Protein 3NPI (pdb70)

Solvent-accessible surface area: 17924 Å² total

Radius of gyration: 22.28 Å; Cα contacts (8 Å, |Δi|>4): 546; chains: 2; bounding box: 64×73×45 Å

CATH classification: 1.10.357.10

InterPro domains:
  IPR001647 DNA-binding HTH domain, TetR-type [PF00440] (23-65)
  IPR001647 DNA-binding HTH domain, TetR-type [PR00455] (22-35)
  IPR001647 DNA-binding HTH domain, TetR-type [PR00455] (43-66)
  IPR001647 DNA-binding HTH domain, TetR-type [PS50977] (16-76)
  IPR009057 Homedomain-like superfamily [SSF46689] (16-84)
  IPR036271 Tetracyclin repressor-like, C-terminal domain superfamily [SSF48498] (91-212)
  IPR041474 HTH-type transcriptional repressor NicS, C-terminal [PF17938] (90-207)
  IPR050109 HTH-type, TetR-like transcriptional regulator [PTHR30328] (8-213)

Foldseek 3Di:
DDFDPVLLLVLQLQQCLPVNLVPRDLVVSCVVRPDSVNCVVQVDSVSSVLSSLLVLVVLLQFDPVLPQPDLDLLSRVLSLLLRNLVSLVVCVSSLSVVVVVVVSPVPVPHDDSDDCVVVQVVQQVSLVCCVVVQFPFAEGSVNLVCLSCVVSSCLRVVQPVCCVPPVDHDDVVSVCSCSSVVSSCNGRPPDDDDPHRYPDDDD/DDPVLLLVLQLQQCLPVNLPPRDLVVSCVVSPDSVNCVVQNDSVSSVLSNLLVLVVLLQFDPVLDDPPLPLLVVVLSLLLRNLVSLVVCVSSLSVVVVVVVSPVPVPDDDSDDNCHSQVSNQVSLVCCVVVQFPFAEGSVNLVCLSCVVSSCLSVVQVVCCVPPVDHDDVVSVCSCSSVVSSCNGRPPDDDDPHRYPDDD

Sequence (403 aa):
TEVSTDTVLDIALSLFSELGFSDAKLEAIAKKSGSKRIHYHFGDKRGLYICCLEEAVRRLRPTAEEYLASAVPVEGVRTIVEAVFHRYVQHPEAVRLQENLHHYGKVAEASPLSDQSAITLQLDRLLLGQDAGAFRPGISAQDVFTLIASIAVFRINSRSTTLNLYGIDNGDNTDGRRAVDTVLAFLTSNLKSADEDSYLSRPVSTDTVLDIALSLFSELGFSDAKLEAIAKKSGSKRIHYHFGDKRGLYICCLEEAVRRLRPTAEEYLASAVPVEGVRTIVEAVFHRYVQHPEAVRLQQENLHHYGKVAEASPLSDQSAITLQLDRLLLGQDAGAFRPGISAQDVFTLIASIAVFRINSRSTTLNLYGIDNGDNTDGRRAVDTVLAFLTSNLKSADEDSYLSR

B-factor: mean 97.89, std 23.98, range [45.22, 204.84]

Nearest PDB structures (foldseek):
  3npi-assembly1_B  TM=9.959E-01  e=7.903E-26  Corynebacterium diphtheriae
  4xk4-assembly2_D  TM=6.803E-01  e=1.965E-05  Escherichia coli K-12
  2jk3-assembly1_A  TM=6.882E-01  e=2.017E-04  Bacillus cereus
  2fx0-assembly1_A-2  TM=6.475E-01  e=7.845E-04  Bacillus cereus
  3ppb-assembly1_B  TM=5.786E-01  e=4.286E-03  Shewanella loihica PV-4

Structure (mmCIF, N/CA/C/O backbone):
data_3NPI
#
_entry.id   3NPI
#
_cell.length_a   137.238
_cell.length_b   137.238
_cell.length_c   54.725
_cell.angle_alpha   90.000
_cell.angle_beta   90.000
_cell.angle_gamma   120.000
#
_symmetry.space_group_name_H-M   'P 32 2 1'
#
loop_
_entity.id
_entity.type
_entity.pdbx_description
1 polymer 'TetR family regulatory protein'
2 non-polymer 'SULFATE ION'
#
loop_
_atom_site.group_PDB
_atom_site.id
_atom_site.type_symbol
_atom_site.label_atom_id
_atom_site.label_alt_id
_atom_site.label_comp_id
_atom_site.label_asym_id
_atom_site.label_entity_id
_atom_site.label_seq_id
_atom_site.pdbx_PDB_ins_code
_atom_site.Cartn_x
_atom_site.Cartn_y
_atom_site.Cartn_z
_atom_site.occupancy
_atom_site.B_iso_or_equiv
_atom_site.auth_seq_id
_atom_site.auth_comp_id
_atom_site.auth_asym_id
_atom_site.auth_atom_id
_atom_site.pdbx_PDB_model_num
ATOM 1 N N . THR A 1 16 ? -6.821 10.079 11.107 1.00 168.76 15 THR A N 1
ATOM 2 C CA . THR A 1 16 ? -6.140 11.244 11.662 1.00 167.41 15 THR A CA 1
ATOM 3 C C . THR A 1 16 ? -4.922 11.633 10.808 1.00 168.15 15 THR A C 1
ATOM 4 O O . THR A 1 16 ? -3.922 10.906 10.789 1.00 169.01 15 THR A O 1
ATOM 6 N N . GLU A 1 17 ? -5.019 12.772 10.077 1.00 159.55 16 GLU A N 1
ATOM 7 C CA . GLU A 1 17 ? -3.926 13.257 9.217 1.00 155.51 16 GLU A CA 1
ATOM 8 C C . GLU A 1 17 ? -4.049 14.769 8.960 1.00 153.36 16 GLU A C 1
ATOM 9 O O . GLU A 1 17 ? -5.146 15.261 8.674 1.00 152.55 16 GLU A O 1
ATOM 11 N N . VAL A 1 18 ? -2.915 15.506 9.053 1.00 146.02 17 VAL A N 1
ATOM 12 C CA . VAL A 1 18 ? -2.895 16.952 8.803 1.00 141.48 17 VAL A CA 1
ATOM 13 C C . VAL A 1 18 ? -3.044 17.245 7.305 1.00 144.54 17 VAL A C 1
ATOM 14 O O . VAL A 1 18 ? -2.573 16.464 6.476 1.00 145.65 17 VAL A O 1
ATOM 16 N N . SER A 1 19 ? -3.719 18.358 6.958 1.00 138.90 18 SER A N 1
ATOM 17 C CA . SER A 1 19 ? -3.959 18.716 5.556 1.00 137.50 18 SER A CA 1
ATOM 18 C C . SER A 1 19 ? -3.022 19.837 5.083 1.00 136.72 18 SER A C 1
ATOM 19 O O . SER A 1 19 ? -2.342 20.465 5.900 1.00 134.11 18 SER A O 1
ATOM 22 N N . THR A 1 20 ? -2.995 20.093 3.750 1.00 131.99 19 THR A N 1
ATOM 23 C CA . THR A 1 20 ? -2.184 21.162 3.160 1.00 127.82 19 THR A CA 1
ATOM 24 C C . THR A 1 20 ? -2.656 22.544 3.663 1.00 128.22 19 THR A C 1
ATOM 25 O O . THR A 1 20 ? -1.830 23.406 3.958 1.00 124.87 19 THR A O 1
ATOM 29 N N . ASP A 1 21 ? -3.986 22.722 3.820 1.00 125.57 20 ASP A N 1
ATOM 30 C CA . ASP A 1 21 ? -4.555 23.978 4.326 1.00 122.79 20 ASP A CA 1
ATOM 31 C C . ASP A 1 21 ? -4.195 24.212 5.808 1.00 125.19 20 ASP A C 1
ATOM 32 O O . ASP A 1 21 ? -4.013 25.363 6.226 1.00 122.18 20 ASP A O 1
ATOM 37 N N . THR A 1 22 ? -4.096 23.122 6.602 1.00 123.45 21 THR A N 1
ATOM 38 C CA . THR A 1 22 ? -3.757 23.222 8.028 1.00 122.66 21 THR A CA 1
ATOM 39 C C . THR A 1 22 ? -2.320 23.732 8.217 1.00 122.72 21 THR A C 1
ATOM 40 O O . THR A 1 22 ? -2.098 24.676 8.974 1.00 120.37 21 THR A O 1
ATOM 44 N N . VAL A 1 23 ? -1.352 23.135 7.486 1.00 118.54 22 VAL A N 1
ATOM 45 C CA . VAL A 1 23 ? 0.059 23.550 7.552 1.00 116.08 22 VAL A CA 1
ATOM 46 C C . VAL A 1 23 ? 0.212 24.995 7.034 1.00 115.36 22 VAL A C 1
ATOM 47 O O . VAL A 1 23 ? 0.943 25.789 7.628 1.00 112.72 22 VAL A O 1
ATOM 51 N N . LEU A 1 24 ? -0.552 25.351 5.976 1.00 110.66 23 LEU A N 1
ATOM 52 C CA . LEU A 1 24 ? -0.535 26.698 5.398 1.00 106.77 23 LEU A CA 1
ATOM 53 C C . LEU A 1 24 ? -1.009 27.750 6.420 1.00 109.17 23 LEU A C 1
ATOM 54 O O . LEU A 1 24 ? -0.490 28.865 6.436 1.00 106.00 23 LEU A O 1
ATOM 59 N N . ASP A 1 25 ? -1.965 27.376 7.297 1.00 108.03 24 ASP A N 1
ATOM 60 C CA . ASP A 1 25 ? -2.490 28.291 8.315 1.00 106.96 24 ASP A CA 1
ATOM 61 C C . ASP A 1 25 ? -1.459 28.536 9.441 1.00 110.12 24 ASP A C 1
ATOM 62 O O . ASP A 1 25 ? -1.213 29.692 9.814 1.00 107.26 24 ASP A O 1
ATOM 67 N N . ILE A 1 26 ? -0.854 27.444 9.976 1.00 108.85 25 ILE A N 1
ATOM 68 C CA . ILE A 1 26 ? 0.165 27.551 11.034 1.00 108.63 25 ILE A CA 1
ATOM 69 C C . ILE A 1 26 ? 1.391 28.342 10.541 1.00 108.98 25 ILE A C 1
ATOM 70 O O . ILE A 1 26 ? 1.878 29.233 11.246 1.00 107.11 25 ILE A O 1
ATOM 75 N N . ALA A 1 27 ? 1.845 28.057 9.302 1.00 104.64 26 ALA A N 1
ATOM 76 C CA . ALA A 1 27 ? 3.000 28.735 8.711 1.00 102.24 26 ALA A CA 1
ATOM 77 C C . ALA A 1 27 ? 2.735 30.235 8.505 1.00 103.20 26 ALA A C 1
ATOM 78 O O . ALA A 1 27 ? 3.610 31.056 8.788 1.00 101.56 26 ALA A O 1
ATOM 80 N N . LEU A 1 28 ? 1.506 30.597 8.049 1.00 98.87 27 LEU A N 1
ATOM 81 C CA . LEU A 1 28 ? 1.134 32.006 7.818 1.00 95.85 27 LEU A CA 1
ATOM 82 C C . LEU A 1 28 ? 1.231 32.821 9.120 1.00 100.09 27 LEU A C 1
ATOM 83 O O . LEU A 1 28 ? 1.748 33.940 9.109 1.00 97.50 27 LEU A O 1
ATOM 88 N N . SER A 1 29 ? 0.785 32.232 10.247 1.00 99.87 28 SER A N 1
ATOM 89 C CA . SER A 1 29 ? 0.814 32.899 11.552 1.00 100.16 28 SER A CA 1
ATOM 90 C C . SER A 1 29 ? 2.263 33.161 12.036 1.00 104.94 28 SER A C 1
ATOM 91 O O . SER A 1 29 ? 2.568 34.268 12.496 1.00 103.30 28 SER A O 1
ATOM 94 N N . LEU A 1 30 ? 3.160 32.149 11.906 1.00 103.53 29 LEU A N 1
ATOM 95 C CA . LEU A 1 30 ? 4.568 32.294 12.323 1.00 103.70 29 LEU A CA 1
ATOM 96 C C . LEU A 1 30 ? 5.310 33.330 11.481 1.00 104.90 29 LEU A C 1
ATOM 97 O O . LEU A 1 30 ? 6.031 34.165 12.033 1.00 104.03 29 LEU A O 1
ATOM 102 N N . PHE A 1 31 ? 5.132 33.288 10.139 1.00 99.98 30 PHE A N 1
ATOM 103 C CA . PHE A 1 31 ? 5.793 34.241 9.242 1.00 97.64 30 PHE A CA 1
ATOM 104 C C . PHE A 1 31 ? 5.349 35.688 9.519 1.00 101.04 30 PHE A C 1
ATOM 105 O O . PHE A 1 31 ? 6.157 36.615 9.399 1.00 99.41 30 PHE A O 1
ATOM 113 N N . SER A 1 32 ? 4.071 35.878 9.906 1.00 98.35 31 SER A N 1
ATOM 114 C CA . SER A 1 32 ? 3.533 37.213 10.183 1.00 96.69 31 SER A CA 1
ATOM 115 C C . SER A 1 32 ? 4.020 37.760 11.540 1.00 103.01 31 SER A C 1
ATOM 116 O O . SER A 1 32 ? 3.961 38.973 11.773 1.00 101.12 31 SER A O 1
ATOM 119 N N . GLU A 1 33 ? 4.485 36.870 12.437 1.00 102.93 32 GLU A N 1
ATOM 120 C CA . GLU A 1 33 ? 4.922 37.276 13.776 1.00 104.18 32 GLU A CA 1
ATOM 121 C C . GLU A 1 33 ? 6.449 37.345 13.889 1.00 109.07 32 GLU A C 1
ATOM 122 O O . GLU A 1 33 ? 6.989 38.349 14.364 1.00 108.27 32 GLU A O 1
ATOM 128 N N . LEU A 1 34 ? 7.143 36.270 13.482 1.00 107.06 33 LEU A N 1
ATOM 129 C CA . LEU A 1 34 ? 8.588 36.150 13.680 1.00 108.22 33 LEU A CA 1
ATOM 130 C C . LEU A 1 34 ? 9.396 36.549 12.431 1.00 110.38 33 LEU A C 1
ATOM 131 O O . LEU A 1 34 ? 10.589 36.844 12.538 1.00 110.99 33 LEU A O 1
ATOM 136 N N . GLY A 1 35 ? 8.757 36.506 11.266 1.00 104.52 34 GLY A N 1
ATOM 137 C CA . GLY A 1 35 ? 9.434 36.741 9.995 1.00 102.81 34 GLY A CA 1
ATOM 138 C C . GLY A 1 35 ? 9.957 35.454 9.386 1.00 108.66 34 GLY A C 1
ATOM 139 O O . GLY A 1 35 ? 9.869 34.394 10.008 1.00 110.78 34 GLY A O 1
ATOM 140 N N . PHE A 1 36 ? 10.517 35.532 8.166 1.00 104.34 35 PHE A N 1
ATOM 141 C CA . PHE A 1 36 ? 11.019 34.338 7.458 1.00 105.82 35 PHE A CA 1
ATOM 142 C C . PHE A 1 36 ? 12.239 33.721 8.158 1.00 113.30 35 PHE A C 1
ATOM 143 O O . PHE A 1 36 ? 12.398 32.505 8.150 1.00 114.98 35 PHE A O 1
ATOM 151 N N . SER A 1 37 ? 13.104 34.564 8.744 1.00 110.96 36 SER A N 1
ATOM 152 C CA . SER A 1 37 ? 14.349 34.103 9.372 1.00 114.01 36 SER A CA 1
ATOM 153 C C . SER A 1 37 ? 14.089 33.284 10.655 1.00 120.04 36 SER A C 1
ATOM 154 O O . SER A 1 37 ? 14.619 32.181 10.795 1.00 122.37 36 SER A O 1
ATOM 157 N N . ASP A 1 38 ? 13.274 33.831 11.588 1.00 115.48 37 ASP A N 1
ATOM 158 C CA . ASP A 1 38 ? 13.046 33.207 12.900 1.00 117.58 37 ASP A CA 1
ATOM 159 C C . ASP A 1 38 ? 12.044 32.049 12.853 1.00 120.66 37 ASP A C 1
ATOM 160 O O . ASP A 1 38 ? 12.170 31.106 13.633 1.00 123.48 37 ASP A O 1
ATOM 165 N N . ALA A 1 39 ? 11.015 32.138 11.974 1.00 113.66 38 ALA A N 1
ATOM 166 C CA . ALA A 1 39 ? 10.007 31.069 11.851 1.00 113.94 38 ALA A CA 1
ATOM 167 C C . ALA A 1 39 ? 10.641 29.802 11.277 1.00 118.67 38 ALA A C 1
ATOM 168 O O . ALA A 1 39 ? 11.066 29.795 10.121 1.00 117.39 38 ALA A O 1
ATOM 170 N N . LYS A 1 40 ? 10.782 28.755 12.112 1.00 117.18 39 LYS A N 1
ATOM 171 C CA . LYS A 1 40 ? 11.463 27.519 11.706 1.00 118.84 39 LYS A CA 1
ATOM 172 C C . LYS A 1 40 ? 10.471 26.448 11.241 1.00 121.89 39 LYS A C 1
ATOM 173 O O . LYS A 1 40 ? 9.360 26.364 11.769 1.00 121.45 39 LYS A O 1
ATOM 177 N N . LEU A 1 41 ? 10.893 25.599 10.270 1.00 118.36 40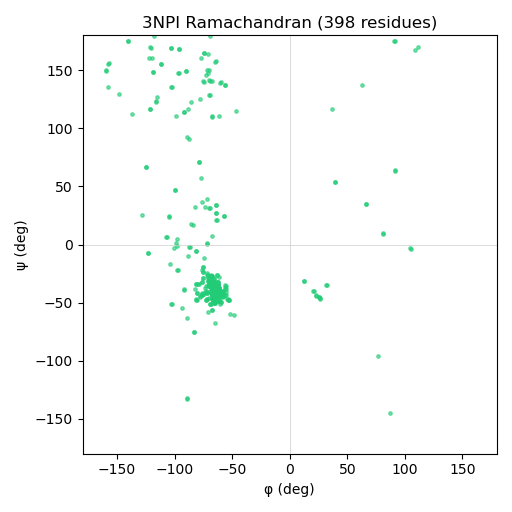 LEU A N 1
ATOM 178 C CA . LEU A 1 41 ? 10.053 24.510 9.752 1.00 119.06 40 LEU A CA 1
ATOM 179 C C . LEU A 1 41 ? 9.751 23.477 10.835 1.00 125.91 40 LEU A C 1
ATOM 180 O O . LEU A 1 41 ? 8.665 22.906 10.845 1.00 126.26 40 LEU A O 1
ATOM 185 N N . GLU A 1 42 ? 10.718 23.238 11.762 1.00 124.43 41 GLU A N 1
ATOM 186 C CA . GLU A 1 42 ? 10.527 22.297 12.879 1.00 127.71 41 GLU A CA 1
ATOM 187 C C . GLU A 1 42 ? 9.405 22.779 13.818 1.00 130.34 41 GLU A C 1
ATOM 188 O O . GLU A 1 42 ? 8.613 21.963 14.305 1.00 132.07 41 GLU A O 1
ATOM 190 N N . ALA A 1 43 ? 9.313 24.113 14.037 1.00 123.39 42 ALA A N 1
ATOM 191 C CA . ALA A 1 43 ? 8.251 24.705 14.857 1.00 122.11 42 ALA A CA 1
ATOM 192 C C . ALA A 1 43 ? 6.889 24.550 14.169 1.00 123.53 42 ALA A C 1
ATOM 193 O O . ALA A 1 43 ? 5.892 24.236 14.830 1.00 124.46 42 ALA A O 1
ATOM 195 N N . ILE A 1 44 ? 6.855 24.732 12.825 1.00 117.04 43 ILE A N 1
ATOM 196 C CA . ILE A 1 44 ? 5.630 24.554 12.034 1.00 115.67 43 ILE A CA 1
ATOM 197 C C . ILE A 1 44 ? 5.215 23.073 12.023 1.00 123.30 43 ILE A C 1
ATOM 198 O O . ILE A 1 44 ? 4.042 22.762 12.216 1.00 123.89 43 ILE A O 1
ATOM 203 N N . ALA A 1 45 ? 6.203 22.159 11.884 1.00 122.26 44 ALA A N 1
ATOM 204 C CA . ALA A 1 45 ? 5.954 20.713 11.891 1.00 125.60 44 ALA A CA 1
ATOM 205 C C . ALA A 1 45 ? 5.412 20.244 13.240 1.00 132.70 44 ALA A C 1
ATOM 206 O O . ALA A 1 45 ? 4.554 19.358 13.285 1.00 134.75 44 ALA A O 1
ATOM 208 N N . LYS A 1 46 ? 5.908 20.843 14.347 1.00 129.55 45 LYS A N 1
ATOM 209 C CA . LYS A 1 46 ? 5.469 20.488 15.700 1.00 132.52 45 LYS A CA 1
ATOM 210 C C . LYS A 1 46 ? 4.001 20.894 15.929 1.00 135.08 45 LYS A C 1
ATOM 211 O O . LYS A 1 46 ? 3.222 20.108 16.474 1.00 137.79 45 LYS A O 1
ATOM 215 N N . LYS A 1 47 ? 3.620 22.108 15.481 1.00 127.28 46 LYS A N 1
ATOM 216 C CA . LYS A 1 47 ? 2.253 22.609 15.651 1.00 125.97 46 LYS A CA 1
ATOM 217 C C . LYS A 1 47 ? 1.279 21.960 14.652 1.00 129.38 46 LYS A C 1
ATOM 218 O O . LYS A 1 47 ? 0.166 21.590 15.032 1.00 131.01 46 LYS A O 1
ATOM 220 N N . SER A 1 48 ? 1.697 21.829 13.371 1.00 123.38 47 SER A N 1
ATOM 221 C CA . SER A 1 48 ? 0.835 21.280 12.313 1.00 122.89 47 SER A CA 1
ATOM 222 C C . SER A 1 48 ? 0.597 19.782 12.482 1.00 129.50 47 SER A C 1
ATOM 223 O O . SER A 1 48 ? -0.481 19.283 12.145 1.00 130.44 47 SER A O 1
ATOM 225 N N . GLY A 1 49 ? 1.614 19.071 12.955 1.00 126.97 48 GLY A N 1
ATOM 226 C CA . GLY A 1 49 ? 1.559 17.623 13.079 1.00 130.35 48 GLY A CA 1
ATOM 227 C C . GLY A 1 49 ? 2.083 16.916 11.846 1.00 133.17 48 GLY A C 1
ATOM 228 O O . GLY A 1 49 ? 2.276 15.697 11.858 1.00 136.65 48 GLY A O 1
ATOM 237 N N . SER A 1 51 ? 5.053 16.027 9.293 1.00 126.53 50 SER A N 1
ATOM 238 C CA . SER A 1 51 ? 6.514 15.914 9.369 1.00 126.70 50 SER A CA 1
ATOM 239 C C . SER A 1 51 ? 7.206 16.909 8.429 1.00 126.78 50 SER A C 1
ATOM 240 O O . SER A 1 51 ? 6.659 17.246 7.376 1.00 124.45 50 SER A O 1
ATOM 243 N N . LYS A 1 52 ? 8.414 17.385 8.816 1.00 122.61 51 LYS A N 1
ATOM 244 C CA . LYS A 1 52 ? 9.197 18.336 8.007 1.00 119.15 51 LYS A CA 1
ATOM 245 C C . LYS A 1 52 ? 9.452 17.775 6.599 1.00 123.72 51 LYS A C 1
ATOM 246 O O . LYS A 1 52 ? 9.412 18.524 5.620 1.00 120.31 51 LYS A O 1
ATOM 250 N N . ARG A 1 53 ? 9.666 16.441 6.500 1.00 124.10 52 ARG A N 1
ATOM 251 C CA . ARG A 1 53 ? 9.877 15.755 5.218 1.00 125.19 52 ARG A CA 1
ATOM 252 C C . ARG A 1 53 ? 8.641 15.867 4.305 1.00 128.55 52 ARG A C 1
ATOM 253 O O . ARG A 1 53 ? 8.782 16.107 3.103 1.00 127.33 52 ARG A O 1
ATOM 269 N N . ILE A 1 55 ? 6.230 18.200 4.585 1.00 119.94 54 ILE A N 1
ATOM 270 C CA . ILE A 1 55 ? 5.999 19.622 4.291 1.00 115.92 54 ILE A CA 1
ATOM 271 C C . ILE A 1 55 ? 6.805 20.041 3.040 1.00 119.55 54 ILE A C 1
ATOM 272 O O . ILE A 1 55 ? 6.308 20.811 2.215 1.00 117.35 54 ILE A O 1
ATOM 277 N N . HIS A 1 56 ? 8.018 19.460 2.863 1.00 118.18 55 HIS A N 1
ATOM 278 C CA . HIS A 1 56 ? 8.839 19.705 1.673 1.00 117.55 55 HIS A CA 1
ATOM 279 C C . HIS A 1 56 ? 8.230 19.038 0.424 1.00 122.59 55 HIS A C 1
ATOM 280 O O . HIS A 1 56 ? 8.478 19.486 -0.693 1.00 121.23 55 HIS A O 1
ATOM 287 N N . TYR A 1 57 ? 7.453 17.952 0.618 1.00 121.62 56 TYR A N 1
ATOM 288 C CA . TYR A 1 57 ? 6.833 17.225 -0.497 1.00 123.42 56 TYR A CA 1
ATOM 289 C C . TYR A 1 57 ? 5.756 18.068 -1.202 1.00 125.22 56 TYR A C 1
ATOM 290 O O . TYR A 1 57 ? 5.658 18.034 -2.430 1.00 125.63 56 TYR A O 1
ATOM 299 N N . HIS A 1 58 ? 4.931 18.796 -0.424 1.00 119.31 57 HIS A N 1
ATOM 300 C CA . HIS A 1 58 ? 3.831 19.581 -0.987 1.00 117.53 57 HIS A CA 1
ATOM 301 C C . HIS A 1 58 ? 4.237 21.021 -1.306 1.00 117.85 57 HIS A C 1
ATOM 302 O O . HIS A 1 58 ? 3.777 21.577 -2.302 1.00 116.86 57 HIS A O 1
ATOM 309 N N . PHE A 1 59 ? 5.059 21.642 -0.440 1.00 112.39 58 PHE A N 1
ATOM 310 C CA . PHE A 1 59 ? 5.406 23.060 -0.585 1.00 108.78 58 PHE A CA 1
ATOM 311 C C . PHE A 1 59 ? 6.791 23.280 -1.228 1.00 113.10 58 PHE A C 1
ATOM 312 O O . PHE A 1 59 ? 7.181 24.427 -1.480 1.00 110.46 58 PHE A O 1
ATOM 320 N N . GLY A 1 60 ? 7.502 22.191 -1.507 1.00 112.58 59 GLY A N 1
ATOM 321 C CA . GLY A 1 60 ? 8.835 22.265 -2.097 1.00 113.04 59 GLY A CA 1
ATOM 322 C C . GLY A 1 60 ? 9.895 22.657 -1.090 1.00 116.00 59 GLY A C 1
ATOM 323 O O . GLY A 1 60 ? 10.401 21.808 -0.354 1.00 117.70 59 GLY A O 1
ATOM 324 N N . ASP A 1 61 ? 10.230 23.952 -1.034 1.00 109.63 60 ASP A N 1
ATOM 325 C CA . ASP A 1 61 ? 11.192 24.461 -0.054 1.00 108.62 60 ASP A CA 1
ATOM 326 C C . ASP A 1 61 ? 10.525 25.476 0.894 1.00 109.30 60 ASP A C 1
ATOM 327 O O . ASP A 1 61 ? 9.324 25.740 0.765 1.00 107.63 60 ASP A O 1
ATOM 332 N N . LYS A 1 62 ? 11.292 26.017 1.867 1.00 104.68 61 LYS A N 1
ATOM 333 C CA . LYS A 1 62 ? 10.754 26.977 2.837 1.00 101.91 61 LYS A CA 1
ATOM 334 C C . LYS A 1 62 ? 10.229 28.248 2.139 1.00 102.96 61 LYS A C 1
ATOM 335 O O . LYS A 1 62 ? 9.196 28.787 2.544 1.00 100.70 61 LYS A O 1
ATOM 341 N N . ARG A 1 63 ? 10.921 28.705 1.064 1.00 99.33 62 ARG A N 1
ATOM 342 C CA . ARG A 1 63 ? 10.469 29.871 0.297 1.00 96.81 62 ARG A CA 1
ATOM 343 C C . ARG A 1 63 ? 9.202 29.571 -0.494 1.00 100.79 62 ARG A C 1
ATOM 344 O O . ARG A 1 63 ? 8.351 30.449 -0.655 1.00 98.50 62 ARG A O 1
ATOM 352 N N . GLY A 1 64 ? 9.047 28.313 -0.912 1.00 99.76 63 GLY A N 1
ATOM 353 C CA . GLY A 1 64 ? 7.828 27.852 -1.561 1.00 100.47 63 GLY A CA 1
ATOM 354 C C . GLY A 1 64 ? 6.632 27.937 -0.636 1.00 103.29 63 GLY A C 1
ATOM 355 O O . GLY A 1 64 ? 5.579 28.458 -1.018 1.00 101.95 63 GLY A O 1
ATOM 356 N N . LEU A 1 65 ? 6.821 27.506 0.635 1.00 99.72 64 LEU A N 1
ATOM 357 C CA . LEU A 1 65 ? 5.798 27.612 1.680 1.00 98.51 64 LEU A CA 1
ATOM 358 C C . LEU A 1 65 ? 5.507 29.090 2.000 1.00 99.95 64 LEU A C 1
ATOM 359 O O . LEU A 1 65 ? 4.348 29.468 2.161 1.00 98.82 64 LEU A O 1
ATOM 364 N N . TYR A 1 66 ? 6.568 29.931 2.043 1.00 95.36 65 TYR A N 1
ATOM 365 C CA . TYR A 1 66 ? 6.439 31.365 2.323 1.00 92.48 65 TYR A CA 1
ATOM 366 C C . TYR A 1 66 ? 5.571 32.076 1.262 1.00 95.69 65 TYR A C 1
ATOM 367 O O . TYR A 1 66 ? 4.696 32.871 1.617 1.00 93.78 65 TYR A O 1
ATOM 376 N N . ILE A 1 67 ? 5.814 31.786 -0.039 1.00 93.62 66 ILE A N 1
ATOM 377 C CA . ILE A 1 67 ? 5.039 32.395 -1.136 1.00 92.81 66 ILE A CA 1
ATOM 378 C C . ILE A 1 67 ? 3.573 31.923 -1.113 1.00 98.42 66 ILE A C 1
ATOM 379 O O . ILE A 1 67 ? 2.664 32.725 -1.354 1.00 97.17 66 ILE A O 1
ATOM 384 N N . CYS A 1 68 ? 3.341 30.652 -0.712 1.00 97.59 67 CYS A N 1
ATOM 385 C CA . CYS A 1 68 ? 1.985 30.114 -0.563 1.00 99.08 67 CYS A CA 1
ATOM 386 C C . CYS A 1 68 ? 1.228 30.823 0.566 1.00 101.69 67 CYS A C 1
ATOM 387 O O . CYS A 1 68 ? -0.001 30.927 0.513 1.00 101.82 67 CYS A O 1
ATOM 390 N N . CYS A 1 69 ? 1.965 31.316 1.596 1.00 96.79 68 CYS A N 1
ATOM 391 C CA . CYS A 1 69 ? 1.365 32.083 2.690 1.00 95.21 68 CYS A CA 1
ATOM 392 C C . CYS A 1 69 ? 0.978 33.486 2.217 1.00 96.38 68 CYS A C 1
ATOM 393 O O . CYS A 1 69 ? -0.060 34.006 2.627 1.00 95.29 68 CYS A O 1
ATOM 396 N N 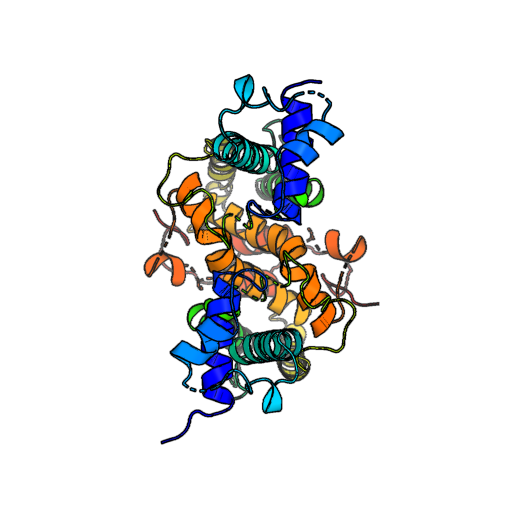. LEU A 1 70 ? 1.811 34.100 1.333 1.00 91.92 69 LEU A N 1
ATOM 397 C CA . LEU A 1 70 ? 1.509 35.425 0.763 1.00 89.77 69 LEU A CA 1
ATOM 398 C C . LEU A 1 70 ? 0.286 35.358 -0.137 1.00 94.44 69 LEU A C 1
ATOM 399 O O . LEU A 1 70 ? -0.572 36.242 -0.079 1.00 93.25 69 LEU A O 1
ATOM 404 N N . GLU A 1 71 ? 0.185 34.290 -0.960 1.00 92.75 70 GLU A N 1
ATOM 405 C CA . GLU A 1 71 ? -0.969 34.079 -1.836 1.00 93.93 70 GLU A CA 1
ATOM 406 C C . GLU A 1 71 ? -2.237 33.879 -1.014 1.00 98.00 70 GLU A C 1
ATOM 407 O O . GLU A 1 71 ? -3.297 34.414 -1.368 1.00 98.07 70 GLU A O 1
ATOM 413 N N . GLU A 1 72 ? -2.120 33.161 0.127 1.00 94.35 71 GLU A N 1
ATOM 414 C CA . GLU A 1 72 ? -3.241 32.953 1.041 1.00 94.73 71 GLU A CA 1
ATOM 415 C C . GLU A 1 72 ? -3.625 34.267 1.737 1.00 96.85 71 GLU A C 1
ATOM 416 O O . GLU A 1 72 ? -4.810 34.573 1.859 1.00 97.19 71 GLU A O 1
ATOM 422 N N . ALA A 1 73 ? -2.615 35.075 2.136 1.00 91.14 72 ALA A N 1
ATOM 423 C CA . ALA A 1 73 ? -2.854 36.370 2.782 1.00 88.61 72 ALA A CA 1
ATOM 424 C C . ALA A 1 73 ? -3.679 37.298 1.879 1.00 91.40 72 ALA A C 1
ATOM 425 O O . ALA A 1 73 ? -4.590 37.974 2.362 1.00 90.59 72 ALA A O 1
ATOM 427 N N . VAL A 1 74 ? -3.388 37.292 0.553 1.00 87.81 73 VAL A N 1
ATOM 428 C CA . VAL A 1 74 ? -4.115 38.124 -0.417 1.00 87.32 73 VAL A CA 1
ATOM 429 C C . VAL A 1 74 ? -5.587 37.684 -0.555 1.00 93.89 73 VAL A C 1
ATOM 430 O O . VAL A 1 74 ? -6.477 38.535 -0.559 1.00 93.60 73 VAL A O 1
ATOM 434 N N . ARG A 1 75 ? -5.847 36.355 -0.642 1.00 92.59 74 ARG A N 1
ATOM 435 C CA . ARG A 1 75 ? -7.226 35.870 -0.801 1.00 95.02 74 ARG A CA 1
ATOM 436 C C . ARG A 1 75 ? -8.061 36.040 0.490 1.00 98.84 74 ARG A C 1
ATOM 437 O O . ARG A 1 75 ? -9.285 36.171 0.414 1.00 100.20 74 ARG A O 1
ATOM 445 N N . ARG A 1 76 ? -7.390 36.093 1.667 1.00 93.64 75 ARG A N 1
ATOM 446 C CA . ARG A 1 76 ? -8.075 36.334 2.946 1.00 93.59 75 ARG A CA 1
ATOM 447 C C . ARG A 1 76 ? -8.572 37.787 3.037 1.00 97.62 75 ARG A C 1
ATOM 448 O O . ARG A 1 76 ? -9.551 38.061 3.734 1.00 98.31 75 ARG A O 1
ATOM 456 N N . LEU A 1 77 ? -7.866 38.725 2.360 1.00 92.89 76 LEU A N 1
ATOM 457 C CA . LEU A 1 77 ? -8.216 40.153 2.388 1.00 91.04 76 LEU A CA 1
ATOM 458 C C . LEU A 1 77 ? -9.030 40.563 1.145 1.00 98.02 76 LEU A C 1
ATOM 459 O O . LEU A 1 77 ? -9.345 41.746 0.973 1.00 97.31 76 LEU A O 1
ATOM 464 N N . ARG A 1 78 ? -9.381 39.586 0.292 1.00 97.52 77 ARG A N 1
ATOM 465 C CA . ARG A 1 78 ? -10.175 39.839 -0.908 1.00 99.52 77 ARG A CA 1
ATOM 466 C C . ARG A 1 78 ? -11.658 39.496 -0.640 1.00 108.15 77 ARG A C 1
ATOM 467 O O . ARG A 1 78 ? -11.994 38.323 -0.435 1.00 110.64 77 ARG A O 1
ATOM 471 N N . PRO A 1 79 ? -12.565 40.517 -0.579 1.00 105.42 78 PRO A N 1
ATOM 472 C CA . PRO A 1 79 ? -13.983 40.211 -0.299 1.00 108.38 78 PRO A CA 1
ATOM 473 C C . PRO A 1 79 ? -14.653 39.433 -1.428 1.00 116.11 78 PRO A C 1
ATOM 474 O O . PRO A 1 79 ? -14.352 39.658 -2.601 1.00 116.01 78 PRO A O 1
ATOM 478 N N . THR A 1 80 ? -15.520 38.459 -1.063 1.00 115.89 79 THR A N 1
ATOM 479 C CA . THR A 1 80 ? -16.199 37.591 -2.029 1.00 119.68 79 THR A CA 1
ATOM 480 C C . THR A 1 80 ? -17.258 38.352 -2.825 1.00 126.07 79 THR A C 1
ATOM 481 O O . THR A 1 80 ? -17.690 39.427 -2.408 1.00 124.14 79 THR A O 1
ATOM 483 N N . ALA A 1 81 ? -17.715 37.765 -3.957 1.00 126.94 80 ALA A N 1
ATOM 484 C CA . ALA A 1 81 ? -18.732 38.382 -4.823 1.00 129.70 80 ALA A CA 1
ATOM 485 C C . ALA A 1 81 ? -20.054 38.591 -4.076 1.00 135.75 80 ALA A C 1
ATOM 486 O O . ALA A 1 81 ? -20.800 39.524 -4.392 1.00 136.05 80 ALA A O 1
ATOM 488 N N . GLU A 1 82 ? -20.331 37.737 -3.060 1.00 133.55 81 GLU A N 1
ATOM 489 C CA . GLU A 1 82 ? -21.528 37.865 -2.225 1.00 135.65 81 GLU A CA 1
ATOM 490 C C . GLU A 1 82 ? -21.455 39.135 -1.367 1.00 136.86 81 GLU A C 1
ATOM 491 O O . GLU A 1 82 ? -22.461 39.830 -1.208 1.00 138.13 81 GLU A O 1
ATOM 493 N N . GLU A 1 83 ? -20.250 39.464 -0.859 1.00 129.48 82 GLU A N 1
ATOM 494 C CA . GLU A 1 83 ? -20.035 40.689 -0.078 1.00 126.20 82 GLU A CA 1
ATOM 495 C C . GLU A 1 83 ? -19.981 41.924 -1.004 1.00 129.23 82 GLU A C 1
ATOM 496 O O . GLU A 1 83 ? -20.212 43.048 -0.552 1.00 126.97 82 GLU A O 1
ATOM 510 N N . TYR A 1 85 ? -21.947 42.263 -3.831 1.00 137.40 84 TYR A N 1
ATOM 511 C CA . TYR A 1 85 ? -23.283 42.528 -4.381 1.00 142.19 84 TYR A CA 1
ATOM 512 C C . TYR A 1 85 ? -24.032 43.581 -3.547 1.00 147.10 84 TYR A C 1
ATOM 513 O O . TYR A 1 85 ? -24.280 43.366 -2.357 1.00 146.24 84 TYR A O 1
ATOM 515 N N . LEU A 1 86 ? -24.350 44.741 -4.164 1.00 144.76 85 LEU A N 1
ATOM 516 C CA . LEU A 1 86 ? -25.089 45.810 -3.486 1.00 144.69 85 LEU A CA 1
ATOM 517 C C . LEU A 1 86 ? -26.596 45.568 -3.599 1.00 155.11 85 LEU A C 1
ATOM 518 O O . LEU A 1 86 ? -27.112 45.406 -4.712 1.00 158.32 85 LEU A O 1
ATOM 520 N N . ALA A 1 87 ? -27.304 45.487 -2.442 1.00 153.52 86 ALA A N 1
ATOM 521 C CA . ALA A 1 87 ? -28.748 45.218 -2.437 1.00 159.20 86 ALA A CA 1
ATOM 522 C C . ALA A 1 87 ? -29.545 46.438 -2.953 1.00 165.34 86 ALA A C 1
ATOM 523 O O . ALA A 1 87 ? -30.230 46.334 -3.968 1.00 169.11 86 ALA A O 1
ATOM 525 N N . SER A 1 88 ? -29.385 47.609 -2.301 1.00 159.43 87 SER A N 1
ATOM 526 C CA . SER A 1 88 ? -30.031 48.844 -2.764 1.00 160.81 87 SER A CA 1
ATOM 527 C C . SER A 1 88 ? -29.269 49.426 -3.959 1.00 163.13 87 SER A C 1
ATOM 528 O O . SER A 1 88 ? -28.062 49.649 -3.868 1.00 157.69 87 SER A O 1
ATOM 530 N N . ALA A 1 89 ? -29.965 49.660 -5.081 1.00 163.80 88 ALA A N 1
ATOM 531 C CA . ALA A 1 89 ? -29.323 50.177 -6.296 1.00 162.76 88 ALA A CA 1
ATOM 532 C C . ALA A 1 89 ? -29.028 51.700 -6.194 1.00 163.93 88 ALA A C 1
ATOM 533 O O . ALA A 1 89 ? -29.465 52.478 -7.048 1.00 166.41 88 ALA A O 1
ATOM 535 N N . VAL A 1 90 ? -28.266 52.109 -5.159 1.00 154.52 89 VAL A N 1
ATOM 536 C CA . VAL A 1 90 ? -27.877 53.514 -4.971 1.00 150.94 89 VAL A CA 1
ATOM 537 C C . VAL A 1 90 ? -26.339 53.649 -5.096 1.00 149.38 89 VAL A C 1
ATOM 538 O O . VAL A 1 90 ? -25.601 52.914 -4.437 1.00 145.93 89 VAL A O 1
ATOM 542 N N . PRO A 1 91 ? -25.833 54.564 -5.975 1.00 144.34 90 PRO A N 1
ATOM 543 C CA . PRO A 1 91 ? -24.365 54.672 -6.155 1.00 139.21 90 PRO A CA 1
ATOM 544 C C . PRO A 1 91 ? -23.614 54.927 -4.843 1.00 136.44 90 PRO A C 1
ATOM 545 O O . PRO A 1 91 ? -22.566 54.328 -4.607 1.00 133.35 90 PRO A O 1
ATOM 549 N N . VAL A 1 92 ? -24.165 55.797 -3.982 1.00 130.93 91 VAL A N 1
ATOM 550 C CA . VAL A 1 92 ? -23.552 56.147 -2.696 1.00 126.00 91 VAL A CA 1
ATOM 551 C C . VAL A 1 92 ? -23.591 54.957 -1.714 1.00 127.72 91 VAL A C 1
ATOM 552 O O . VAL A 1 92 ? -22.553 54.577 -1.164 1.00 123.68 91 VAL A O 1
ATOM 556 N N . GLU A 1 93 ? -24.784 54.345 -1.532 1.00 127.13 92 GLU A N 1
ATOM 557 C CA . GLU A 1 93 ? -24.945 53.199 -0.622 1.00 126.56 92 GLU A CA 1
ATOM 558 C C . GLU A 1 93 ? -24.233 51.949 -1.151 1.00 128.26 92 GLU A C 1
ATOM 559 O O . GLU A 1 93 ? -23.813 51.096 -0.364 1.00 126.16 92 GLU A O 1
ATOM 565 N N . GLY A 1 94 ? -24.078 51.869 -2.478 1.00 124.93 93 GLY A N 1
ATOM 566 C CA . GLY A 1 94 ? -23.338 50.791 -3.121 1.00 123.90 93 GLY A CA 1
ATOM 567 C C . GLY A 1 94 ? -21.865 50.840 -2.789 1.00 121.48 93 GLY A C 1
ATOM 568 O O . GLY A 1 94 ? -21.273 49.821 -2.425 1.00 119.63 93 GLY A O 1
ATOM 569 N N . VAL A 1 95 ? -21.264 52.053 -2.866 1.00 114.53 94 VAL A N 1
ATOM 570 C CA . VAL A 1 95 ? -19.858 52.262 -2.501 1.00 109.44 94 VAL A CA 1
ATOM 571 C C . VAL A 1 95 ? -19.655 52.013 -0.998 1.00 110.22 94 VAL A C 1
ATOM 572 O O . VAL A 1 95 ? -18.689 51.355 -0.611 1.00 107.58 94 VAL A O 1
ATOM 576 N N . ARG A 1 96 ? -20.632 52.454 -0.159 1.00 107.36 95 ARG A N 1
ATOM 577 C CA . ARG A 1 96 ? -20.601 52.213 1.294 1.00 105.73 95 ARG A CA 1
ATOM 578 C C . ARG A 1 96 ? -20.481 50.706 1.595 1.00 109.68 95 ARG A C 1
ATOM 579 O O . ARG A 1 96 ? -19.691 50.309 2.458 1.00 107.06 95 ARG A O 1
ATOM 587 N N . THR A 1 97 ? -21.250 49.867 0.859 1.00 108.95 96 THR A N 1
ATOM 588 C CA . THR A 1 97 ? -21.208 48.412 1.024 1.00 109.72 96 THR A CA 1
ATOM 589 C C . THR A 1 97 ? -19.824 47.862 0.658 1.00 110.03 96 THR A C 1
ATOM 590 O O . THR A 1 97 ? -19.273 47.045 1.399 1.00 108.86 96 THR A O 1
ATOM 594 N N . ILE A 1 98 ? -19.234 48.355 -0.464 1.00 104.43 97 ILE A N 1
ATOM 595 C CA . ILE A 1 98 ? -17.891 47.934 -0.892 1.00 101.33 97 ILE A CA 1
ATOM 596 C C . ILE A 1 98 ? -16.844 48.295 0.177 1.00 100.91 97 ILE A C 1
ATOM 597 O O . ILE A 1 98 ? -16.053 47.441 0.571 1.00 99.70 97 ILE A O 1
ATOM 602 N N . VAL A 1 99 ? -16.869 49.561 0.671 1.00 94.74 98 VAL A N 1
ATOM 603 C CA . VAL A 1 99 ? -15.904 50.034 1.678 1.00 90.59 98 VAL A CA 1
ATOM 604 C C . VAL A 1 99 ? -15.986 49.202 2.967 1.00 93.83 98 VAL A C 1
ATOM 605 O O . VAL A 1 99 ? -14.962 48.715 3.449 1.00 91.46 98 VAL A O 1
ATOM 609 N N . GLU A 1 100 ? -17.211 49.011 3.506 1.00 92.61 99 GLU A N 1
ATOM 610 C CA . GLU A 1 100 ? -17.408 48.249 4.747 1.00 93.11 99 GLU A CA 1
ATOM 611 C C . GLU A 1 100 ? -17.055 46.766 4.575 1.00 97.60 99 GLU A C 1
ATOM 612 O O . GLU A 1 100 ? -16.489 46.160 5.490 1.00 96.18 99 GLU A O 1
ATOM 618 N N . ALA A 1 101 ? -17.343 46.191 3.380 1.00 95.75 100 ALA A N 1
ATOM 619 C CA . ALA A 1 101 ? -17.007 44.791 3.079 1.00 96.58 100 ALA A CA 1
ATOM 620 C C . ALA A 1 101 ? -15.486 44.587 3.061 1.00 97.48 100 ALA A C 1
ATOM 621 O O . ALA A 1 101 ? -14.984 43.636 3.664 1.00 97.63 100 ALA A O 1
ATOM 622 N N . VAL A 1 102 ? -14.749 45.508 2.396 1.00 90.54 101 VAL A N 1
ATOM 623 C CA . VAL A 1 102 ? -13.286 45.448 2.329 1.00 87.10 101 VAL A CA 1
ATOM 624 C C . VAL A 1 102 ? -12.675 45.653 3.719 1.00 88.96 101 VAL A C 1
ATOM 625 O O . VAL A 1 102 ? -11.868 44.835 4.164 1.00 88.45 101 VAL A O 1
ATOM 629 N N . PHE A 1 103 ? -13.107 46.720 4.429 1.00 84.05 102 PHE A N 1
ATOM 630 C CA . PHE A 1 103 ? -12.582 47.052 5.755 1.00 81.92 102 PHE A CA 1
ATOM 631 C C . PHE A 1 103 ? -12.779 45.899 6.748 1.00 88.54 102 PHE A C 1
ATOM 632 O O . PHE A 1 103 ? -11.878 45.610 7.538 1.00 86.99 102 PHE A O 1
ATOM 640 N N . HIS A 1 104 ? -13.958 45.226 6.695 1.00 88.55 103 HIS A N 1
ATOM 641 C CA . HIS A 1 104 ? -14.273 44.123 7.610 1.00 90.87 103 HIS A CA 1
ATOM 642 C C . HIS A 1 104 ? -13.264 42.967 7.498 1.00 94.68 103 HIS A C 1
ATOM 643 O O . HIS A 1 104 ? -12.877 42.390 8.518 1.00 94.73 103 HIS A O 1
ATOM 650 N N . ARG A 1 105 ? -12.847 42.620 6.257 1.00 90.72 104 ARG A N 1
ATOM 651 C CA . ARG A 1 105 ? -11.880 41.538 6.043 1.00 90.33 104 ARG A CA 1
ATOM 652 C C . ARG A 1 105 ? -10.518 41.874 6.616 1.00 92.51 104 ARG A C 1
ATOM 653 O O . ARG A 1 105 ? -9.830 40.985 7.121 1.00 93.20 104 ARG A O 1
ATOM 661 N N . TYR A 1 106 ? -10.138 43.169 6.590 1.00 86.25 105 TYR A N 1
ATOM 662 C CA . TYR A 1 106 ? -8.895 43.620 7.205 1.00 83.79 105 TYR A CA 1
ATOM 663 C C . TYR A 1 106 ? -8.965 43.488 8.728 1.00 88.58 105 TYR A C 1
ATOM 664 O O . TYR A 1 106 ? -8.001 43.046 9.352 1.00 88.23 105 TYR A O 1
ATOM 673 N N . VAL A 1 107 ? -10.143 43.778 9.314 1.00 86.38 106 VAL A N 1
ATOM 674 C CA . VAL A 1 107 ? -10.355 43.637 10.756 1.00 87.58 106 VAL A CA 1
ATOM 675 C C . VAL A 1 107 ? -10.307 42.151 11.169 1.00 94.89 106 VAL A C 1
ATOM 676 O O . VAL A 1 107 ? -9.662 41.808 12.164 1.00 95.54 106 VAL A O 1
ATOM 680 N N . GLN A 1 108 ? -10.938 41.267 10.362 1.00 93.11 107 GLN A N 1
ATOM 681 C CA . GLN A 1 108 ? -11.009 39.832 10.663 1.00 95.56 107 GLN A CA 1
ATOM 682 C C . GLN A 1 108 ? -9.695 39.102 10.391 1.00 98.47 107 GLN A C 1
ATOM 683 O O . GLN A 1 108 ? -9.457 38.037 10.967 1.00 100.19 107 GLN A O 1
ATOM 689 N N . HIS A 1 109 ? -8.841 39.658 9.511 1.00 91.84 108 HIS A N 1
ATOM 690 C CA . HIS A 1 109 ? -7.581 39.003 9.159 1.00 90.77 108 HIS A CA 1
ATOM 691 C C . HIS A 1 109 ? -6.361 39.914 9.387 1.00 91.19 108 HIS A C 1
ATOM 692 O O . HIS A 1 109 ? -5.633 40.222 8.438 1.00 89.13 108 HIS A O 1
ATOM 699 N N . PRO A 1 110 ? -6.044 40.267 10.664 1.00 87.31 109 PRO A N 1
ATOM 700 C CA . PRO A 1 110 ? -4.845 41.086 10.909 1.00 84.97 109 PRO A CA 1
ATOM 701 C C . PRO A 1 110 ? -3.559 40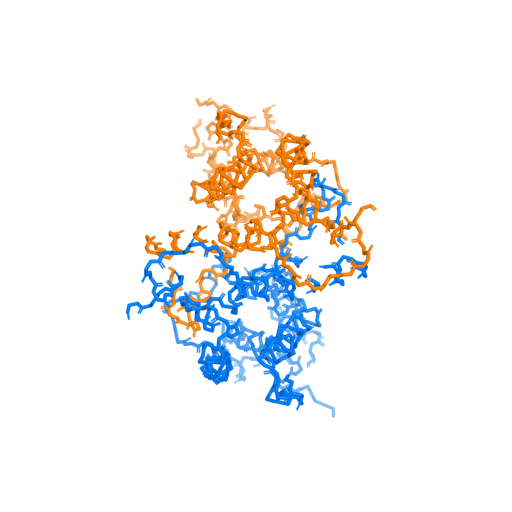.318 10.618 1.00 88.45 109 PRO A C 1
ATOM 702 O O . PRO A 1 110 ? -2.559 40.920 10.235 1.00 86.53 109 PRO A O 1
ATOM 706 N N . GLU A 1 111 ? -3.602 38.968 10.746 1.00 86.62 110 GLU A N 1
ATOM 707 C CA . GLU A 1 111 ? -2.444 38.115 10.455 1.00 86.48 110 GLU A CA 1
ATOM 708 C C . GLU A 1 111 ? -2.081 38.166 8.960 1.00 88.63 110 GLU A C 1
ATOM 709 O O . GLU A 1 111 ? -0.899 38.135 8.615 1.00 87.79 110 GLU A O 1
ATOM 715 N N . ALA A 1 112 ? -3.106 38.316 8.076 1.00 84.28 111 ALA A N 1
ATOM 716 C CA . ALA A 1 112 ? -2.890 38.441 6.635 1.00 82.89 111 ALA A CA 1
ATOM 717 C C . ALA A 1 112 ? -2.262 39.802 6.303 1.00 84.54 111 ALA A C 1
ATOM 718 O O . ALA A 1 112 ? -1.422 39.894 5.401 1.00 83.37 111 ALA A O 1
ATOM 720 N N . VAL A 1 113 ? -2.640 40.856 7.069 1.00 79.66 112 VAL A N 1
ATOM 721 C CA . VAL A 1 113 ? -2.088 42.204 6.897 1.00 76.87 112 VAL A CA 1
ATOM 722 C C . VAL A 1 113 ? -0.609 42.225 7.279 1.00 79.85 112 VAL A C 1
ATOM 723 O O . VAL A 1 113 ? 0.221 42.685 6.491 1.00 78.36 112 VAL A O 1
ATOM 727 N N . ARG A 1 114 ? -0.264 41.655 8.467 1.00 77.02 113 ARG A N 1
ATOM 728 C CA . ARG A 1 114 ? 1.131 41.577 8.922 1.00 76.49 113 ARG A CA 1
ATOM 729 C C . ARG A 1 114 ? 1.957 40.696 7.978 1.00 79.63 113 ARG A C 1
ATOM 730 O O . ARG A 1 114 ? 3.121 40.997 7.716 1.00 78.17 113 ARG A O 1
ATOM 746 N N . LEU A 1 116 ? 1.623 40.342 4.630 1.00 78.57 115 LEU A N 1
ATOM 747 C CA . LEU A 1 116 ? 1.992 41.134 3.455 1.00 77.48 115 LEU A CA 1
ATOM 748 C C . LEU A 1 116 ? 2.955 42.266 3.815 1.00 81.84 115 LEU A C 1
ATOM 749 O O . LEU A 1 116 ? 3.814 42.619 3.005 1.00 82.07 115 LEU A O 1
ATOM 754 N N . GLN A 1 117 ? 2.845 42.812 5.052 1.00 78.30 116 GLN A N 1
ATOM 755 C CA . GLN A 1 117 ? 3.750 43.882 5.506 1.00 77.17 116 GLN A CA 1
ATOM 756 C C . GLN A 1 117 ? 5.153 43.351 5.775 1.00 81.09 116 GLN A C 1
ATOM 757 O O . GLN A 1 117 ? 6.131 44.083 5.603 1.00 80.76 116 GLN A O 1
ATOM 771 N N . GLU A 1 119 ? 6.624 41.092 3.880 1.00 78.25 118 GLU A N 1
ATOM 772 C CA . GLU A 1 119 ? 7.221 41.085 2.547 1.00 78.30 118 GLU A CA 1
ATOM 773 C C . GLU A 1 119 ? 7.589 42.506 2.100 1.00 81.56 118 GLU A C 1
ATOM 774 O O . GLU A 1 119 ? 8.657 42.714 1.513 1.00 81.37 118 GLU A O 1
ATOM 780 N N . ASN A 1 120 ? 6.723 43.485 2.407 1.00 77.22 119 ASN A N 1
ATOM 781 C CA . ASN A 1 120 ? 6.941 44.877 2.014 1.00 75.90 119 ASN A CA 1
ATOM 782 C C . ASN A 1 120 ? 8.139 45.524 2.748 1.00 80.86 119 ASN A C 1
ATOM 783 O O . ASN A 1 120 ? 8.771 46.426 2.200 1.00 80.07 119 ASN A O 1
ATOM 788 N N . LEU A 1 121 ? 8.466 45.041 3.978 1.00 79.53 120 LEU A N 1
ATOM 789 C CA . LEU A 1 121 ? 9.656 45.511 4.707 1.00 80.73 120 LEU A CA 1
ATOM 790 C C . LEU A 1 121 ? 10.896 44.765 4.239 1.00 86.03 120 LEU A C 1
ATOM 791 O O . LEU A 1 121 ? 11.704 45.321 3.494 1.00 85.78 120 LEU A O 1
ATOM 796 N N . HIS A 1 122 ? 11.046 43.494 4.664 1.00 83.91 121 HIS A N 1
ATOM 797 C CA . HIS A 1 122 ? 12.122 42.636 4.184 1.00 85.38 121 HIS A CA 1
ATOM 798 C C . HIS A 1 122 ? 11.618 41.873 2.990 1.00 91.13 121 HIS A C 1
ATOM 799 O O . HIS A 1 122 ? 10.656 41.112 3.112 1.00 92.25 121 HIS A O 1
ATOM 806 N N . HIS A 1 123 ? 12.176 42.131 1.823 1.00 87.75 122 HIS A N 1
ATOM 807 C CA . HIS A 1 123 ? 11.674 41.526 0.595 1.00 88.45 122 HIS A CA 1
ATOM 808 C C . HIS A 1 123 ? 12.154 40.080 0.449 1.00 95.51 122 HIS A C 1
ATOM 809 O O . HIS A 1 123 ? 13.003 39.785 -0.399 1.00 97.00 122 HIS A O 1
ATOM 816 N N . TYR A 1 124 ? 11.607 39.171 1.295 1.00 92.95 123 TYR A N 1
ATOM 817 C CA . TYR A 1 124 ? 12.018 37.767 1.331 1.00 95.49 123 TYR A CA 1
ATOM 818 C C . TYR A 1 124 ? 11.760 37.059 0.004 1.00 102.30 123 TYR A C 1
ATOM 819 O O . TYR A 1 124 ? 12.544 36.196 -0.398 1.00 104.46 123 TYR A O 1
ATOM 828 N N . GLY A 1 125 ? 10.644 37.393 -0.640 1.00 98.57 124 GLY A N 1
ATOM 829 C CA . GLY A 1 125 ? 10.245 36.753 -1.886 1.00 100.13 124 GLY A CA 1
ATOM 830 C C . GLY A 1 125 ? 10.407 37.626 -3.117 1.00 105.05 124 GLY A C 1
ATOM 831 O O . GLY A 1 125 ? 9.997 37.228 -4.212 1.00 106.24 124 GLY A O 1
ATOM 832 N N . LYS A 1 126 ? 11.031 38.839 -2.956 1.00 100.67 125 LYS A N 1
ATOM 833 C CA . LYS A 1 126 ? 11.210 39.795 -4.080 1.00 100.53 125 LYS A CA 1
ATOM 834 C C . LYS A 1 126 ? 9.952 39.806 -4.973 1.00 104.65 125 LYS A C 1
ATOM 835 O O . LYS A 1 126 ? 10.032 39.541 -6.178 1.00 106.12 125 LYS A O 1
ATOM 838 N N . VAL A 1 127 ? 8.786 40.030 -4.351 1.00 99.54 126 VAL A N 1
ATOM 839 C CA . VAL A 1 127 ? 7.482 39.867 -4.987 1.00 99.38 126 VAL A CA 1
ATOM 840 C C . VAL A 1 127 ? 7.176 40.961 -6.041 1.00 102.02 126 VAL A C 1
ATOM 841 O O . VAL A 1 127 ? 6.517 40.674 -7.043 1.00 102.69 126 VAL A O 1
ATOM 845 N N . ALA A 1 128 ? 7.695 42.193 -5.836 1.00 97.02 127 ALA A N 1
ATOM 846 C CA . ALA A 1 128 ? 7.448 43.316 -6.765 1.00 96.84 127 ALA A CA 1
ATOM 847 C C . ALA A 1 128 ? 7.808 42.954 -8.223 1.00 103.44 127 ALA A C 1
ATOM 848 O O . ALA A 1 128 ? 7.006 43.186 -9.130 1.00 103.79 127 ALA A O 1
ATOM 850 N N . GLU A 1 129 ? 9.000 42.356 -8.437 1.00 101.65 128 GLU A N 1
ATOM 851 C CA . GLU A 1 129 ? 9.434 41.937 -9.774 1.00 104.25 128 GLU A CA 1
ATOM 852 C C . GLU A 1 129 ? 9.204 40.422 -9.977 1.00 110.04 128 GLU A C 1
ATOM 853 O O . GLU A 1 129 ? 10.098 39.713 -10.450 1.00 111.99 128 GLU A O 1
ATOM 855 N N . ALA A 1 130 ? 8.003 39.932 -9.613 1.00 105.77 129 ALA A N 1
ATOM 856 C CA . ALA A 1 130 ? 7.668 38.512 -9.731 1.00 107.37 129 ALA A CA 1
ATOM 857 C C . ALA A 1 130 ? 6.222 38.320 -10.216 1.00 112.56 129 ALA A C 1
ATOM 858 O O . ALA A 1 130 ? 5.491 39.301 -10.386 1.00 110.83 129 ALA A O 1
ATOM 860 N N . SER A 1 131 ? 5.814 37.045 -10.459 1.00 112.04 130 SER A N 1
ATOM 861 C CA . SER A 1 131 ? 4.455 36.719 -10.918 1.00 113.38 130 SER A CA 1
ATOM 862 C C . SER A 1 131 ? 3.404 37.171 -9.891 1.00 115.06 130 SER A C 1
ATOM 863 O O . SER A 1 131 ? 3.627 37.047 -8.681 1.00 113.20 130 SER A O 1
ATOM 865 N N . PRO A 1 132 ? 2.253 37.741 -10.351 1.00 111.37 131 PRO A N 1
ATOM 866 C CA . PRO A 1 132 ? 1.243 38.227 -9.388 1.00 109.04 131 PRO A CA 1
ATOM 867 C C . PRO A 1 132 ? 0.779 37.140 -8.414 1.00 113.61 131 PRO A C 1
ATOM 868 O O . PRO A 1 132 ? 0.580 35.989 -8.816 1.00 115.82 131 PRO A O 1
ATOM 872 N N . LEU A 1 133 ? 0.641 37.498 -7.117 1.00 107.77 132 LEU A N 1
ATOM 873 C CA . LEU A 1 133 ? 0.215 36.551 -6.073 1.00 107.85 132 LEU A CA 1
ATOM 874 C C . LEU A 1 133 ? -1.236 36.113 -6.279 1.00 114.46 132 LEU A C 1
ATOM 875 O O . LEU A 1 133 ? -1.603 34.996 -5.903 1.00 116.06 132 LEU A O 1
ATOM 880 N N . SER A 1 134 ? -2.073 37.009 -6.848 1.00 111.24 133 SER A N 1
ATOM 881 C CA . SER A 1 134 ? -3.492 36.731 -7.095 1.00 113.26 133 SER A CA 1
ATOM 882 C C . SER A 1 134 ? -4.027 37.636 -8.196 1.00 118.85 133 SER A C 1
ATOM 883 O O . SER A 1 134 ? -3.486 38.724 -8.416 1.00 116.85 133 SER A O 1
ATOM 886 N N . ASP A 1 135 ? -5.099 37.201 -8.886 1.00 119.13 134 ASP A N 1
ATOM 887 C CA . ASP A 1 135 ? -5.726 38.011 -9.928 1.00 120.73 134 ASP A CA 1
ATOM 888 C C . ASP A 1 135 ? -6.789 38.946 -9.309 1.00 123.43 134 ASP A C 1
ATOM 889 O O . ASP A 1 135 ? -7.948 38.557 -9.161 1.00 125.01 134 ASP A O 1
ATOM 894 N N . GLN A 1 136 ? -6.379 40.169 -8.925 1.00 116.70 135 GLN A N 1
ATOM 895 C CA . GLN A 1 136 ? -7.276 41.126 -8.258 1.00 115.01 135 GLN A CA 1
ATOM 896 C C . GLN A 1 136 ? -8.081 41.964 -9.279 1.00 120.73 135 GLN A C 1
ATOM 897 O O . GLN A 1 136 ? -8.640 43.000 -8.916 1.00 119.21 135 GLN A O 1
ATOM 903 N N . SER A 1 137 ? -8.160 41.497 -10.546 1.00 120.18 136 SER A N 1
ATOM 904 C CA . SER A 1 137 ? -8.838 42.240 -11.620 1.00 122.26 136 SER A CA 1
ATOM 905 C C . SER A 1 137 ? -10.364 42.157 -11.519 1.00 127.99 136 SER A C 1
ATOM 906 O O . SER A 1 137 ? -11.064 42.967 -12.145 1.00 128.81 136 SER A O 1
ATOM 909 N N . ALA A 1 138 ? -10.889 41.126 -10.822 1.00 125.03 137 ALA A N 1
ATOM 910 C CA . ALA A 1 138 ? -12.339 40.937 -10.683 1.00 127.18 137 ALA A CA 1
ATOM 911 C C . ALA A 1 138 ? -12.942 41.962 -9.714 1.00 127.41 137 ALA A C 1
ATOM 912 O O . ALA A 1 138 ? -14.020 42.500 -9.979 1.00 128.81 137 ALA A O 1
ATOM 914 N N . ILE A 1 139 ? -12.233 42.247 -8.592 1.00 118.98 138 ILE A N 1
ATOM 915 C CA . ILE A 1 139 ? -12.685 43.231 -7.606 1.00 115.97 138 ILE A CA 1
ATOM 916 C C . ILE A 1 139 ? -12.588 44.653 -8.171 1.00 118.20 138 ILE A C 1
ATOM 917 O O . ILE A 1 139 ? -13.425 45.502 -7.854 1.00 117.47 138 ILE A O 1
ATOM 919 N N . THR A 1 140 ? -11.580 44.902 -9.038 1.00 114.07 139 THR A N 1
ATOM 920 C CA . THR A 1 140 ? -11.375 46.216 -9.658 1.00 113.11 139 THR A CA 1
ATOM 921 C C . THR A 1 140 ? -12.443 46.492 -10.735 1.00 120.72 139 THR A C 1
ATOM 922 O O . THR A 1 140 ? -12.934 47.616 -10.840 1.00 120.17 139 THR A O 1
ATOM 926 N N . LEU A 1 141 ? -12.806 45.454 -11.530 1.00 121.00 140 LEU A N 1
ATOM 927 C CA . LEU A 1 141 ? -13.795 45.590 -12.611 1.00 125.20 140 LEU A CA 1
ATOM 928 C C . LEU A 1 141 ? -15.190 45.940 -12.073 1.00 130.06 140 LEU A C 1
ATOM 929 O O . LEU A 1 141 ? -15.932 46.681 -12.724 1.00 132.00 140 LEU A O 1
ATOM 931 N N . GLN A 1 142 ? -15.547 45.410 -10.881 1.00 125.03 141 GLN A N 1
ATOM 932 C CA . GLN A 1 142 ? -16.859 45.664 -10.279 1.00 126.15 141 GLN A CA 1
ATOM 933 C C . GLN A 1 142 ? -16.951 47.090 -9.701 1.00 127.06 141 GLN A C 1
ATOM 934 O O . GLN A 1 142 ? -17.970 47.762 -9.888 1.00 128.80 141 GLN A O 1
ATOM 940 N N . LEU A 1 143 ? -15.879 47.557 -9.009 1.00 118.75 142 LEU A N 1
ATOM 941 C CA . LEU A 1 143 ? -15.864 48.906 -8.430 1.00 115.71 142 LEU A CA 1
ATOM 942 C C . LEU A 1 143 ? -15.788 49.983 -9.523 1.00 120.44 142 LEU A C 1
ATOM 943 O O . LEU A 1 143 ? -16.402 51.040 -9.383 1.00 120.18 142 LEU A O 1
ATOM 948 N N . ASP A 1 144 ? -15.080 49.688 -10.644 1.00 118.16 143 ASP A N 1
ATOM 949 C CA . ASP A 1 144 ? -15.010 50.607 -11.792 1.00 119.93 143 ASP A CA 1
ATOM 950 C C . ASP A 1 144 ? -16.391 50.823 -12.407 1.00 127.45 143 ASP A C 1
ATOM 951 O O . ASP A 1 144 ? -16.681 51.913 -12.899 1.00 127.71 143 ASP A O 1
ATOM 956 N N . ARG A 1 145 ? -17.253 49.774 -12.376 1.00 126.71 144 ARG A N 1
ATOM 957 C CA . ARG A 1 145 ? -18.613 49.852 -12.917 1.00 131.09 144 ARG A CA 1
ATOM 958 C C . ARG A 1 145 ? -19.506 50.708 -12.022 1.00 133.10 144 ARG A C 1
ATOM 959 O O . ARG A 1 145 ? -20.274 51.528 -12.523 1.00 135.29 144 ARG A O 1
ATOM 961 N N . LEU A 1 146 ? -19.378 50.542 -10.692 1.00 125.44 145 LEU A N 1
ATOM 962 C CA . LEU A 1 146 ? -20.172 51.289 -9.721 1.00 124.15 145 LEU A CA 1
ATOM 963 C C . LEU A 1 146 ? -19.826 52.793 -9.757 1.00 126.01 145 LEU A C 1
ATOM 964 O O . LEU A 1 146 ? -20.727 53.634 -9.693 1.00 126.89 145 LEU A O 1
ATOM 969 N N . LEU A 1 147 ? -18.518 53.125 -9.901 1.00 119.77 146 LEU A N 1
ATOM 970 C CA . LEU A 1 147 ? -18.068 54.522 -10.009 1.00 117.90 146 LEU A CA 1
ATOM 971 C C . LEU A 1 147 ? -18.503 55.121 -11.336 1.00 127.28 146 LEU A C 1
ATOM 972 O O . LEU A 1 147 ? -18.754 56.325 -11.421 1.00 126.55 146 LEU A O 1
ATOM 985 N N . LEU A 1 149 ? -21.321 54.302 -13.056 1.00 137.31 148 LEU A N 1
ATOM 986 C CA . LEU A 1 149 ? -22.760 54.571 -12.986 1.00 140.44 148 LEU A CA 1
ATOM 987 C C . LEU A 1 149 ? -23.048 55.866 -12.209 1.00 140.84 148 LEU A C 1
ATOM 988 O O . LEU A 1 149 ? -23.862 56.680 -12.647 1.00 143.85 148 LEU A O 1
ATOM 990 N N . GLY A 1 150 ? -22.349 56.053 -11.084 1.00 130.87 149 GLY A N 1
ATOM 991 C CA . GLY A 1 150 ? -22.504 57.240 -10.245 1.00 127.63 149 GLY A CA 1
ATOM 992 C C . GLY A 1 150 ? -22.017 58.514 -10.909 1.00 129.38 149 GLY A C 1
ATOM 993 O O . GLY A 1 150 ? -22.592 59.586 -10.700 1.00 129.70 149 GLY A O 1
ATOM 994 N N . GLN A 1 151 ? -20.952 58.405 -11.728 1.00 123.64 150 GLN A N 1
ATOM 995 C CA . GLN A 1 151 ? -20.405 59.548 -12.462 1.00 122.88 150 GLN A CA 1
ATOM 996 C C . GLN A 1 151 ? -21.412 60.054 -13.509 1.00 131.52 150 GLN A C 1
ATOM 997 O O . GLN A 1 151 ? -21.652 61.258 -13.599 1.00 131.53 150 GLN A O 1
ATOM 1003 N N . ASP A 1 152 ? -22.044 59.119 -14.261 1.00 132.00 151 ASP A N 1
ATOM 1004 C CA . ASP A 1 152 ? -23.045 59.468 -15.280 1.00 137.61 151 ASP A CA 1
ATOM 1005 C C . ASP A 1 152 ? -24.341 59.973 -14.638 1.00 142.79 151 ASP A C 1
ATOM 1006 O O . ASP A 1 152 ? -25.064 60.765 -15.248 1.00 146.56 151 ASP A O 1
ATOM 1011 N N . ALA A 1 153 ? -24.630 59.524 -13.397 1.00 135.92 152 ALA A N 1
ATOM 1012 C CA . ALA A 1 153 ? -25.832 59.941 -12.669 1.00 136.95 152 ALA A CA 1
ATOM 1013 C C . ALA A 1 153 ? -25.631 61.311 -11.992 1.00 136.72 152 ALA A C 1
ATOM 1014 O O . ALA A 1 153 ? -26.574 61.866 -11.423 1.00 137.61 152 ALA A O 1
ATOM 1016 N N . GLY A 1 154 ? -24.406 61.833 -12.062 1.00 128.84 153 GLY A N 1
ATOM 1017 C CA . GLY A 1 154 ? -24.061 63.119 -11.464 1.00 125.33 153 GLY A CA 1
ATOM 1018 C C . GLY A 1 154 ? -23.793 63.034 -9.975 1.00 123.45 153 GLY A C 1
ATOM 1019 O O . GLY A 1 154 ? -23.661 64.062 -9.305 1.00 120.81 153 GLY A O 1
ATOM 1020 N N . ALA A 1 155 ? -23.709 61.800 -9.440 1.00 117.84 154 ALA A N 1
ATOM 1021 C CA . ALA A 1 155 ? -23.469 61.581 -8.019 1.00 113.19 154 ALA A CA 1
ATOM 1022 C C . ALA A 1 155 ? -21.990 61.723 -7.680 1.00 111.49 154 ALA A C 1
ATOM 1023 O O . ALA A 1 155 ? -21.648 62.309 -6.651 1.00 107.88 154 ALA A O 1
ATOM 1025 N N . PHE A 1 156 ? -21.103 61.184 -8.543 1.00 106.88 155 PHE A N 1
ATOM 1026 C CA . PHE A 1 156 ? -19.662 61.229 -8.291 1.00 101.71 155 PHE A CA 1
ATOM 1027 C C . PHE A 1 156 ? -18.938 62.138 -9.278 1.00 106.99 155 PHE A C 1
ATOM 1028 O O . PHE A 1 156 ? -19.405 62.335 -10.402 1.00 110.75 155 PHE A O 1
ATOM 1036 N N . ARG A 1 157 ? -17.772 62.658 -8.875 1.00 100.42 156 ARG A N 1
ATOM 1037 C CA . ARG A 1 157 ? -16.942 63.492 -9.743 1.00 100.49 156 ARG A CA 1
ATOM 1038 C C . ARG A 1 157 ? -15.933 62.629 -10.536 1.00 104.55 156 ARG A C 1
ATOM 1039 O O . ARG A 1 157 ? -15.469 61.595 -10.037 1.00 102.49 156 ARG A O 1
ATOM 1047 N N . PRO A 1 158 ? -15.553 63.049 -11.767 1.00 102.60 157 PRO A N 1
ATOM 1048 C CA . PRO A 1 158 ? -14.551 62.274 -12.517 1.00 102.12 157 PRO A CA 1
ATOM 1049 C C . PRO A 1 158 ? -13.139 62.476 -11.959 1.00 100.77 157 PRO A C 1
ATOM 1050 O O . PRO A 1 158 ? -12.905 63.404 -11.181 1.00 97.81 157 PRO A O 1
ATOM 1054 N N . GLY A 1 159 ? -12.217 61.601 -12.352 1.00 96.23 158 GLY A N 1
ATOM 1055 C CA . GLY A 1 159 ? -10.821 61.700 -11.945 1.00 92.44 158 GLY A CA 1
ATOM 1056 C C . GLY A 1 159 ? -10.413 60.696 -10.887 1.00 92.79 158 GLY A C 1
ATOM 1057 O O . GLY A 1 159 ? -9.248 60.661 -10.481 1.00 90.58 158 GLY A O 1
ATOM 1058 N N . ILE A 1 160 ? -11.374 59.884 -10.405 1.00 88.43 159 ILE A N 1
ATOM 1059 C CA . ILE A 1 160 ? -11.088 58.870 -9.385 1.00 85.17 159 ILE A CA 1
ATOM 1060 C C . ILE A 1 160 ? -11.340 57.471 -9.938 1.00 91.19 159 ILE A C 1
ATOM 1061 O O . ILE A 1 160 ? -12.443 57.183 -10.404 1.00 94.47 159 ILE A O 1
ATOM 1066 N N . SER A 1 161 ? -10.316 56.605 -9.904 1.00 86.14 160 SER A N 1
ATOM 1067 C CA . SER A 1 161 ? -10.444 55.235 -10.398 1.00 88.05 160 SER A CA 1
ATOM 1068 C C . SER A 1 161 ? -10.746 54.272 -9.255 1.00 91.72 160 SER A C 1
ATOM 1069 O O . SER A 1 161 ? -10.628 54.648 -8.084 1.00 88.76 160 SER A O 1
ATOM 1072 N N . ALA A 1 162 ? -11.125 53.015 -9.587 1.00 91.07 161 ALA A N 1
ATOM 1073 C CA . ALA A 1 162 ? -11.374 51.986 -8.573 1.00 90.17 161 ALA A CA 1
ATOM 1074 C C . ALA A 1 162 ? -10.108 51.705 -7.785 1.00 90.88 161 ALA A C 1
ATOM 1075 O O . ALA A 1 162 ? -10.173 51.450 -6.582 1.00 88.72 161 ALA A O 1
ATOM 1077 N N . GLN A 1 163 ? -8.937 51.820 -8.448 1.00 86.92 162 GLN A N 1
ATOM 1078 C CA . GLN A 1 163 ? -7.649 51.621 -7.797 1.00 83.66 162 GLN A CA 1
ATOM 1079 C C . GLN A 1 163 ? -7.370 52.739 -6.793 1.00 83.31 162 GLN A C 1
ATOM 1080 O O . GLN A 1 163 ? -6.818 52.479 -5.726 1.00 80.90 162 GLN A O 1
ATOM 1086 N N . ASP A 1 164 ? -7.792 53.987 -7.121 1.00 78.98 163 ASP A N 1
ATOM 1087 C CA . ASP A 1 164 ? -7.659 55.127 -6.207 1.00 75.48 163 ASP A CA 1
ATOM 1088 C C . ASP A 1 164 ? -8.522 54.909 -4.959 1.00 79.20 163 ASP A C 1
ATOM 1089 O O . ASP A 1 164 ? -8.047 55.108 -3.839 1.00 76.71 163 ASP A O 1
ATOM 1094 N N . VAL A 1 165 ? -9.781 54.444 -5.153 1.00 78.05 164 VAL A N 1
ATOM 1095 C CA . VAL A 1 165 ? -10.696 54.166 -4.043 1.00 77.98 164 VAL A CA 1
ATOM 1096 C C . VAL A 1 165 ? -10.165 53.019 -3.163 1.00 82.41 164 VAL A C 1
ATOM 1097 O O . VAL A 1 165 ? -10.131 53.155 -1.940 1.00 79.95 164 VAL A O 1
ATOM 1101 N N . PHE A 1 166 ? -9.693 51.905 -3.799 1.00 81.86 165 PHE A N 1
ATOM 1102 C CA . PHE A 1 166 ? -9.146 50.750 -3.062 1.00 81.71 165 PHE A CA 1
ATOM 1103 C C . PHE A 1 166 ? -7.906 51.126 -2.247 1.00 82.37 165 PHE A C 1
ATOM 1104 O O . PHE A 1 166 ? -7.760 50.675 -1.109 1.00 81.31 165 PHE A O 1
ATOM 1112 N N . THR A 1 167 ? -7.004 51.951 -2.832 1.00 76.91 166 THR A N 1
ATOM 1113 C CA . THR A 1 167 ? -5.792 52.411 -2.140 1.00 73.75 166 THR A CA 1
ATOM 1114 C C . THR A 1 167 ? -6.162 53.235 -0.895 1.00 75.11 166 THR A C 1
ATOM 1115 O O . THR A 1 167 ? -5.601 53.014 0.178 1.00 73.41 166 THR A O 1
ATOM 1119 N N . LEU A 1 168 ? -7.173 54.122 -1.025 1.00 70.75 167 LEU A N 1
ATOM 1120 C CA . LEU A 1 168 ? -7.658 54.937 0.088 1.00 68.55 167 LEU A CA 1
ATOM 1121 C C . LEU A 1 168 ? -8.238 54.055 1.220 1.00 72.32 167 LEU A C 1
ATOM 1122 O O . LEU A 1 168 ? -7.933 54.286 2.393 1.00 71.25 167 LEU A O 1
ATOM 1127 N N . ILE A 1 169 ? -9.030 53.010 0.857 1.00 69.85 168 ILE A N 1
ATOM 1128 C CA . ILE A 1 169 ? -9.593 52.076 1.850 1.00 70.35 168 ILE A CA 1
ATOM 1129 C C . ILE A 1 169 ? -8.473 51.295 2.538 1.00 74.63 168 ILE A C 1
ATOM 1130 O O . ILE A 1 169 ? -8.426 51.236 3.771 1.00 74.25 168 ILE A O 1
ATOM 1135 N N . ALA A 1 170 ? -7.557 50.703 1.737 1.00 71.30 169 ALA A N 1
ATOM 1136 C CA . ALA A 1 170 ? -6.457 49.900 2.260 1.00 70.62 169 ALA A CA 1
ATOM 1137 C C . ALA A 1 170 ? -5.540 50.717 3.171 1.00 73.62 169 ALA A C 1
ATOM 1138 O O . ALA A 1 170 ? -5.175 50.249 4.243 1.00 72.84 169 ALA A O 1
ATOM 1140 N N . SER A 1 171 ? -5.218 51.975 2.771 1.00 69.83 170 SER A N 1
ATOM 1141 C CA . SER A 1 171 ? -4.352 52.859 3.573 1.00 68.19 170 SER A CA 1
ATOM 1142 C C . SER A 1 171 ? -4.857 52.975 5.005 1.00 71.83 170 SER A C 1
ATOM 1143 O O . SER A 1 171 ? -4.084 52.804 5.947 1.00 71.57 170 SER A O 1
ATOM 1146 N N . ILE A 1 172 ? -6.163 53.225 5.169 1.00 68.37 171 ILE A N 1
ATOM 1147 C CA . ILE A 1 172 ? -6.781 53.383 6.484 1.00 68.08 171 ILE A CA 1
ATOM 1148 C C . ILE A 1 172 ? -6.867 52.034 7.217 1.00 74.10 171 ILE A C 1
ATOM 1149 O O . ILE A 1 172 ? -6.474 51.940 8.386 1.00 73.83 171 ILE A O 1
ATOM 1154 N N . ALA A 1 173 ? -7.339 50.979 6.512 1.00 72.28 172 ALA A N 1
ATOM 1155 C CA . ALA A 1 173 ? -7.507 49.642 7.095 1.00 73.48 172 ALA A CA 1
ATOM 1156 C C . ALA A 1 173 ? -6.176 49.053 7.574 1.00 76.63 172 ALA A C 1
ATOM 1157 O O . ALA A 1 173 ? -6.126 48.437 8.637 1.00 77.55 172 ALA A O 1
ATOM 1159 N N . VAL A 1 174 ? -5.094 49.262 6.798 1.00 71.70 173 VAL A N 1
ATOM 1160 C CA . VAL A 1 174 ? -3.766 48.733 7.141 1.00 71.05 173 VAL A CA 1
ATOM 1161 C C . VAL A 1 174 ? -3.108 49.552 8.268 1.00 73.68 173 VAL A C 1
ATOM 1162 O O . VAL A 1 174 ? -2.536 48.970 9.194 1.00 74.14 173 VAL A O 1
ATOM 1166 N N . PHE A 1 175 ? -3.217 50.909 8.204 1.00 68.40 174 PHE A N 1
ATOM 1167 C CA . PHE A 1 175 ? -2.610 51.796 9.217 1.00 67.15 174 PHE A CA 1
ATOM 1168 C C . PHE A 1 175 ? -3.081 51.442 10.632 1.00 72.91 174 PHE A C 1
ATOM 1169 O O . PHE A 1 175 ? -2.283 51.472 11.570 1.00 73.11 174 PHE A O 1
ATOM 1177 N N . ARG A 1 176 ? -4.374 51.074 10.777 1.00 70.93 175 ARG A N 1
ATOM 1178 C CA . ARG A 1 176 ? -4.951 50.652 12.059 1.00 72.87 175 ARG A CA 1
ATOM 1179 C C . ARG A 1 176 ? -4.153 49.477 12.668 1.00 79.09 175 ARG A C 1
ATOM 1180 O O . ARG A 1 176 ? -3.977 49.414 13.889 1.00 79.90 175 ARG A O 1
ATOM 1188 N N . ILE A 1 177 ? -3.652 48.570 11.813 1.00 75.98 176 ILE A N 1
ATOM 1189 C CA . ILE A 1 177 ? -2.938 47.381 12.265 1.00 77.26 176 ILE A CA 1
ATOM 1190 C C . ILE A 1 177 ? -1.418 47.604 12.303 1.00 81.54 176 ILE A C 1
ATOM 1191 O O . ILE A 1 177 ? -0.788 47.368 13.338 1.00 82.68 176 ILE A O 1
ATOM 1196 N N . ASN A 1 178 ? -0.826 48.039 11.166 1.00 77.01 177 ASN A N 1
ATOM 1197 C CA . ASN A 1 178 ? 0.632 48.126 11.023 1.00 76.64 177 ASN A CA 1
ATOM 1198 C C . ASN A 1 178 ? 1.272 49.312 11.794 1.00 79.47 177 ASN A C 1
ATOM 1199 O O . ASN A 1 178 ? 2.486 49.387 11.874 1.00 79.65 177 ASN A O 1
ATOM 1204 N N . SER A 1 179 ? 0.455 50.253 12.305 1.00 75.00 178 SER A N 1
ATOM 1205 C CA . SER A 1 179 ? 0.991 51.413 13.046 1.00 74.58 178 SER A CA 1
ATOM 1206 C C . SER A 1 179 ? 0.308 51.582 14.413 1.00 80.41 178 SER A C 1
ATOM 1207 O O . SER A 1 179 ? 0.341 52.672 14.993 1.00 80.26 178 SER A O 1
ATOM 1210 N N . ARG A 1 180 ? -0.218 50.478 14.966 1.00 78.24 179 ARG A N 1
ATOM 1211 C CA . ARG A 1 180 ? -0.949 50.477 16.236 1.00 79.44 179 ARG A CA 1
ATOM 1212 C C . ARG A 1 180 ? -0.040 50.821 17.438 1.00 83.59 179 ARG A C 1
ATOM 1213 O O . ARG A 1 180 ? -0.430 51.617 18.293 1.00 84.32 179 ARG A O 1
ATOM 1221 N N . SER A 1 181 ? 1.155 50.201 17.507 1.00 79.79 180 SER A N 1
ATOM 1222 C CA . SER A 1 181 ? 2.057 50.344 18.661 1.00 81.23 180 SER A CA 1
ATOM 1223 C C . SER A 1 181 ? 2.635 51.763 18.805 1.00 82.88 180 SER A C 1
ATOM 1224 O O . SER A 1 181 ? 2.662 52.302 19.916 1.00 84.10 180 SER A O 1
ATOM 1227 N N . THR A 1 182 ? 3.118 52.359 17.689 1.00 76.05 181 THR A N 1
ATOM 1228 C CA . THR A 1 182 ? 3.693 53.718 17.719 1.00 74.59 181 THR A CA 1
ATOM 1229 C C . THR A 1 182 ? 2.618 54.776 18.013 1.00 77.13 181 THR A C 1
ATOM 1230 O O . THR A 1 182 ? 2.879 55.728 18.752 1.00 77.01 181 THR A O 1
ATOM 1234 N N . THR A 1 183 ? 1.394 54.590 17.454 1.00 72.52 182 THR A N 1
ATOM 1235 C CA . THR A 1 183 ? 0.265 55.504 17.699 1.00 72.07 182 THR A CA 1
ATOM 1236 C C . THR A 1 183 ? -0.137 55.477 19.177 1.00 79.28 182 THR A C 1
ATOM 1237 O O . THR A 1 183 ? -0.373 56.532 19.776 1.00 80.12 182 THR A O 1
ATOM 1241 N N . LEU A 1 184 ? -0.169 54.270 19.778 1.00 76.87 183 LEU A N 1
ATOM 1242 C CA . LEU A 1 184 ? -0.509 54.097 21.185 1.00 79.23 183 LEU A CA 1
ATOM 1243 C C . LEU A 1 184 ? 0.555 54.743 22.089 1.00 84.79 183 LEU A C 1
ATOM 1244 O O . LEU A 1 184 ? 0.226 55.266 23.151 1.00 87.09 183 LEU A O 1
ATOM 1249 N N . ASN A 1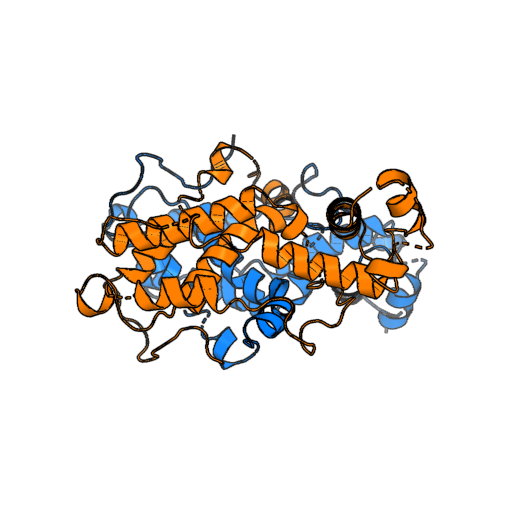 185 ? 1.819 54.743 21.641 1.00 80.00 184 ASN A N 1
ATOM 1250 C CA . ASN A 1 185 ? 2.920 55.330 22.407 1.00 81.29 184 ASN A CA 1
ATOM 1251 C C . ASN A 1 185 ? 2.941 56.860 22.293 1.00 84.07 184 ASN A C 1
ATOM 1252 O O . ASN A 1 185 ? 3.168 57.549 23.290 1.00 85.40 184 ASN A O 1
ATOM 1257 N N . LEU A 1 186 ? 2.763 57.386 21.067 1.00 77.78 185 LEU A N 1
ATOM 1258 C CA . LEU A 1 186 ? 2.878 58.821 20.808 1.00 76.42 185 LEU A CA 1
ATOM 1259 C C . LEU A 1 186 ? 1.613 59.591 21.163 1.00 81.15 185 LEU A C 1
ATOM 1260 O O . LEU A 1 186 ? 1.699 60.754 21.558 1.00 81.34 185 LEU A O 1
ATOM 1265 N N . TYR A 1 187 ? 0.432 58.974 20.972 1.00 78.23 186 TYR A N 1
ATOM 1266 C CA . TYR A 1 187 ? -0.836 59.696 21.125 1.00 78.43 186 TYR A CA 1
ATOM 1267 C C . TYR A 1 187 ? -1.787 59.061 22.158 1.00 84.23 186 TYR A C 1
ATOM 1268 O O . TYR A 1 187 ? -2.821 59.651 22.485 1.00 84.32 186 TYR A O 1
ATOM 1277 N N . GLY A 1 188 ? -1.427 57.883 22.664 1.00 82.29 187 GLY A N 1
ATOM 1278 C CA . GLY A 1 188 ? -2.247 57.169 23.643 1.00 84.58 187 GLY A CA 1
ATOM 1279 C C . GLY A 1 188 ? -3.570 56.693 23.077 1.00 86.49 187 GLY A C 1
ATOM 1280 O O . GLY A 1 188 ? -4.588 56.701 23.775 1.00 87.87 187 GLY A O 1
ATOM 1281 N N . ILE A 1 189 ? -3.573 56.304 21.783 1.00 79.70 188 ILE A N 1
ATOM 1282 C CA . ILE A 1 189 ? -4.782 55.843 21.097 1.00 78.04 188 ILE A CA 1
ATOM 1283 C C . ILE A 1 189 ? -4.590 54.423 20.567 1.00 80.85 188 ILE A C 1
ATOM 1284 O O . ILE A 1 189 ? -3.732 54.193 19.701 1.00 78.93 188 ILE A O 1
ATOM 1289 N N . ASP A 1 190 ? -5.384 53.468 21.074 1.00 78.03 189 ASP A N 1
ATOM 1290 C CA . ASP A 1 190 ? -5.342 52.097 20.577 1.00 77.22 189 ASP A CA 1
ATOM 1291 C C . ASP A 1 190 ? -6.329 51.941 19.415 1.00 77.82 189 ASP A C 1
ATOM 1292 O O . ASP A 1 190 ? -7.525 51.760 19.640 1.00 78.95 189 ASP A O 1
ATOM 1313 N N . ASN A 1 193 ? -8.792 48.822 19.364 1.00 81.50 192 ASN A N 1
ATOM 1314 C CA . ASN A 1 193 ? -9.866 48.579 20.337 1.00 84.65 192 ASN A CA 1
ATOM 1315 C C . ASN A 1 193 ? -11.242 48.796 19.688 1.00 89.66 192 ASN A C 1
ATOM 1316 O O . ASN A 1 193 ? -11.324 49.327 18.578 1.00 86.70 192 ASN A O 1
ATOM 1321 N N . GLY A 1 194 ? -12.300 48.364 20.379 1.00 90.33 193 GLY A N 1
ATOM 1322 C CA . GLY A 1 194 ? -13.670 48.424 19.866 1.00 91.36 193 GLY A CA 1
ATOM 1323 C C . GLY A 1 194 ? -14.068 49.769 19.285 1.00 93.80 193 GLY A C 1
ATOM 1324 O O . GLY A 1 194 ? -14.422 49.858 18.105 1.00 92.10 193 GLY A O 1
ATOM 1325 N N . ASP A 1 195 ? -14.030 50.835 20.120 1.00 90.69 194 ASP A N 1
ATOM 1326 C CA . ASP A 1 195 ? -14.451 52.182 19.705 1.00 89.08 194 ASP A CA 1
ATOM 1327 C C . ASP A 1 195 ? -13.661 52.692 18.499 1.00 89.35 194 ASP A C 1
ATOM 1328 O O . ASP A 1 195 ? -14.251 53.242 17.563 1.00 87.91 194 ASP A O 1
ATOM 1333 N N . ASN A 1 196 ? -12.328 52.513 18.515 1.00 84.36 195 ASN A N 1
ATOM 1334 C CA . ASN A 1 196 ? -11.466 53.017 17.445 1.00 80.66 195 ASN A CA 1
ATOM 1335 C C . ASN A 1 196 ? -11.550 52.181 16.166 1.00 83.64 195 ASN A C 1
ATOM 1336 O O . ASN A 1 196 ? -11.419 52.730 15.083 1.00 80.89 195 ASN A O 1
ATOM 1341 N N . THR A 1 197 ? -11.845 50.864 16.286 1.00 82.73 196 THR A N 1
ATOM 1342 C CA . THR A 1 197 ? -12.061 50.013 15.100 1.00 82.47 196 THR A CA 1
ATOM 1343 C C . THR A 1 197 ? -13.336 50.467 14.350 1.00 87.93 196 THR A C 1
ATOM 1344 O O . THR A 1 197 ? -13.361 50.472 13.113 1.00 85.96 196 THR A O 1
ATOM 1348 N N . ASP A 1 198 ? -14.361 50.920 15.107 1.00 87.50 197 ASP A N 1
ATOM 1349 C CA . ASP A 1 198 ? -15.587 51.460 14.525 1.00 88.63 197 ASP A CA 1
ATOM 1350 C C . ASP A 1 198 ? -15.319 52.844 13.905 1.00 89.56 197 ASP A C 1
ATOM 1351 O O . ASP A 1 198 ? -15.793 53.133 12.804 1.00 88.54 197 ASP A O 1
ATOM 1356 N N . GLY A 1 199 ? -14.528 53.665 14.608 1.00 84.49 198 GLY A N 1
ATOM 1357 C CA . GLY A 1 199 ? -14.151 54.996 14.139 1.00 81.98 198 GLY A CA 1
ATOM 1358 C C . GLY A 1 199 ? -13.320 54.966 12.872 1.00 83.29 198 GLY A C 1
ATOM 1359 O O . GLY A 1 199 ? -13.516 55.794 11.978 1.00 82.26 198 GLY A O 1
ATOM 1368 N N . ARG A 1 201 ? -13.475 52.548 10.660 1.00 78.90 200 ARG A N 1
ATOM 1369 C CA . ARG A 1 201 ? -14.419 52.125 9.628 1.00 79.55 200 ARG A CA 1
ATOM 1370 C C . ARG A 1 201 ? -15.228 53.325 9.156 1.00 83.15 200 ARG A C 1
ATOM 1371 O O . ARG A 1 201 ? -15.364 53.544 7.949 1.00 82.51 200 ARG A O 1
ATOM 1379 N N . ARG A 1 202 ? -15.741 54.141 10.122 1.00 79.75 201 ARG A N 1
ATOM 1380 C CA . ARG A 1 202 ? -16.467 55.379 9.812 1.00 79.40 201 ARG A CA 1
ATOM 1381 C C . ARG A 1 202 ? -15.599 56.310 8.980 1.00 80.83 201 ARG A C 1
ATOM 1382 O O . ARG A 1 202 ? -16.071 56.875 7.992 1.00 81.24 201 ARG A O 1
ATOM 1398 N N . ALA A 1 204 ? -13.063 55.460 7.024 1.00 75.44 203 ALA A N 1
ATOM 1399 C CA . ALA A 1 204 ? -12.912 54.862 5.692 1.00 75.61 203 ALA A CA 1
ATOM 1400 C C . ALA A 1 204 ? -14.152 55.133 4.818 1.00 81.23 203 ALA A C 1
ATOM 1401 O O . ALA A 1 204 ? -14.015 55.559 3.672 1.00 80.10 203 ALA A O 1
ATOM 1403 N N . VAL A 1 205 ? -15.359 54.952 5.391 1.00 80.25 204 VAL A N 1
ATOM 1404 C CA . VAL A 1 205 ? -16.615 55.186 4.670 1.00 82.80 204 VAL A CA 1
ATOM 1405 C C . VAL A 1 205 ? -16.807 56.681 4.353 1.00 86.28 204 VAL A C 1
ATOM 1406 O O . VAL A 1 205 ? -16.970 57.047 3.185 1.00 86.94 204 VAL A O 1
ATOM 1410 N N . ASP A 1 206 ? -16.778 57.543 5.397 1.00 80.94 205 ASP A N 1
ATOM 1411 C CA . ASP A 1 206 ? -17.007 58.985 5.235 1.00 79.82 205 ASP A CA 1
ATOM 1412 C C . ASP A 1 206 ? -15.940 59.649 4.352 1.00 80.19 205 ASP A C 1
ATOM 1413 O O . ASP A 1 206 ? -16.268 60.522 3.553 1.00 80.08 205 ASP A O 1
ATOM 1418 N N . THR A 1 207 ? -14.673 59.203 4.468 1.00 74.04 206 THR A N 1
ATOM 1419 C CA . THR A 1 207 ? -13.571 59.739 3.652 1.00 71.76 206 THR A CA 1
ATOM 1420 C C . THR A 1 207 ? -13.774 59.427 2.155 1.00 76.55 206 THR A C 1
ATOM 1421 O O . THR A 1 207 ? -13.659 60.326 1.319 1.00 75.92 206 THR A O 1
ATOM 1425 N N . VAL A 1 208 ? -14.088 58.150 1.825 1.00 74.22 207 VAL A N 1
ATOM 1426 C CA . VAL A 1 208 ? -14.307 57.726 0.434 1.00 75.20 207 VAL A CA 1
ATOM 1427 C C . VAL A 1 208 ? -15.516 58.450 -0.188 1.00 81.57 207 VAL A C 1
ATOM 1428 O O . VAL A 1 208 ? -15.400 59.008 -1.281 1.00 82.37 207 VAL A O 1
ATOM 1432 N N . LEU A 1 209 ? -16.664 58.472 0.528 1.00 79.26 208 LEU A N 1
ATOM 1433 C CA . LEU A 1 209 ? -17.888 59.101 0.015 1.00 81.79 208 LEU A CA 1
ATOM 1434 C C . LEU A 1 209 ? -17.723 60.612 -0.179 1.00 85.41 208 LEU A C 1
ATOM 1435 O O . LEU A 1 209 ? -18.193 61.152 -1.178 1.00 87.54 208 LEU A O 1
ATOM 1440 N N . ALA A 1 210 ? -17.021 61.289 0.759 1.00 78.98 209 ALA A N 1
ATOM 1441 C CA . ALA A 1 210 ? -16.763 62.731 0.644 1.00 77.98 209 ALA A CA 1
ATOM 1442 C C . ALA A 1 210 ? -15.830 63.014 -0.525 1.00 81.44 209 ALA A C 1
ATOM 1443 O O . ALA A 1 210 ? -16.039 63.974 -1.269 1.00 81.92 209 ALA A O 1
ATOM 1445 N N . PHE A 1 211 ? -14.819 62.149 -0.712 1.00 76.67 210 PHE A N 1
ATOM 1446 C CA . PHE A 1 211 ? -13.847 62.264 -1.796 1.00 75.82 210 PHE A CA 1
ATOM 1447 C C . PHE A 1 211 ? -14.536 62.141 -3.176 1.00 84.28 210 PHE A C 1
ATOM 1448 O O . PHE A 1 211 ? -14.245 62.928 -4.084 1.00 84.78 210 PHE A O 1
ATOM 1456 N N . LEU A 1 212 ? -15.506 61.206 -3.297 1.00 83.51 211 LEU A N 1
ATOM 1457 C CA . LEU A 1 212 ? -16.226 60.971 -4.555 1.00 86.98 211 LEU A CA 1
ATOM 1458 C C . LEU A 1 212 ? -17.276 62.051 -4.831 1.00 95.64 211 LEU A C 1
ATOM 1459 O O . LEU A 1 212 ? -17.571 62.332 -5.989 1.00 97.77 211 LEU A O 1
ATOM 1464 N N . THR A 1 213 ? -17.887 62.607 -3.770 1.00 93.57 212 THR A N 1
ATOM 1465 C CA . THR A 1 213 ? -18.974 63.587 -3.924 1.00 96.64 212 THR A CA 1
ATOM 1466 C C . THR A 1 213 ? -18.499 65.029 -3.630 1.00 101.58 212 THR A C 1
ATOM 1467 O O . THR A 1 213 ? -19.319 65.896 -3.312 1.00 102.32 212 THR A O 1
ATOM 1471 N N . SER A 1 214 ? -17.186 65.288 -3.779 1.00 98.09 213 SER A N 1
ATOM 1472 C CA . SER A 1 214 ? -16.613 66.610 -3.498 1.00 97.34 213 SER A CA 1
ATOM 1473 C C . SER A 1 214 ? -16.949 67.625 -4.598 1.00 106.42 213 SER A C 1
ATOM 1474 O O . SER A 1 214 ? -16.899 67.294 -5.787 1.00 107.78 213 SER A O 1
ATOM 1477 N N . ASN A 1 215 ? -17.255 68.875 -4.200 1.00 105.40 214 ASN A N 1
ATOM 1478 C CA . ASN A 1 215 ? -17.538 69.952 -5.145 1.00 108.65 214 ASN A CA 1
ATOM 1479 C C . ASN A 1 215 ? -16.287 70.833 -5.340 1.00 112.69 214 ASN A C 1
ATOM 1480 O O . ASN A 1 215 ? -16.329 71.806 -6.098 1.00 114.12 214 ASN A O 1
ATOM 1485 N N . LEU A 1 216 ? -15.165 70.474 -4.662 1.00 107.45 215 LEU A N 1
ATOM 1486 C CA . LEU A 1 216 ? -13.916 71.234 -4.756 1.00 106.24 215 LEU A CA 1
ATOM 1487 C C . LEU A 1 216 ? -13.250 71.049 -6.126 1.00 112.80 215 LEU A C 1
ATOM 1488 O O . LEU A 1 216 ? -13.406 69.996 -6.755 1.00 113.31 215 LEU A O 1
ATOM 1490 N N . LYS A 1 217 ? -12.513 72.082 -6.595 1.00 110.83 216 LYS A N 1
ATOM 1491 C CA . LYS A 1 217 ? -11.821 72.031 -7.885 1.00 112.87 216 LYS A CA 1
ATOM 1492 C C . LYS A 1 217 ? -10.640 71.067 -7.829 1.00 116.38 216 LYS A C 1
ATOM 1493 O O . LYS A 1 217 ? -9.818 71.146 -6.910 1.00 113.10 216 LYS A O 1
ATOM 1495 N N . SER A 1 218 ? -10.571 70.129 -8.791 1.00 115.74 217 SER A N 1
ATOM 1496 C CA . SER A 1 218 ? -9.495 69.138 -8.838 1.00 114.24 217 SER A CA 1
ATOM 1497 C C . SER A 1 218 ? -8.707 69.236 -10.151 1.00 119.56 217 SER A C 1
ATOM 1498 O O . SER A 1 218 ? -9.139 69.925 -11.083 1.00 122.14 217 SER A O 1
ATOM 1501 N N . ALA A 1 219 ? -7.546 68.539 -10.227 1.00 114.03 218 ALA A N 1
ATOM 1502 C CA . ALA A 1 219 ? -6.680 68.564 -11.411 1.00 115.22 218 ALA A CA 1
ATOM 1503 C C . ALA A 1 219 ? -7.371 67.950 -12.644 1.00 121.40 218 ALA A C 1
ATOM 1504 O O . ALA A 1 219 ? -8.296 67.142 -12.501 1.00 121.48 218 ALA A O 1
ATOM 1506 N N . ASP A 1 220 ? -6.897 68.321 -13.862 1.00 119.52 219 ASP A N 1
ATOM 1507 C CA . ASP A 1 220 ? -7.458 67.812 -15.121 1.00 122.66 219 ASP A CA 1
ATOM 1508 C C . ASP A 1 220 ? -7.079 66.329 -15.361 1.00 124.31 219 ASP A C 1
ATOM 1509 O O . ASP A 1 220 ? -7.479 65.747 -16.374 1.00 127.33 219 ASP A O 1
ATOM 1511 N N . GLU A 1 221 ? -6.334 65.715 -14.409 1.00 115.53 220 GLU A N 1
ATOM 1512 C CA . GLU A 1 221 ? -5.946 64.301 -14.500 1.00 114.15 220 GLU A CA 1
ATOM 1513 C C . GLU A 1 221 ? -7.161 63.390 -14.322 1.00 116.63 220 GLU A C 1
ATOM 1514 O O . GLU A 1 221 ? -8.033 63.676 -13.497 1.00 115.17 220 GLU A O 1
ATOM 1520 N N . ASP A 1 222 ? -7.226 62.298 -15.101 1.00 113.64 221 ASP A N 1
ATOM 1521 C CA . ASP A 1 222 ? -8.361 61.368 -15.051 1.00 114.13 221 ASP A CA 1
ATOM 1522 C C . ASP A 1 222 ? -8.177 60.276 -13.977 1.00 112.03 221 ASP A C 1
ATOM 1523 O O . ASP A 1 222 ? -9.084 59.467 -13.758 1.00 112.18 221 ASP A O 1
ATOM 1528 N N . SER A 1 223 ? -7.023 60.288 -13.274 1.00 103.37 222 SER A N 1
ATOM 1529 C CA . SER A 1 223 ? -6.737 59.316 -12.212 1.00 99.27 222 SER A CA 1
ATOM 1530 C C . SER A 1 223 ? -5.653 59.842 -11.274 1.00 98.20 222 SER A C 1
ATOM 1531 O O . SER A 1 223 ? -4.776 60.593 -11.707 1.00 98.41 222 SER A O 1
ATOM 1534 N N . TYR A 1 224 ? -5.698 59.440 -9.990 1.00 90.19 223 TYR A N 1
ATOM 1535 C CA . TYR A 1 224 ? -4.658 59.813 -9.026 1.00 86.27 223 TYR A CA 1
ATOM 1536 C C . TYR A 1 224 ? -3.447 58.901 -9.168 1.00 89.22 223 TYR A C 1
ATOM 1537 O O . TYR A 1 224 ? -2.321 59.387 -9.292 1.00 88.58 223 TYR A O 1
ATOM 1546 N N . LEU A 1 225 ? -3.683 57.574 -9.233 1.00 85.63 224 LEU A N 1
ATOM 1547 C CA . LEU A 1 225 ? -2.615 56.597 -9.449 1.00 85.04 224 LEU A CA 1
ATOM 1548 C C . LEU A 1 225 ? -2.616 56.113 -10.893 1.00 93.42 224 LEU A C 1
ATOM 1549 O O . LEU A 1 225 ? -3.679 55.829 -11.448 1.00 94.80 224 LEU A O 1
ATOM 1554 N N . SER A 1 226 ? -1.427 56.028 -11.510 1.00 92.60 225 SER A N 1
ATOM 1555 C CA . SER A 1 226 ? -1.310 55.625 -12.914 1.00 96.69 225 SER A CA 1
ATOM 1556 C C . SER A 1 226 ? -0.460 54.358 -13.082 1.00 103.57 225 SER A C 1
ATOM 1557 O O . SER A 1 226 ? 0.322 54.014 -12.194 1.00 100.36 225 SER A O 1
ATOM 1560 N N . ARG A 1 227 ? -0.602 53.677 -14.234 1.00 106.30 226 ARG A N 1
ATOM 1561 C CA . ARG A 1 227 ? 0.169 52.467 -14.532 1.00 108.39 226 ARG A CA 1
ATOM 1562 C C . ARG A 1 227 ? 0.685 52.477 -15.995 1.00 119.61 226 ARG A C 1
ATOM 1563 O O . ARG A 1 227 ? -0.114 52.467 -16.940 1.00 123.29 226 ARG A O 1
ATOM 1571 N N . PRO A 1 228 ? 2.023 52.587 -16.201 1.00 117.71 227 PRO A N 1
ATOM 1572 C CA . PRO A 1 228 ? 2.541 52.625 -17.581 1.00 126.02 227 PRO A CA 1
ATOM 1573 C C . PRO A 1 228 ? 2.611 51.234 -18.214 1.00 153.26 227 PRO A C 1
ATOM 1574 O O . PRO A 1 228 ? 1.584 50.676 -18.599 1.00 113.72 227 PRO A O 1
ATOM 1578 N N . VAL B 1 18 ? 33.692 61.892 14.059 1.00 117.15 17 VAL B N 1
ATOM 1579 C CA . VAL B 1 18 ? 32.285 61.552 13.850 1.00 112.88 17 VAL B CA 1
ATOM 1580 C C . VAL B 1 18 ? 31.402 62.170 14.935 1.00 116.45 17 VAL B C 1
ATOM 1581 O O . VAL B 1 18 ? 31.818 62.254 16.094 1.00 119.06 17 VAL B O 1
ATOM 1583 N N . SER B 1 19 ? 30.174 62.603 14.564 1.00 109.20 18 SER B N 1
ATOM 1584 C CA . SER B 1 19 ? 29.254 63.234 15.521 1.00 108.27 18 SER B CA 1
ATOM 1585 C C . SER B 1 19 ? 28.144 62.267 15.972 1.00 108.97 18 SER B C 1
ATOM 1586 O O . SER B 1 19 ? 27.986 61.187 15.393 1.00 106.53 18 SER B O 1
ATOM 1589 N N . THR B 1 20 ? 27.372 62.665 17.012 1.00 105.34 19 THR B N 1
ATOM 1590 C CA . THR B 1 20 ? 26.247 61.874 17.522 1.00 102.87 19 THR B CA 1
ATOM 1591 C C . THR B 1 20 ? 25.165 61.713 16.442 1.00 102.76 19 THR B C 1
ATOM 1592 O O . THR B 1 20 ? 24.601 60.627 16.293 1.00 100.35 19 THR B O 1
ATOM 1596 N N . ASP B 1 21 ? 24.910 62.791 15.656 1.00 98.40 20 ASP B N 1
ATOM 1597 C CA . ASP B 1 21 ? 23.919 62.761 14.572 1.00 94.89 20 ASP B CA 1
ATOM 1598 C C . ASP B 1 21 ? 24.353 61.830 13.439 1.00 96.99 20 ASP B C 1
ATOM 1599 O O . ASP B 1 21 ? 23.504 61.194 12.811 1.00 94.41 20 ASP B O 1
ATOM 1604 N N . THR B 1 22 ? 25.679 61.756 13.167 1.00 94.48 21 THR B N 1
ATOM 1605 C CA . THR B 1 22 ? 26.211 60.905 12.097 1.00 93.37 21 THR B CA 1
ATOM 1606 C C . THR B 1 22 ? 25.990 59.421 12.412 1.00 95.50 21 THR B C 1
ATOM 1607 O O . THR B 1 22 ? 25.471 58.691 11.574 1.00 92.82 21 THR B O 1
ATOM 1611 N N . VAL B 1 23 ? 26.339 58.988 13.647 1.00 93.42 22 VAL B N 1
ATOM 1612 C CA . VAL B 1 23 ? 26.145 57.589 14.073 1.00 92.65 22 VAL B CA 1
ATOM 1613 C C . VAL B 1 23 ? 24.647 57.242 14.108 1.00 93.10 22 VAL B C 1
ATOM 1614 O O . VAL B 1 23 ? 24.252 56.154 13.676 1.00 91.78 22 VAL B O 1
ATOM 1618 N N . LEU B 1 24 ? 23.812 58.199 14.556 1.00 87.92 23 LEU B N 1
ATOM 1619 C CA . LEU B 1 24 ? 22.363 58.019 14.625 1.00 84.99 23 LEU B CA 1
ATOM 1620 C C . LEU B 1 24 ? 21.763 57.795 13.223 1.00 86.44 23 LEU B C 1
ATOM 1621 O O . LEU B 1 24 ? 20.818 57.023 13.078 1.00 84.48 23 LEU B O 1
ATOM 1626 N N . ASP B 1 25 ? 22.347 58.445 12.187 1.00 83.24 24 ASP B N 1
ATOM 1627 C CA . ASP B 1 25 ? 21.879 58.303 10.805 1.00 81.19 24 ASP B CA 1
ATOM 1628 C C . ASP B 1 25 ? 22.241 56.927 10.230 1.00 84.89 24 ASP B C 1
ATOM 1629 O O . ASP B 1 25 ? 21.385 56.269 9.646 1.00 83.25 24 ASP B O 1
ATOM 1634 N N . ILE B 1 26 ? 23.518 56.492 10.392 1.00 83.38 25 ILE B N 1
ATOM 1635 C CA . ILE B 1 26 ? 23.968 55.176 9.903 1.00 83.87 25 ILE B CA 1
ATOM 1636 C C . ILE B 1 26 ? 23.188 54.038 10.584 1.00 87.60 25 ILE B C 1
ATOM 1637 O O . ILE B 1 26 ? 22.717 53.122 9.904 1.00 86.77 25 ILE B O 1
ATOM 1642 N N . ALA B 1 27 ? 22.993 54.136 11.919 1.00 84.24 26 ALA B N 1
ATOM 1643 C CA . ALA B 1 27 ? 22.263 53.122 12.683 1.00 83.56 26 ALA B CA 1
ATOM 1644 C C . ALA B 1 27 ? 20.785 53.039 12.253 1.00 85.06 26 ALA B C 1
ATOM 1645 O O . ALA B 1 27 ? 20.254 51.940 12.104 1.00 84.43 26 ALA B O 1
ATOM 1647 N N . LEU B 1 28 ? 20.135 54.207 12.018 1.00 79.86 27 LEU B N 1
ATOM 1648 C CA . LEU B 1 28 ? 18.728 54.248 11.590 1.00 77.55 27 LEU B CA 1
ATOM 1649 C C . LEU B 1 28 ? 18.542 53.509 10.248 1.00 82.80 27 LEU B C 1
ATOM 1650 O O . LEU B 1 28 ? 17.591 52.740 10.098 1.00 81.66 27 LEU B O 1
ATOM 1655 N N . SER B 1 29 ? 19.485 53.708 9.292 1.00 81.46 28 SER B N 1
ATOM 1656 C CA . SER B 1 29 ? 19.417 53.068 7.974 1.00 81.40 28 SER B CA 1
ATOM 1657 C C . SER B 1 29 ? 19.512 51.541 8.077 1.00 87.71 28 SER B C 1
ATOM 1658 O O . SER B 1 29 ? 18.713 50.839 7.455 1.00 87.40 28 SER B O 1
ATOM 1660 N N . LEU B 1 30 ? 20.470 51.023 8.892 1.00 85.83 29 LEU B N 1
ATOM 1661 C CA . LEU B 1 30 ? 20.640 49.574 9.068 1.00 86.91 29 LEU B CA 1
ATOM 1662 C C . LEU B 1 30 ? 19.429 48.933 9.742 1.00 89.80 29 LEU B C 1
ATOM 1663 O O . LEU B 1 30 ? 18.952 47.897 9.280 1.00 90.74 29 LEU B O 1
ATOM 1668 N N . PHE B 1 31 ? 18.918 49.553 10.831 1.00 84.26 30 PHE B N 1
ATOM 1669 C CA . PHE B 1 31 ? 17.755 49.021 11.548 1.00 83.14 30 PHE B CA 1
ATOM 1670 C C . PHE B 1 31 ? 16.506 48.987 10.660 1.00 86.41 30 PHE B C 1
ATOM 1671 O O . PHE B 1 31 ? 15.696 48.068 10.778 1.00 86.83 30 PHE B O 1
ATOM 1679 N N . SER B 1 32 ? 16.358 49.983 9.756 1.00 81.78 31 SER B N 1
ATOM 1680 C CA . SER B 1 32 ? 15.191 50.070 8.866 1.00 80.24 31 SER B CA 1
ATOM 1681 C C . SER B 1 32 ? 15.268 49.048 7.714 1.00 86.26 31 SER B C 1
ATOM 1682 O O . SER B 1 32 ? 14.245 48.748 7.088 1.00 85.59 31 SER B O 1
ATOM 1685 N N . GLU B 1 33 ? 16.486 48.521 7.428 1.00 84.91 32 GLU B N 1
ATOM 1686 C CA . GLU B 1 33 ? 16.688 47.577 6.323 1.00 86.32 32 GLU B CA 1
ATOM 1687 C C . GLU B 1 33 ? 16.826 46.131 6.814 1.00 93.66 32 GLU B C 1
ATOM 1688 O O . GLU B 1 33 ? 16.151 45.236 6.295 1.00 94.13 32 GLU B O 1
ATOM 1691 N N . LEU B 1 34 ? 17.719 45.896 7.789 1.00 92.02 33 LEU B N 1
ATOM 1692 C CA . LEU B 1 34 ? 18.056 44.542 8.239 1.00 94.56 33 LEU B CA 1
ATOM 1693 C C . LEU B 1 34 ? 17.282 44.122 9.494 1.00 99.35 33 LEU B C 1
ATOM 1694 O O . LEU B 1 34 ? 17.179 42.926 9.785 1.00 100.47 33 LEU B O 1
ATOM 1699 N N . GLY B 1 35 ? 16.789 45.101 10.245 1.00 95.26 34 GLY B N 1
ATOM 1700 C CA . GLY B 1 35 ? 16.135 44.849 11.524 1.00 95.92 34 GLY B CA 1
ATOM 1701 C C . GLY B 1 35 ? 17.115 44.879 12.680 1.00 102.02 34 GLY B C 1
ATOM 1702 O O . GLY B 1 35 ? 18.325 45.015 12.467 1.00 102.93 34 GLY B O 1
ATOM 1703 N N . PHE B 1 36 ? 16.607 44.754 13.918 1.00 98.90 35 PHE B N 1
ATOM 1704 C CA . PHE B 1 36 ? 17.456 44.820 15.118 1.00 100.31 35 PHE B CA 1
ATOM 1705 C C . PHE B 1 36 ? 18.419 43.629 15.210 1.00 107.34 35 PHE B C 1
ATOM 1706 O O . PHE B 1 36 ? 19.544 43.786 15.686 1.00 108.34 35 PHE B O 1
ATOM 1714 N N . SER B 1 37 ? 17.974 42.442 14.773 1.00 105.37 36 SER B N 1
ATOM 1715 C CA . SER B 1 37 ? 18.771 41.213 14.886 1.00 108.02 36 SER B CA 1
ATOM 1716 C C . SER B 1 37 ? 20.020 41.233 13.962 1.00 111.00 36 SER B C 1
ATOM 1717 O O . SER B 1 37 ? 21.133 40.981 14.426 1.00 112.06 36 SER B O 1
ATOM 1720 N N . ASP B 1 38 ? 19.823 41.535 12.660 1.00 105.77 37 ASP B N 1
ATOM 1721 C CA . ASP B 1 38 ? 20.900 41.467 11.659 1.00 106.19 37 ASP B CA 1
ATOM 1722 C C . ASP B 1 38 ? 21.834 42.689 11.687 1.00 108.06 37 ASP B C 1
ATOM 1723 O O . ASP B 1 38 ? 23.020 42.554 11.385 1.00 109.40 37 ASP B O 1
ATOM 1728 N N . ALA B 1 39 ? 21.293 43.889 11.996 1.00 101.19 38 ALA B N 1
ATOM 1729 C CA . ALA B 1 39 ? 22.112 45.109 12.057 1.00 99.84 38 ALA B CA 1
ATOM 1730 C C . ALA B 1 39 ? 23.100 45.038 13.227 1.00 105.11 38 ALA B C 1
ATOM 1731 O O . ALA B 1 39 ? 22.683 45.027 14.383 1.00 105.16 38 ALA B O 1
ATOM 1733 N N . LYS B 1 40 ? 24.410 44.918 12.920 1.00 102.86 39 LYS B N 1
ATOM 1734 C CA . LYS B 1 40 ? 25.445 44.747 13.954 1.00 104.96 39 LYS B CA 1
ATOM 1735 C C . LYS B 1 40 ? 26.124 46.075 14.318 1.00 109.25 39 LYS B C 1
ATOM 1736 O O . LYS B 1 40 ? 26.302 46.936 13.454 1.00 107.35 39 LYS B O 1
ATOM 1740 N N . LEU B 1 41 ? 26.543 46.221 15.602 1.00 108.00 40 LEU B N 1
ATOM 1741 C CA . LEU B 1 41 ? 27.229 47.434 16.085 1.00 108.38 40 LEU B CA 1
ATOM 1742 C C . LEU B 1 41 ? 28.579 47.630 15.393 1.00 114.31 40 LEU B C 1
ATOM 1743 O O . LEU B 1 41 ? 28.988 48.771 15.152 1.00 113.69 40 LEU B O 1
ATOM 1748 N N . GLU B 1 42 ? 29.283 46.511 15.080 1.00 112.85 41 GLU B N 1
ATOM 1749 C CA . GLU B 1 42 ? 30.573 46.562 14.384 1.00 114.47 41 GLU B CA 1
ATOM 1750 C C . GLU B 1 42 ? 30.407 47.150 12.978 1.00 115.92 41 GLU B C 1
ATOM 1751 O O . GLU B 1 42 ? 31.258 47.924 12.530 1.00 116.60 41 GLU B O 1
ATOM 1757 N N . ALA B 1 43 ? 29.284 46.810 12.294 1.00 109.07 42 ALA B N 1
ATOM 1758 C CA . ALA B 1 43 ? 28.979 47.348 10.966 1.00 106.53 42 ALA B CA 1
ATOM 1759 C C . ALA B 1 43 ? 28.692 48.845 11.047 1.00 106.99 42 ALA B C 1
ATOM 1760 O O . ALA B 1 43 ? 29.146 49.605 10.188 1.00 106.39 42 ALA B O 1
ATOM 1762 N N . ILE B 1 44 ? 27.968 49.280 12.112 1.00 101.38 43 ILE B N 1
ATOM 1763 C CA . ILE B 1 44 ? 27.670 50.702 12.339 1.00 99.26 43 ILE B CA 1
ATOM 1764 C C . ILE B 1 44 ? 28.959 51.467 12.674 1.00 105.76 43 ILE B C 1
ATOM 1765 O O . ILE B 1 44 ? 29.196 52.543 12.124 1.00 104.69 43 ILE B O 1
ATOM 1770 N N . ALA B 1 45 ? 29.829 50.866 13.521 1.00 105.55 44 ALA B N 1
ATOM 1771 C CA . ALA B 1 45 ? 31.106 51.475 13.907 1.00 108.48 44 ALA B CA 1
ATOM 1772 C C . ALA B 1 45 ? 32.041 51.626 12.701 1.00 113.50 44 ALA B C 1
ATOM 1773 O O . ALA B 1 45 ? 32.758 52.625 12.598 1.00 114.68 44 ALA B O 1
ATOM 1775 N N . LYS B 1 46 ? 32.016 50.639 11.772 1.00 109.46 45 LYS B N 1
ATOM 1776 C CA . LYS B 1 46 ? 32.855 50.666 10.569 1.00 110.54 45 LYS B CA 1
ATOM 1777 C C . LYS B 1 46 ? 32.425 51.798 9.616 1.00 112.54 45 LYS B C 1
ATOM 1778 O O . LYS B 1 46 ? 33.277 52.517 9.091 1.00 114.21 45 LYS B O 1
ATOM 1784 N N . LYS B 1 47 ? 31.102 51.970 9.418 1.00 105.24 46 LYS B N 1
ATOM 1785 C CA . LYS B 1 47 ? 30.576 53.009 8.526 1.00 103.11 46 LYS B CA 1
ATOM 1786 C C . LYS B 1 47 ? 30.640 54.397 9.170 1.00 105.88 46 LYS B C 1
ATOM 1787 O O . LYS B 1 47 ? 31.007 55.365 8.502 1.00 106.00 46 LYS B O 1
ATOM 1791 N N . SER B 1 48 ? 30.269 54.500 10.468 1.00 100.98 47 SER B N 1
ATOM 1792 C CA . SER B 1 48 ? 30.231 55.788 11.174 1.00 100.22 47 SER B CA 1
ATOM 1793 C C . SER B 1 48 ? 31.624 56.342 11.432 1.00 106.13 47 SER B C 1
ATOM 1794 O O . SER B 1 48 ? 31.820 57.559 11.409 1.00 106.44 47 SER B O 1
ATOM 1796 N N . GLY B 1 49 ? 32.573 55.453 11.711 1.00 103.73 48 GLY B N 1
ATOM 1797 C CA . GLY B 1 49 ? 33.931 55.847 12.069 1.00 106.35 48 GLY B CA 1
ATOM 1798 C C . GLY B 1 49 ? 34.111 55.997 13.565 1.00 109.34 48 GLY B C 1
ATOM 1799 O O . GLY B 1 49 ? 35.236 56.146 14.048 1.00 112.94 48 GLY B O 1
ATOM 1808 N N . SER B 1 51 ? 34.143 54.488 17.294 1.00 108.02 50 SER B N 1
ATOM 1809 C CA . SER B 1 51 ? 34.419 53.187 17.917 1.00 109.75 50 SER B CA 1
ATOM 1810 C C . SER B 1 51 ? 33.188 52.644 18.653 1.00 111.85 50 SER B C 1
ATOM 1811 O O . SER B 1 51 ? 32.387 53.425 19.172 1.00 110.63 50 SER B O 1
ATOM 1814 N N . LYS B 1 52 ? 33.039 51.294 18.700 1.00 107.66 51 LYS B N 1
ATOM 1815 C CA . LYS B 1 52 ? 31.910 50.645 19.387 1.00 105.58 51 LYS B CA 1
ATOM 1816 C C . LYS B 1 52 ? 31.840 51.074 20.860 1.00 111.31 51 LYS B C 1
ATOM 1817 O O . LYS B 1 52 ? 30.746 51.260 21.397 1.00 108.86 51 LYS B O 1
ATOM 1819 N N . ARG B 1 53 ? 33.019 51.289 21.497 1.00 112.30 52 ARG B N 1
ATOM 1820 C CA . ARG B 1 53 ? 33.098 51.737 22.892 1.00 115.02 52 ARG B CA 1
ATOM 1821 C C . ARG B 1 53 ? 32.496 53.143 23.068 1.00 117.69 52 ARG B C 1
ATOM 1822 O O . ARG B 1 53 ? 31.782 53.389 24.044 1.00 117.59 52 ARG B O 1
ATOM 1832 N N . ILE B 1 55 ? 30.296 54.580 20.963 1.00 104.65 54 ILE B N 1
ATOM 1833 C CA . ILE B 1 55 ? 28.870 54.507 20.604 1.00 100.51 54 ILE B CA 1
ATOM 1834 C C . ILE B 1 55 ? 28.043 54.129 21.839 1.00 105.95 54 ILE B C 1
ATOM 1835 O O . ILE B 1 55 ? 26.945 54.657 22.038 1.00 103.84 54 ILE B O 1
ATOM 1840 N N . HIS B 1 56 ? 28.617 53.285 22.715 1.00 106.42 55 HIS B N 1
ATOM 1841 C CA . HIS B 1 56 ? 27.972 52.874 23.954 1.00 108.14 55 HIS B CA 1
ATOM 1842 C C . HIS B 1 56 ? 27.954 54.033 24.971 1.00 114.58 55 HIS B C 1
ATOM 1843 O O . HIS B 1 56 ? 27.075 54.083 25.830 1.00 114.71 55 HIS B O 1
ATOM 1850 N N . TYR B 1 57 ? 28.920 54.971 24.857 1.00 112.73 56 TYR B N 1
ATOM 1851 C CA . TYR B 1 57 ? 29.022 56.115 25.768 1.00 115.08 56 TYR B CA 1
ATOM 1852 C C . TYR B 1 57 ? 27.856 57.104 25.582 1.00 116.37 56 TYR B C 1
ATOM 1853 O O . TYR B 1 57 ? 27.341 57.636 26.568 1.00 117.99 56 TYR B O 1
ATOM 1862 N N . HIS B 1 58 ? 27.467 57.375 24.320 1.00 108.52 57 HIS B N 1
ATOM 1863 C CA . HIS B 1 58 ? 26.421 58.355 24.028 1.00 105.53 57 HIS B CA 1
ATOM 1864 C C . HIS B 1 58 ? 25.030 57.730 23.951 1.00 106.29 57 HIS B C 1
ATOM 1865 O O . HIS B 1 58 ? 24.054 58.360 24.362 1.00 105.70 57 HIS B O 1
ATOM 1872 N N . PHE B 1 59 ? 24.923 56.518 23.381 1.00 100.40 58 PHE B N 1
ATOM 1873 C CA . PHE B 1 59 ? 23.618 55.900 23.135 1.00 97.09 58 PHE B CA 1
ATOM 1874 C C . PHE B 1 59 ? 23.277 54.786 24.139 1.00 103.01 58 PHE B C 1
ATOM 1875 O O . PHE B 1 59 ? 22.113 54.394 24.252 1.00 100.73 58 PHE B O 1
ATOM 1883 N N . GLY B 1 60 ? 24.289 54.288 24.847 1.00 103.66 59 GLY B N 1
ATOM 1884 C CA . GLY B 1 60 ? 24.117 53.177 25.779 1.00 105.95 59 GLY B CA 1
ATOM 1885 C C . GLY B 1 60 ? 24.257 51.833 25.095 1.00 109.22 59 GLY B C 1
ATOM 1886 O O . GLY B 1 60 ? 25.023 51.702 24.137 1.00 107.93 59 GLY B O 1
ATOM 1887 N N . ASP B 1 61 ? 23.473 50.828 25.540 1.00 106.16 60 ASP B N 1
ATOM 1888 C CA . ASP B 1 61 ? 23.494 49.503 24.908 1.00 105.25 60 ASP B CA 1
ATOM 1889 C C . ASP B 1 61 ? 22.880 49.558 23.490 1.00 104.54 60 ASP B C 1
ATOM 1890 O O . ASP B 1 61 ? 22.476 50.633 23.037 1.00 101.76 60 ASP B O 1
ATOM 1895 N N . LYS B 1 62 ? 22.846 48.411 22.782 1.00 100.20 61 LYS B N 1
ATOM 1896 C CA . LYS B 1 62 ? 22.309 48.357 21.418 1.00 96.44 61 LYS B CA 1
ATOM 1897 C C . LYS B 1 62 ? 20.828 48.762 21.383 1.00 99.58 61 LYS B C 1
ATOM 1898 O O . LYS B 1 62 ? 20.400 49.446 20.448 1.00 96.54 61 LYS B O 1
ATOM 1904 N N . ARG B 1 63 ? 20.048 48.369 22.424 1.00 98.66 62 ARG B N 1
ATOM 1905 C CA . ARG B 1 63 ? 18.636 48.751 22.514 1.00 97.27 62 ARG B CA 1
ATOM 1906 C C . ARG B 1 63 ? 18.473 50.241 22.791 1.00 99.74 62 ARG B C 1
ATOM 1907 O O . ARG B 1 63 ? 17.528 50.858 22.300 1.00 96.62 62 ARG B O 1
ATOM 1915 N N . GLY B 1 64 ? 19.442 50.822 23.504 1.00 97.97 63 GLY B N 1
ATOM 1916 C CA . GLY B 1 64 ? 19.490 52.260 23.734 1.00 97.13 63 GLY B CA 1
ATOM 1917 C C . GLY B 1 64 ? 19.667 53.029 22.443 1.00 97.01 63 GLY B C 1
ATOM 1918 O O . GLY B 1 64 ? 18.940 53.991 22.185 1.00 95.15 63 GLY B O 1
ATOM 1919 N N . LEU B 1 65 ? 20.583 52.541 21.565 1.00 91.90 64 LEU B N 1
ATOM 1920 C CA . LEU B 1 65 ? 20.795 53.115 20.233 1.00 88.80 64 LEU B CA 1
ATOM 1921 C C . LEU B 1 65 ? 19.550 52.917 19.355 1.00 89.95 64 LEU B C 1
ATOM 1922 O O . LEU B 1 65 ? 19.155 53.834 18.629 1.00 87.84 64 LEU B O 1
ATOM 1927 N N . TYR B 1 66 ? 18.908 51.725 19.454 1.00 86.27 65 TYR B N 1
ATOM 1928 C CA . TYR B 1 66 ? 17.696 51.405 18.688 1.00 83.56 65 TYR B CA 1
ATOM 1929 C C . TYR B 1 66 ? 16.544 52.374 19.020 1.00 86.38 65 TYR B C 1
ATOM 1930 O O . TYR B 1 66 ? 15.876 52.869 18.109 1.00 83.72 65 TYR B O 1
ATOM 1939 N N . ILE B 1 67 ? 16.314 52.643 20.329 1.00 84.66 66 ILE B N 1
ATOM 1940 C CA . ILE B 1 67 ? 15.256 53.564 20.764 1.00 83.92 66 ILE B CA 1
ATOM 1941 C C . ILE B 1 67 ? 15.564 55.007 20.326 1.00 86.59 66 ILE B C 1
ATOM 1942 O O . ILE B 1 67 ? 14.655 55.727 19.913 1.00 84.06 66 ILE B O 1
ATOM 1947 N N . CYS B 1 68 ? 16.869 55.390 20.312 1.00 84.40 67 CYS B N 1
ATOM 1948 C CA . CYS B 1 68 ? 17.291 56.706 19.808 1.00 83.49 67 CYS B CA 1
ATOM 1949 C C . CYS B 1 68 ? 16.938 56.856 18.333 1.00 84.01 67 CYS B C 1
ATOM 1950 O O . CYS B 1 68 ? 16.537 57.942 17.903 1.00 83.15 67 CYS B O 1
ATOM 1953 N N . CYS B 1 69 ? 17.056 55.749 17.553 1.00 78.17 68 CYS B N 1
ATOM 1954 C CA . CYS B 1 69 ? 16.708 55.748 16.131 1.00 74.84 68 CYS B CA 1
ATOM 1955 C C . CYS B 1 69 ? 15.208 55.922 15.925 1.00 76.50 68 CYS B C 1
ATOM 1956 O O . CYS B 1 69 ? 14.796 56.619 14.996 1.00 74.64 68 CYS B O 1
ATOM 1959 N N . LEU B 1 70 ? 14.379 55.308 16.812 1.00 73.16 69 LEU B N 1
ATOM 1960 C CA . LEU B 1 70 ? 12.917 55.470 16.754 1.00 71.38 69 LEU B CA 1
ATOM 1961 C C . LEU B 1 70 ? 12.522 56.901 17.082 1.00 74.53 69 LEU B C 1
ATOM 1962 O O . LEU B 1 70 ? 11.659 57.465 16.416 1.00 72.80 69 LEU B O 1
ATOM 1967 N N . GLU B 1 71 ? 13.182 57.508 18.102 1.00 72.16 70 GLU B N 1
ATOM 1968 C CA . GLU B 1 71 ? 12.940 58.904 18.476 1.00 72.07 70 GLU B CA 1
ATOM 1969 C C . GLU B 1 71 ? 13.344 59.836 17.341 1.00 74.68 70 GLU B C 1
ATOM 1970 O O . GLU B 1 71 ? 12.641 60.808 17.061 1.00 73.26 70 GLU B O 1
ATOM 1976 N N . GLU B 1 72 ? 14.454 59.503 16.641 1.00 71.18 71 GLU B N 1
ATOM 1977 C CA . GLU B 1 72 ? 14.918 60.271 15.484 1.00 69.67 71 GLU B CA 1
ATOM 1978 C C . GLU B 1 72 ? 13.940 60.136 14.326 1.00 71.46 71 GLU B C 1
ATOM 1979 O O . GLU B 1 72 ? 13.610 61.133 13.682 1.00 70.81 71 GLU B O 1
ATOM 1985 N N . ALA B 1 73 ? 13.440 58.897 14.079 1.00 66.67 72 ALA B N 1
ATOM 1986 C CA . ALA B 1 73 ? 12.481 58.635 13.003 1.00 64.48 72 ALA B CA 1
ATOM 1987 C C . ALA B 1 73 ? 11.227 59.490 13.163 1.00 67.80 72 ALA B C 1
ATOM 1988 O O . ALA B 1 73 ? 10.783 60.113 12.195 1.00 66.53 72 ALA B O 1
ATOM 1990 N N . VAL B 1 74 ? 10.693 59.585 14.411 1.00 64.84 73 VAL B N 1
ATOM 1991 C CA . VAL B 1 74 ? 9.513 60.412 14.702 1.00 63.91 73 VAL B CA 1
ATOM 1992 C C . VAL B 1 74 ? 9.832 61.892 14.441 1.00 68.70 73 VAL B C 1
ATOM 1993 O O . VAL B 1 74 ? 9.030 62.604 13.827 1.00 67.57 73 VAL B O 1
ATOM 1997 N N . ARG B 1 75 ? 11.034 62.336 14.870 1.00 67.05 74 ARG B N 1
ATOM 1998 C CA . ARG B 1 75 ? 11.485 63.719 14.716 1.00 67.64 74 ARG B CA 1
ATOM 1999 C C . ARG B 1 75 ? 11.625 64.094 13.216 1.00 70.13 74 ARG B C 1
ATOM 2000 O O . ARG B 1 75 ? 11.182 65.170 12.807 1.00 69.51 74 ARG B O 1
ATOM 2008 N N . ARG B 1 76 ? 12.198 63.178 12.400 1.00 65.78 75 ARG B N 1
ATOM 2009 C CA . ARG B 1 76 ? 12.385 63.410 10.959 1.00 64.43 75 ARG B CA 1
ATOM 2010 C C . ARG B 1 76 ? 11.047 63.574 10.236 1.00 67.90 75 ARG B C 1
ATOM 2011 O O . ARG B 1 76 ? 10.972 64.291 9.240 1.00 67.34 75 ARG B O 1
ATOM 2019 N N . LEU B 1 77 ? 10.004 62.879 10.713 1.00 64.61 76 LEU B N 1
ATOM 2020 C CA . LEU B 1 77 ? 8.686 62.908 10.072 1.00 63.21 76 LEU B CA 1
ATOM 2021 C C . LEU B 1 77 ? 7.807 64.054 10.596 1.00 69.72 76 LEU B C 1
ATOM 2022 O O . LEU B 1 77 ? 6.739 64.313 10.034 1.00 68.12 76 LEU B O 1
ATOM 2027 N N . ARG B 1 78 ? 8.247 64.735 11.683 1.00 69.95 77 ARG B N 1
ATOM 2028 C CA . ARG B 1 78 ? 7.475 65.841 12.258 1.00 71.46 77 ARG B CA 1
ATOM 2029 C C . ARG B 1 78 ? 7.853 67.176 11.594 1.00 77.59 77 ARG B C 1
ATOM 2030 O O . ARG B 1 78 ? 9.004 67.613 11.681 1.00 78.26 77 ARG B O 1
ATOM 2038 N N . PRO B 1 79 ? 6.896 67.833 10.897 1.00 75.40 78 PRO B N 1
ATOM 2039 C CA . PRO B 1 79 ? 7.222 69.116 10.244 1.00 76.46 78 PRO B CA 1
ATOM 2040 C C . PRO B 1 79 ? 7.414 70.249 11.252 1.00 84.90 78 PRO B C 1
ATOM 2041 O O . PRO B 1 79 ? 6.765 70.264 12.299 1.00 85.15 78 PRO B O 1
ATOM 2045 N N . THR B 1 80 ? 8.295 71.200 10.937 1.00 84.77 79 THR B N 1
ATOM 2046 C CA . THR B 1 80 ? 8.529 72.353 11.812 1.00 87.69 79 THR B CA 1
ATOM 2047 C C . THR B 1 80 ? 7.387 73.370 11.682 1.00 93.86 79 THR B C 1
ATOM 2048 O O . THR B 1 80 ? 6.653 73.349 10.687 1.00 91.86 79 THR B O 1
ATOM 2052 N N . ALA B 1 81 ? 7.240 74.274 12.684 1.00 94.17 80 ALA B N 1
ATOM 2053 C CA . ALA B 1 81 ? 6.246 75.355 12.614 1.00 95.09 80 ALA B CA 1
ATOM 2054 C C . ALA B 1 81 ? 6.571 76.295 11.437 1.00 99.74 80 ALA B C 1
ATOM 2055 O O . ALA B 1 81 ? 5.666 76.901 10.857 1.00 98.74 80 ALA B O 1
ATOM 2057 N N . GLU B 1 82 ? 7.870 76.358 11.049 1.00 97.37 81 GLU B N 1
ATOM 2058 C CA . GLU B 1 82 ? 8.331 77.133 9.894 1.00 98.03 81 GLU B CA 1
ATOM 2059 C C . GLU B 1 82 ? 7.790 76.518 8.592 1.00 99.02 81 GLU B C 1
ATOM 2060 O O . GLU B 1 82 ? 7.362 77.245 7.695 1.00 99.15 81 GLU B O 1
ATOM 2066 N N . GLU B 1 83 ? 7.793 75.170 8.505 1.00 92.57 82 GLU B N 1
ATOM 2067 C CA . GLU B 1 83 ? 7.320 74.452 7.318 1.00 90.02 82 GLU B CA 1
ATOM 2068 C C . GLU B 1 83 ? 5.790 74.477 7.203 1.00 91.67 82 GLU B C 1
ATOM 2069 O O . GLU B 1 83 ? 5.248 74.108 6.157 1.00 90.82 82 GLU B O 1
ATOM 2083 N N . TYR B 1 85 ? 3.901 77.313 8.391 1.00 96.22 84 TYR B N 1
ATOM 2084 C CA . TYR B 1 85 ? 3.444 78.698 8.467 1.00 99.39 84 TYR B CA 1
ATOM 2085 C C . TYR B 1 85 ? 2.760 79.133 7.178 1.00 104.00 84 TYR B C 1
ATOM 2086 O O . TYR B 1 85 ? 3.255 78.845 6.085 1.00 102.36 84 TYR B O 1
ATOM 2095 N N . LEU B 1 86 ? 1.629 79.849 7.301 1.00 103.16 85 LEU B N 1
ATOM 2096 C CA . LEU B 1 86 ? 0.940 80.428 6.153 1.00 104.15 85 LEU B CA 1
ATOM 2097 C C . LEU B 1 86 ? 0.247 81.737 6.538 1.00 112.91 85 LEU B C 1
ATOM 2098 O O . LEU B 1 86 ? -0.479 81.784 7.537 1.00 113.24 85 LEU B O 1
ATOM 2103 N N . ALA B 1 87 ? 0.484 82.805 5.755 1.00 112.72 86 ALA B N 1
ATOM 2104 C CA . ALA B 1 87 ? -0.128 84.115 5.990 1.00 115.75 86 ALA B CA 1
ATOM 2105 C C . ALA B 1 87 ? -1.611 84.109 5.621 1.00 120.16 86 ALA B C 1
ATOM 2106 O O . ALA B 1 87 ? -2.407 84.805 6.262 1.00 121.52 86 ALA B O 1
ATOM 2108 N N . SER B 1 88 ? -1.984 83.346 4.548 1.00 115.14 87 SER B N 1
ATOM 2109 C CA . SER B 1 88 ? -3.371 83.262 4.074 1.00 114.77 87 SER B CA 1
ATOM 2110 C C . SER B 1 88 ? -4.291 82.676 5.148 1.00 117.31 87 SER B C 1
ATOM 2111 O O . SER B 1 88 ? -4.163 81.491 5.508 1.00 114.81 87 SER B O 1
ATOM 2113 N N . ALA B 1 89 ? -5.184 83.530 5.708 1.00 114.92 88 ALA B N 1
ATOM 2114 C CA . ALA B 1 89 ? -6.093 83.154 6.794 1.00 114.16 88 ALA B CA 1
ATOM 2115 C C . ALA B 1 89 ? -7.083 82.072 6.367 1.00 113.81 88 ALA B C 1
ATOM 2116 O O . ALA B 1 89 ? -7.586 81.335 7.219 1.00 113.32 88 ALA B O 1
ATOM 2118 N N . VAL B 1 90 ? -7.392 81.991 5.043 1.00 107.04 89 VAL B N 1
ATOM 2119 C CA . VAL B 1 90 ? -8.333 80.991 4.514 1.00 104.18 89 VAL B CA 1
ATOM 2120 C C . VAL B 1 90 ? -8.040 79.587 5.072 1.00 102.74 89 VAL B C 1
ATOM 2121 O O . VAL B 1 90 ? -6.924 79.078 4.925 1.00 101.13 89 VAL B O 1
ATOM 2125 N N . PRO B 1 91 ? -8.987 79.015 5.864 1.00 96.35 90 PRO B N 1
ATOM 2126 C CA . PRO B 1 91 ? -8.700 77.733 6.536 1.00 93.18 90 PRO B CA 1
ATOM 2127 C C . PRO B 1 91 ? -8.452 76.584 5.561 1.00 91.10 90 PRO B C 1
ATOM 2128 O O . PRO B 1 91 ? -7.656 75.696 5.858 1.00 88.68 90 PRO B O 1
ATOM 2132 N N . VAL B 1 92 ? -9.119 76.610 4.378 1.00 85.50 91 VAL B N 1
ATOM 2133 C CA . VAL B 1 92 ? -8.931 75.566 3.360 1.00 82.69 91 VAL B CA 1
ATOM 2134 C C . VAL B 1 92 ? -7.465 75.515 2.888 1.00 83.70 91 VAL B C 1
ATOM 2135 O O . VAL B 1 92 ? -6.841 74.451 2.939 1.00 81.40 91 VAL B O 1
ATOM 2139 N N . GLU B 1 93 ? -6.898 76.682 2.489 1.00 80.29 92 GLU B N 1
ATOM 2140 C CA . GLU B 1 93 ? -5.502 76.756 2.025 1.00 79.04 92 GLU B CA 1
ATOM 2141 C C . GLU B 1 93 ? -4.511 76.526 3.165 1.00 80.40 92 GLU B C 1
ATOM 2142 O O . GLU B 1 93 ? -3.402 76.037 2.933 1.00 78.90 92 GLU B O 1
ATOM 2148 N N . GLY B 1 94 ? -4.933 76.842 4.389 1.00 76.28 93 GLY B N 1
ATOM 2149 C CA . GLY B 1 94 ? -4.144 76.578 5.584 1.00 74.92 93 GLY B CA 1
ATOM 2150 C C . GLY B 1 94 ? -3.980 75.098 5.845 1.00 75.42 93 GLY B C 1
ATOM 2151 O O . GLY B 1 94 ? -2.870 74.630 6.104 1.00 73.80 93 GLY B O 1
ATOM 2152 N N . VAL B 1 95 ? -5.097 74.328 5.736 1.00 70.86 94 VAL B N 1
ATOM 2153 C CA . VAL B 1 95 ? -5.071 72.868 5.892 1.00 68.70 94 VAL B CA 1
ATOM 2154 C C . VAL B 1 95 ? -4.254 72.230 4.765 1.00 70.48 94 VAL B C 1
ATOM 2155 O O . VAL B 1 95 ? -3.441 71.341 5.024 1.00 69.73 94 VAL B O 1
ATOM 2159 N N . ARG B 1 96 ? -4.394 72.764 3.519 1.00 66.02 95 ARG B N 1
ATOM 2160 C CA . ARG B 1 96 ? -3.615 72.297 2.362 1.00 64.70 95 ARG B CA 1
ATOM 2161 C C . ARG B 1 96 ? -2.104 72.384 2.652 1.00 67.15 95 ARG B C 1
ATOM 2162 O O . ARG B 1 96 ? -1.364 71.447 2.347 1.00 65.97 95 ARG B O 1
ATOM 2170 N N . THR B 1 97 ? -1.656 73.506 3.273 1.00 63.69 96 THR B N 1
ATOM 2171 C CA . THR B 1 97 ? -0.248 73.699 3.637 1.00 63.40 96 THR B CA 1
ATOM 2172 C C . THR B 1 97 ? 0.197 72.654 4.666 1.00 66.73 96 THR B C 1
ATOM 2173 O O . THR B 1 97 ? 1.265 72.062 4.512 1.00 66.41 96 THR B O 1
ATOM 2177 N N . ILE B 1 98 ? -0.653 72.385 5.689 1.00 62.83 97 ILE B N 1
ATOM 2178 C CA . ILE B 1 98 ? -0.349 71.372 6.711 1.00 61.65 97 ILE B CA 1
ATOM 2179 C C . ILE B 1 98 ? -0.210 69.980 6.068 1.00 63.25 97 ILE B C 1
ATOM 2180 O O . ILE B 1 98 ? 0.773 69.287 6.316 1.00 62.81 97 ILE B O 1
ATOM 2185 N N . VAL B 1 99 ? -1.189 69.590 5.212 1.00 58.27 98 VAL B N 1
ATOM 2186 C CA . VAL B 1 99 ? -1.182 68.270 4.554 1.00 56.86 98 VAL B CA 1
ATOM 2187 C C . VAL B 1 99 ? 0.072 68.082 3.688 1.00 60.49 98 VAL B C 1
ATOM 2188 O O . VAL B 1 99 ? 0.765 67.072 3.823 1.00 60.04 98 VAL B O 1
ATOM 2192 N N . GLU B 1 100 ? 0.381 69.072 2.822 1.00 56.94 99 GLU B N 1
ATOM 2193 C CA . GLU B 1 100 ? 1.544 68.990 1.928 1.00 56.80 99 GLU B CA 1
ATOM 2194 C C . GLU B 1 100 ? 2.867 69.013 2.702 1.00 62.01 99 GLU B C 1
ATOM 2195 O O . GLU B 1 100 ? 3.810 68.306 2.326 1.00 61.45 99 GLU B O 1
ATOM 2201 N N . ALA B 1 101 ? 2.925 69.790 3.815 1.00 59.28 100 ALA B N 1
ATOM 2202 C CA . ALA B 1 101 ? 4.121 69.852 4.668 1.00 59.33 100 ALA B CA 1
ATOM 2203 C C . ALA B 1 101 ? 4.392 68.499 5.320 1.00 62.36 100 ALA B C 1
ATOM 2204 O O . ALA B 1 101 ? 5.529 68.027 5.308 1.00 62.48 100 ALA B O 1
ATOM 2206 N N . VAL B 1 102 ? 3.333 67.855 5.867 1.00 58.09 101 VAL B N 1
ATOM 2207 C CA . VAL B 1 102 ? 3.452 66.541 6.506 1.00 57.04 101 VAL B CA 1
ATOM 2208 C C . VAL B 1 102 ? 3.835 65.479 5.476 1.00 60.71 101 VAL B C 1
ATOM 2209 O O . VAL B 1 102 ? 4.812 64.751 5.672 1.00 60.38 101 VAL B O 1
ATOM 2213 N N . PHE B 1 103 ? 3.099 65.429 4.348 1.00 56.82 102 PHE B N 1
ATOM 2214 C CA . PHE B 1 103 ? 3.332 64.441 3.298 1.00 56.24 102 PHE B CA 1
ATOM 2215 C C . PHE B 1 103 ? 4.762 64.526 2.748 1.00 59.86 102 PHE B C 1
ATOM 2216 O O . PHE B 1 103 ? 5.384 63.494 2.507 1.00 60.01 102 PHE B O 1
ATOM 2224 N N . HIS B 1 104 ? 5.290 65.762 2.567 1.00 56.18 103 HIS B N 1
ATOM 2225 C CA . HIS B 1 104 ? 6.642 65.969 2.027 1.00 56.62 103 HIS B CA 1
ATOM 2226 C C . HIS B 1 104 ? 7.724 65.304 2.897 1.00 61.61 103 HIS B C 1
ATOM 2227 O O . HIS B 1 104 ? 8.673 64.727 2.359 1.00 62.03 103 HIS B O 1
ATOM 2234 N N . ARG B 1 105 ? 7.588 65.393 4.238 1.00 58.33 104 ARG B N 1
ATOM 2235 C CA . ARG B 1 105 ? 8.561 64.787 5.147 1.00 58.75 104 ARG B CA 1
ATOM 2236 C C . ARG B 1 105 ? 8.552 63.273 5.057 1.00 62.91 104 ARG B C 1
ATOM 2237 O O . ARG B 1 105 ? 9.606 62.645 5.178 1.00 63.98 104 ARG B O 1
ATOM 2245 N N . TYR B 1 106 ? 7.374 62.678 4.789 1.00 58.00 105 TYR B N 1
ATOM 2246 C CA . TYR B 1 106 ? 7.268 61.236 4.578 1.00 57.49 105 TYR B CA 1
ATOM 2247 C C . TYR B 1 106 ? 7.963 60.826 3.278 1.00 60.71 105 TYR B C 1
ATOM 2248 O O . TYR B 1 106 ? 8.665 59.816 3.251 1.00 61.55 105 TYR B O 1
ATOM 2257 N N . VAL B 1 107 ? 7.854 61.669 2.232 1.00 55.70 106 VAL B N 1
ATOM 2258 C CA . VAL B 1 107 ? 8.526 61.427 0.949 1.00 55.91 106 VAL B CA 1
ATOM 2259 C C . VAL B 1 107 ? 10.056 61.532 1.108 1.00 62.61 106 VAL B C 1
ATOM 2260 O O . VAL B 1 107 ? 10.787 60.678 0.605 1.00 63.66 106 VAL B O 1
ATOM 2264 N N . GLN B 1 108 ? 10.527 62.547 1.867 1.00 59.95 107 GLN B N 1
ATOM 2265 C CA . GLN B 1 108 ? 11.960 62.789 2.064 1.00 61.13 107 GLN B CA 1
ATOM 2266 C C . GLN B 1 108 ? 12.598 61.805 3.036 1.00 65.64 107 GLN B C 1
ATOM 2267 O O . GLN B 1 108 ? 13.810 61.601 2.987 1.00 66.32 107 GLN B O 1
ATOM 2273 N N . HIS B 1 109 ? 11.798 61.201 3.931 1.00 62.36 108 HIS B N 1
ATOM 2274 C CA . HIS B 1 109 ? 12.338 60.280 4.932 1.00 62.79 108 HIS B CA 1
ATOM 2275 C C . HIS B 1 109 ? 11.651 58.895 4.891 1.00 66.16 108 HIS B C 1
ATOM 2276 O O . HIS B 1 109 ? 11.050 58.470 5.886 1.00 65.28 108 HIS B O 1
ATOM 2283 N N . PRO B 1 110 ? 11.832 58.114 3.788 1.00 62.88 109 PRO B N 1
ATOM 2284 C CA . PRO B 1 110 ? 11.251 56.763 3.759 1.00 62.70 109 PRO B CA 1
ATOM 2285 C C . PRO B 1 110 ? 11.936 55.823 4.748 1.00 67.39 109 PRO B C 1
ATOM 2286 O O . PRO B 1 110 ? 11.305 54.893 5.251 1.00 67.08 109 PRO B O 1
ATOM 2290 N N . GLU B 1 111 ? 13.225 56.096 5.068 1.00 64.85 110 GLU B N 1
ATOM 2291 C CA . GLU B 1 111 ? 13.981 55.293 6.035 1.00 65.58 110 GLU B CA 1
ATOM 2292 C C . GLU B 1 111 ? 13.390 55.429 7.446 1.00 69.26 110 GLU B C 1
ATOM 2293 O O . GLU B 1 111 ? 13.371 54.456 8.197 1.00 69.83 110 GLU B O 1
ATOM 2299 N N . ALA B 1 112 ? 12.830 56.628 7.772 1.00 64.59 111 ALA B N 1
ATOM 2300 C CA . ALA B 1 112 ? 12.166 56.869 9.059 1.00 64.05 111 ALA B CA 1
ATOM 2301 C C . ALA B 1 112 ? 10.843 56.102 9.126 1.00 67.61 111 ALA B C 1
ATOM 2302 O O . ALA B 1 112 ? 10.468 55.599 10.194 1.00 67.67 111 ALA B O 1
ATOM 2304 N N . VAL B 1 113 ? 10.141 55.995 7.974 1.00 62.82 112 VAL B N 1
ATOM 2305 C CA . VAL B 1 113 ? 8.880 55.263 7.882 1.00 61.67 112 VAL B CA 1
ATOM 2306 C C . VAL B 1 113 ? 9.114 53.755 8.096 1.00 66.30 112 VAL B C 1
ATOM 2307 O O . VAL B 1 113 ? 8.449 53.145 8.938 1.00 66.94 112 VAL B O 1
ATOM 2311 N N . ARG B 1 114 ? 10.131 53.177 7.398 1.00 61.98 113 ARG B N 1
ATOM 2312 C CA . ARG B 1 114 ? 10.489 51.754 7.565 1.00 62.35 113 ARG B CA 1
ATOM 2313 C C . ARG B 1 114 ? 10.997 51.492 8.988 1.00 66.39 113 ARG B C 1
ATOM 2314 O O . ARG B 1 114 ? 10.718 50.434 9.561 1.00 66.88 113 ARG B O 1
ATOM 2330 N N . LEU B 1 116 ? 9.988 52.973 11.860 1.00 65.11 115 LEU B N 1
ATOM 2331 C CA . LEU B 1 116 ? 8.834 52.838 12.752 1.00 66.11 115 LEU B CA 1
ATOM 2332 C C . LEU B 1 116 ? 8.024 51.573 12.441 1.00 72.16 115 LEU B C 1
ATOM 2333 O O . LEU B 1 116 ? 7.452 50.971 13.355 1.00 73.35 115 LEU B O 1
ATOM 2338 N N . GLN B 1 117 ? 8.002 51.149 11.150 1.00 68.67 116 GLN B N 1
ATOM 2339 C CA A GLN B 1 117 ? 7.288 49.936 10.714 0.50 69.03 116 GLN B CA 1
ATOM 2340 C CA B GLN B 1 117 ? 7.273 49.942 10.772 0.50 69.59 116 GLN B CA 1
ATOM 2341 C C . GLN B 1 117 ? 7.997 48.679 11.240 1.00 76.11 116 GLN B C 1
ATOM 2342 O O . GLN B 1 117 ? 7.345 47.673 11.526 1.00 78.06 116 GLN B O 1
ATOM 2361 N N . GLU B 1 119 ? 9.449 48.451 14.194 1.00 75.25 118 GLU B N 1
ATOM 2362 C CA . GLU B 1 119 ? 8.978 48.340 15.571 1.00 76.36 118 GLU B CA 1
ATOM 2363 C C . GLU B 1 119 ? 7.538 47.823 15.620 1.00 80.95 118 GLU B C 1
ATOM 2364 O O . GLU B 1 119 ? 7.212 46.986 16.466 1.00 82.41 118 GLU B O 1
ATOM 2370 N N . ASN B 1 120 ? 6.687 48.294 14.695 1.00 76.68 119 ASN B N 1
ATOM 2371 C CA . ASN B 1 120 ? 5.277 47.904 14.656 1.00 77.65 119 ASN B CA 1
ATOM 2372 C C . ASN B 1 120 ? 5.079 46.420 14.270 1.00 85.57 119 ASN B C 1
ATOM 2373 O O . ASN B 1 120 ? 4.091 45.809 14.684 1.00 86.90 119 ASN B O 1
ATOM 2378 N N . LEU B 1 121 ? 6.039 45.831 13.501 1.00 83.45 120 LEU B N 1
ATOM 2379 C CA . LEU B 1 121 ? 6.000 44.394 13.175 1.00 85.72 120 LEU B CA 1
ATOM 2380 C C . LEU B 1 121 ? 6.607 43.575 14.305 1.00 91.98 120 LEU B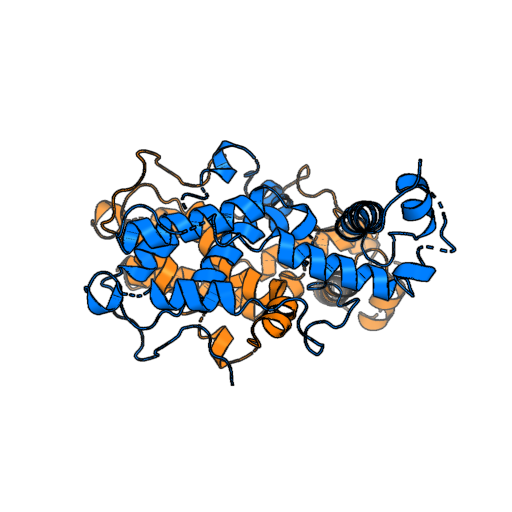 C 1
ATOM 2381 O O . LEU B 1 121 ? 5.876 42.950 15.072 1.00 93.60 120 LEU B O 1
ATOM 2386 N N . HIS B 1 122 ? 7.952 43.589 14.423 1.00 88.76 121 HIS B N 1
ATOM 2387 C CA . HIS B 1 122 ? 8.643 42.955 15.547 1.00 90.98 121 HIS B CA 1
ATOM 2388 C C . HIS B 1 122 ? 8.824 43.983 16.629 1.00 95.24 121 HIS B C 1
ATOM 2389 O O . HIS B 1 122 ? 9.486 44.998 16.405 1.00 94.72 121 HIS B O 1
ATOM 2396 N N . HIS B 1 123 ? 8.174 43.794 17.760 1.00 92.43 122 HIS B N 1
ATOM 2397 C CA . HIS B 1 123 ? 8.198 44.791 18.821 1.00 92.18 122 HIS B CA 1
ATOM 2398 C C . HIS B 1 123 ? 9.506 44.729 19.618 1.00 97.08 122 HIS B C 1
ATOM 2399 O O . HIS B 1 123 ? 9.514 44.293 20.772 1.00 100.26 122 HIS B O 1
ATOM 2406 N N . TYR B 1 124 ? 10.625 45.165 18.985 1.00 90.85 123 TYR B N 1
ATOM 2407 C CA . TYR B 1 124 ? 11.961 45.102 19.585 1.00 91.90 123 TYR B CA 1
ATOM 2408 C C . TYR B 1 124 ? 12.057 45.933 20.859 1.00 97.62 123 TYR B C 1
ATOM 2409 O O . TYR B 1 124 ? 12.754 45.545 21.797 1.00 100.26 123 TYR B O 1
ATOM 2418 N N . GLY B 1 125 ? 11.396 47.087 20.866 1.00 92.78 124 GLY B N 1
ATOM 2419 C CA . GLY B 1 125 ? 11.450 48.006 21.994 1.00 94.19 124 GLY B CA 1
ATOM 2420 C C . GLY B 1 125 ? 10.181 48.055 22.825 1.00 100.15 124 GLY B C 1
ATOM 2421 O O . GLY B 1 125 ? 10.076 48.878 23.738 1.00 101.04 124 GLY B O 1
ATOM 2422 N N . LYS B 1 126 ? 9.190 47.153 22.522 1.00 97.48 125 LYS B N 1
ATOM 2423 C CA . LYS B 1 126 ? 7.887 47.137 23.231 1.00 99.25 125 LYS B CA 1
ATOM 2424 C C . LYS B 1 126 ? 7.414 48.577 23.507 1.00 103.43 125 LYS B C 1
ATOM 2425 O O . LYS B 1 126 ? 7.191 48.956 24.662 1.00 105.77 125 LYS B O 1
ATOM 2427 N N . VAL B 1 127 ? 7.354 49.395 22.446 1.00 97.26 126 VAL B N 1
ATOM 2428 C CA . VAL B 1 127 ? 7.146 50.836 22.545 1.00 96.08 126 VAL B CA 1
ATOM 2429 C C . VAL B 1 127 ? 5.706 51.218 22.969 1.00 101.65 126 VAL B C 1
ATOM 2430 O O . VAL B 1 127 ? 5.523 52.212 23.675 1.00 102.43 126 VAL B O 1
ATOM 2434 N N . ALA B 1 128 ? 4.699 50.400 22.584 1.00 98.71 127 ALA B N 1
ATOM 2435 C CA . ALA B 1 128 ? 3.287 50.684 22.918 1.00 99.59 127 ALA B CA 1
ATOM 2436 C C . ALA B 1 128 ? 3.079 50.902 24.434 1.00 107.71 127 ALA B C 1
ATOM 2437 O O . ALA B 1 128 ? 2.444 51.882 24.833 1.00 107.48 127 ALA B O 1
ATOM 2439 N N . GLU B 1 129 ? 3.645 50.008 25.272 1.00 107.84 128 GLU B N 1
ATOM 2440 C CA . GLU B 1 129 ? 3.543 50.134 26.729 1.00 111.71 128 GLU B CA 1
ATOM 2441 C C . GLU B 1 129 ? 4.833 50.754 27.317 1.00 116.87 128 GLU B C 1
ATOM 2442 O O . GLU B 1 129 ? 5.377 50.243 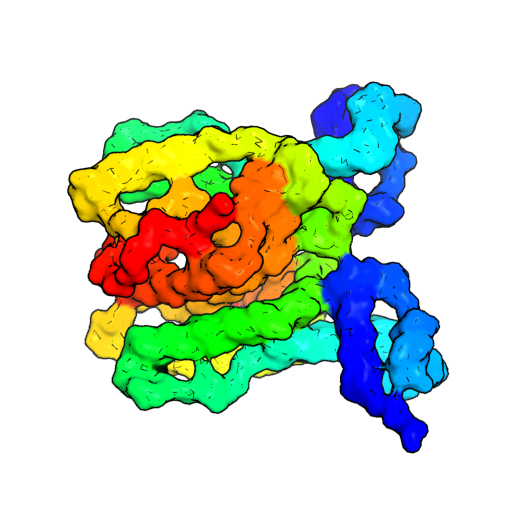28.305 1.00 119.87 128 GLU B O 1
ATOM 2444 N N . ALA B 1 130 ? 5.319 51.854 26.702 1.00 110.66 129 ALA B N 1
ATOM 2445 C CA . ALA B 1 130 ? 6.543 52.521 27.144 1.00 111.17 129 ALA B CA 1
ATOM 2446 C C . ALA B 1 130 ? 6.411 54.052 27.065 1.00 113.98 129 ALA B C 1
ATOM 2447 O O . ALA B 1 130 ? 5.383 54.564 26.602 1.00 111.28 129 ALA B O 1
ATOM 2449 N N . SER B 1 131 ? 7.451 54.784 27.540 1.00 112.54 130 SER B N 1
ATOM 2450 C CA . SER B 1 131 ? 7.469 56.253 27.529 1.00 112.10 130 SER B CA 1
ATOM 2451 C C . SER B 1 131 ? 7.351 56.795 26.092 1.00 111.84 130 SER B C 1
ATOM 2452 O O . SER B 1 131 ? 7.939 56.228 25.168 1.00 109.43 130 SER B O 1
ATOM 2455 N N . PRO B 1 132 ? 6.573 57.894 25.877 1.00 107.20 131 PRO B N 1
ATOM 2456 C CA . PRO B 1 132 ? 6.414 58.420 24.503 1.00 103.35 131 PRO B CA 1
ATOM 2457 C C . PRO B 1 132 ? 7.749 58.754 23.837 1.00 105.70 131 PRO B C 1
ATOM 2458 O O . PRO B 1 132 ? 8.640 59.313 24.481 1.00 106.95 131 PRO B O 1
ATOM 2462 N N . LEU B 1 133 ? 7.901 58.380 22.546 1.00 99.74 132 LEU B N 1
ATOM 2463 C CA . LEU B 1 133 ? 9.136 58.631 21.789 1.00 98.54 132 LEU B CA 1
ATOM 2464 C C . LEU B 1 133 ? 9.350 60.123 21.551 1.00 103.84 132 LEU B C 1
ATOM 2465 O O . LEU B 1 133 ? 10.489 60.570 21.452 1.00 104.12 132 LEU B O 1
ATOM 2470 N N . SER B 1 134 ? 8.253 60.894 21.437 1.00 101.35 133 SER B N 1
ATOM 2471 C CA . SER B 1 134 ? 8.335 62.330 21.191 1.00 101.91 133 SER B CA 1
ATOM 2472 C C . SER B 1 134 ? 7.058 63.043 21.652 1.00 109.26 133 SER B C 1
ATOM 2473 O O . SER B 1 134 ? 5.993 62.424 21.719 1.00 108.53 133 SER B O 1
ATOM 2476 N N . ASP B 1 135 ? 7.163 64.353 21.958 1.00 109.30 134 ASP B N 1
ATOM 2477 C CA . ASP B 1 135 ? 6.006 65.165 22.336 1.00 111.21 134 ASP B CA 1
ATOM 2478 C C . ASP B 1 135 ? 5.369 65.777 21.075 1.00 114.63 134 ASP B C 1
ATOM 2479 O O . ASP B 1 135 ? 5.819 66.828 20.596 1.00 114.21 134 ASP B O 1
ATOM 2484 N N . GLN B 1 136 ? 4.373 65.076 20.494 1.00 110.81 135 GLN B N 1
ATOM 2485 C CA . GLN B 1 136 ? 3.745 65.489 19.233 1.00 108.88 135 GLN B CA 1
ATOM 2486 C C . GLN B 1 136 ? 2.621 66.543 19.445 1.00 116.06 135 GLN B C 1
ATOM 2487 O O . GLN B 1 136 ? 1.841 66.812 18.516 1.00 114.07 135 GLN B O 1
ATOM 2493 N N . SER B 1 137 ? 2.591 67.194 20.643 1.00 117.04 136 SER B N 1
ATOM 2494 C CA . SER B 1 137 ? 1.603 68.250 20.949 1.00 118.92 136 SER B CA 1
ATOM 2495 C C . SER B 1 137 ? 1.848 69.525 20.063 1.00 123.53 136 SER B C 1
ATOM 2496 O O . SER B 1 137 ? 1.191 70.547 20.258 1.00 124.78 136 SER B O 1
ATOM 2499 N N . ALA B 1 138 ? 2.789 69.427 19.078 1.00 118.40 137 ALA B N 1
ATOM 2500 C CA . ALA B 1 138 ? 3.167 70.559 18.216 1.00 117.47 137 ALA B CA 1
ATOM 2501 C C . ALA B 1 138 ? 2.292 70.647 16.943 1.00 116.49 137 ALA B C 1
ATOM 2502 O O . ALA B 1 138 ? 1.609 71.655 16.738 1.00 116.86 137 ALA B O 1
ATOM 2504 N N . ILE B 1 139 ? 2.361 69.617 16.064 1.00 108.16 138 ILE B N 1
ATOM 2505 C CA . ILE B 1 139 ? 1.588 69.612 14.812 1.00 104.93 138 ILE B CA 1
ATOM 2506 C C . ILE B 1 139 ? 0.083 69.492 15.088 1.00 107.30 138 ILE B C 1
ATOM 2507 O O . ILE B 1 139 ? -0.728 69.971 14.296 1.00 106.00 138 ILE B O 1
ATOM 2509 N N . THR B 1 140 ? -0.287 68.868 16.234 1.00 103.51 139 THR B N 1
ATOM 2510 C CA . THR B 1 140 ? -1.687 68.695 16.631 1.00 102.94 139 THR B CA 1
ATOM 2511 C C . THR B 1 140 ? -2.312 70.044 17.025 1.00 106.03 139 THR B C 1
ATOM 2512 O O . THR B 1 140 ? -3.423 70.355 16.595 1.00 105.13 139 THR B O 1
ATOM 2516 N N . LEU B 1 141 ? -1.586 70.848 17.842 1.00 103.19 140 LEU B N 1
ATOM 2517 C CA . LEU B 1 141 ? -2.083 72.146 18.330 1.00 104.33 140 LEU B CA 1
ATOM 2518 C C . LEU B 1 141 ? -2.335 73.131 17.178 1.00 103.98 140 LEU B C 1
ATOM 2519 O O . LEU B 1 141 ? -3.384 73.775 17.139 1.00 104.44 140 LEU B O 1
ATOM 2521 N N . GLN B 1 142 ? -1.384 73.228 16.232 1.00 96.40 141 GLN B N 1
ATOM 2522 C CA . GLN B 1 142 ? -1.499 74.143 15.090 1.00 94.63 141 GLN B CA 1
ATOM 2523 C C . GLN B 1 142 ? -2.661 73.727 14.150 1.00 94.31 141 GLN B C 1
ATOM 2524 O O . GLN B 1 142 ? -3.285 74.586 13.521 1.00 94.35 141 GLN B O 1
ATOM 2530 N N . LEU B 1 143 ? -2.964 72.415 14.092 1.00 86.82 142 LEU B N 1
ATOM 2531 C CA . LEU B 1 143 ? -4.039 71.893 13.249 1.00 83.82 142 LEU B CA 1
ATOM 2532 C C . LEU B 1 143 ? -5.407 72.031 13.946 1.00 89.17 142 LEU B C 1
ATOM 2533 O O . LEU B 1 143 ? -6.392 72.371 13.294 1.00 88.71 142 LEU B O 1
ATOM 2538 N N . ASP B 1 144 ? -5.453 71.800 15.296 1.00 87.15 143 ASP B N 1
ATOM 2539 C CA . ASP B 1 144 ? -6.698 71.943 16.079 1.00 88.86 143 ASP B CA 1
ATOM 2540 C C . ASP B 1 144 ? -7.225 73.369 16.026 1.00 92.52 143 ASP B C 1
ATOM 2541 O O . ASP B 1 144 ? -8.430 73.574 15.916 1.00 93.37 143 ASP B O 1
ATOM 2546 N N . ARG B 1 145 ? -6.320 74.359 16.114 1.00 88.05 144 ARG B N 1
ATOM 2547 C CA . ARG B 1 145 ? -6.688 75.778 16.036 1.00 88.77 144 ARG B CA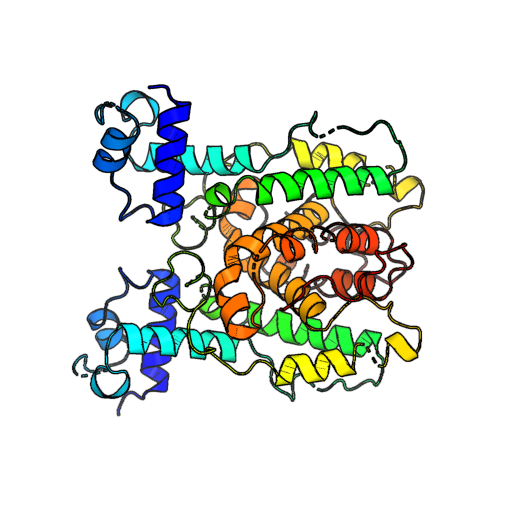 1
ATOM 2548 C C . ARG B 1 145 ? -7.228 76.105 14.652 1.00 88.19 144 ARG B C 1
ATOM 2549 O O . ARG B 1 145 ? -8.226 76.812 14.525 1.00 88.57 144 ARG B O 1
ATOM 2557 N N . LEU B 1 146 ? -6.590 75.563 13.621 1.00 81.33 145 LEU B N 1
ATOM 2558 C CA . LEU B 1 146 ? -6.972 75.804 12.237 1.00 79.70 145 LEU B CA 1
ATOM 2559 C C . LEU B 1 146 ? -8.349 75.193 11.922 1.00 81.73 145 LEU B C 1
ATOM 2560 O O . LEU B 1 146 ? -9.161 75.825 11.245 1.00 81.15 145 LEU B O 1
ATOM 2565 N N . LEU B 1 147 ? -8.625 73.974 12.455 1.00 77.35 146 LEU B N 1
ATOM 2566 C CA . LEU B 1 147 ? -9.930 73.315 12.278 1.00 76.93 146 LEU B CA 1
ATOM 2567 C C . LEU B 1 147 ? -11.010 74.048 13.063 1.00 84.12 146 LEU B C 1
ATOM 2568 O O . LEU B 1 147 ? -12.168 74.066 12.650 1.00 84.67 146 LEU B O 1
ATOM 2581 N N . LEU B 1 149 ? -11.084 77.391 13.693 1.00 80.65 148 LEU B N 1
ATOM 2582 C CA . LEU B 1 149 ? -11.400 78.630 12.972 1.00 80.43 148 LEU B CA 1
ATOM 2583 C C . LEU B 1 149 ? -12.323 78.362 11.789 1.00 81.36 148 LEU B C 1
ATOM 2584 O O . LEU B 1 149 ? -13.291 79.094 11.583 1.00 82.93 148 LEU B O 1
ATOM 2589 N N . GLY B 1 150 ? -12.024 77.301 11.031 1.00 73.78 149 GLY B N 1
ATOM 2590 C CA . GLY B 1 150 ? -12.808 76.917 9.859 1.00 71.91 149 GLY B CA 1
ATOM 2591 C C . GLY B 1 150 ? -14.202 76.434 10.201 1.00 74.81 149 GLY B C 1
ATOM 2592 O O . GLY B 1 150 ? -15.149 76.676 9.447 1.00 75.12 149 GLY B O 1
ATOM 2593 N N . GLN B 1 151 ? -14.345 75.754 11.354 1.00 69.98 150 GLN B N 1
ATOM 2594 C CA . GLN B 1 151 ? -15.640 75.265 11.821 1.00 70.23 150 GLN B CA 1
ATOM 2595 C C . GLN B 1 151 ? -16.571 76.441 12.164 1.00 74.17 150 GLN B C 1
ATOM 2596 O O . GLN B 1 151 ? -17.729 76.447 11.747 1.00 74.91 150 GLN B O 1
ATOM 2602 N N . ASP B 1 152 ? -16.039 77.466 12.872 1.00 70.35 151 ASP B N 1
ATOM 2603 C CA . ASP B 1 152 ? -16.816 78.656 13.246 1.00 72.66 151 ASP B CA 1
ATOM 2604 C C . ASP B 1 152 ? -17.123 79.530 12.022 1.00 75.45 151 ASP B C 1
ATOM 2605 O O . ASP B 1 152 ? -18.132 80.239 12.007 1.00 76.24 151 ASP B O 1
ATOM 2610 N N . ALA B 1 153 ? -16.253 79.476 10.996 1.00 70.67 152 ALA B N 1
ATOM 2611 C CA . ALA B 1 153 ? -16.434 80.252 9.767 1.00 70.86 152 ALA B CA 1
ATOM 2612 C C . ALA B 1 153 ? -17.424 79.560 8.806 1.00 74.86 152 ALA B C 1
ATOM 2613 O O . ALA B 1 153 ? -17.767 80.120 7.761 1.00 74.57 152 ALA B O 1
ATOM 2615 N N . GLY B 1 154 ? -17.856 78.348 9.167 1.00 71.51 153 GLY B N 1
ATOM 2616 C CA . GLY B 1 154 ? -18.787 77.568 8.360 1.00 71.43 153 GLY B CA 1
ATOM 2617 C C . GLY B 1 154 ? -18.118 76.838 7.214 1.00 74.02 153 GLY B C 1
ATOM 2618 O O . GLY B 1 154 ? -18.798 76.283 6.346 1.00 73.82 153 GLY B O 1
ATOM 2619 N N . ALA B 1 155 ? -16.774 76.831 7.198 1.00 69.33 154 ALA B N 1
ATOM 2620 C CA . ALA B 1 155 ? -16.011 76.177 6.142 1.00 67.43 154 ALA B CA 1
ATOM 2621 C C . ALA B 1 155 ? -15.921 74.675 6.374 1.00 72.10 154 ALA B C 1
ATOM 2622 O O . ALA B 1 155 ? -16.037 73.900 5.425 1.00 71.69 154 ALA B O 1
ATOM 2624 N N . PHE B 1 156 ? -15.703 74.256 7.636 1.00 69.30 155 PHE B N 1
ATOM 2625 C CA . PHE B 1 156 ? -15.558 72.837 7.960 1.00 67.86 155 PHE B CA 1
ATOM 2626 C C . PHE B 1 156 ? -16.727 72.317 8.787 1.00 73.15 155 PHE B C 1
ATOM 2627 O O . PHE B 1 156 ? -17.366 73.082 9.514 1.00 74.16 155 PHE B O 1
ATOM 2635 N N . ARG B 1 157 ? -16.977 71.004 8.716 1.00 70.14 156 ARG B N 1
ATOM 2636 C CA . ARG B 1 157 ? -18.020 70.357 9.510 1.00 72.39 156 ARG B CA 1
ATOM 2637 C C . ARG B 1 157 ? -17.459 69.869 10.867 1.00 77.22 156 ARG B C 1
ATOM 2638 O O . ARG B 1 157 ? -16.287 69.481 10.954 1.00 75.11 156 ARG B O 1
ATOM 2646 N N . PRO B 1 158 ? -18.289 69.845 11.934 1.00 76.40 157 PRO B N 1
ATOM 2647 C CA . PRO B 1 158 ? -17.795 69.330 13.219 1.00 77.09 157 PRO B CA 1
ATOM 2648 C C . PRO B 1 158 ? -17.680 67.801 13.215 1.00 81.38 157 PRO B C 1
ATOM 2649 O O . PRO B 1 158 ? -18.218 67.138 12.325 1.00 80.74 157 PRO B O 1
ATOM 2653 N N . GLY B 1 159 ? -16.968 67.259 14.198 1.00 78.66 158 GLY B N 1
ATOM 2654 C CA . GLY B 1 159 ? -16.816 65.815 14.349 1.00 78.53 158 GLY B CA 1
ATOM 2655 C C . GLY B 1 159 ? -15.457 65.289 13.930 1.00 79.63 158 GLY B C 1
ATOM 2656 O O . GLY B 1 159 ? -15.192 64.090 14.050 1.00 79.61 158 GLY B O 1
ATOM 2657 N N . ILE B 1 160 ? -14.590 66.173 13.406 1.00 73.34 159 ILE B N 1
ATOM 2658 C CA . ILE B 1 160 ? -13.247 65.774 12.977 1.00 70.48 159 ILE B CA 1
ATOM 2659 C C . ILE B 1 160 ? -12.183 66.481 13.821 1.00 75.58 159 ILE B C 1
ATOM 2660 O O . ILE B 1 160 ? -12.173 67.715 13.897 1.00 75.96 159 ILE B O 1
ATOM 2665 N N . SER B 1 161 ? -11.303 65.705 14.473 1.00 72.31 160 SER B N 1
ATOM 2666 C CA . SER B 1 161 ? -10.238 66.270 15.300 1.00 72.75 160 SER B CA 1
ATOM 2667 C C . SER B 1 161 ? -8.936 66.360 14.514 1.00 75.80 160 SER B C 1
ATOM 2668 O O . SER B 1 161 ? -8.831 65.781 13.429 1.00 73.69 160 SER B O 1
ATOM 2671 N N . ALA B 1 162 ? -7.928 67.078 15.063 1.00 73.72 161 ALA B N 1
ATOM 2672 C CA . ALA B 1 162 ? -6.611 67.174 14.424 1.00 72.04 161 ALA B CA 1
ATOM 2673 C C . ALA B 1 162 ? -5.967 65.800 14.331 1.00 76.00 161 ALA B C 1
ATOM 2674 O O . ALA B 1 162 ? -5.276 65.505 13.351 1.00 74.55 161 ALA B O 1
ATOM 2676 N N . GLN B 1 163 ? -6.248 64.922 15.325 1.00 73.49 162 GLN B N 1
ATOM 2677 C CA . GLN B 1 163 ? -5.733 63.560 15.328 1.00 72.21 162 GLN B CA 1
ATOM 2678 C C . GLN B 1 163 ? -6.367 62.738 14.208 1.00 73.80 162 GLN B C 1
ATOM 2679 O O . GLN B 1 163 ? -5.687 61.921 13.590 1.00 72.26 162 GLN B O 1
ATOM 2685 N N . ASP B 1 164 ? -7.670 62.987 13.913 1.00 70.15 163 ASP B N 1
ATOM 2686 C CA . ASP B 1 164 ? -8.367 62.322 12.807 1.00 68.91 163 ASP B CA 1
ATOM 2687 C C . ASP B 1 164 ? -7.753 62.734 11.472 1.00 70.32 163 ASP B C 1
ATOM 2688 O O . ASP B 1 164 ? -7.485 61.877 10.624 1.00 68.48 163 ASP B O 1
ATOM 2693 N N . VAL B 1 165 ? -7.480 64.050 11.301 1.00 66.77 164 VAL B N 1
ATOM 2694 C CA . VAL B 1 165 ? -6.865 64.575 10.078 1.00 65.17 164 VAL B CA 1
ATOM 2695 C C . VAL B 1 165 ? -5.445 64.025 9.900 1.00 69.77 164 VAL B C 1
ATOM 2696 O O . VAL B 1 165 ? -5.107 63.549 8.817 1.00 68.29 164 VAL B O 1
ATOM 2700 N N . PHE B 1 166 ? -4.628 64.043 10.978 1.00 68.38 165 PHE B N 1
ATOM 2701 C CA . PHE B 1 166 ? -3.262 63.526 10.907 1.00 68.35 165 PHE B CA 1
ATOM 2702 C C . PHE B 1 166 ? -3.240 62.026 10.559 1.00 69.71 165 PHE B C 1
ATOM 2703 O O . PHE B 1 166 ? -2.444 61.605 9.718 1.00 67.99 165 PHE B O 1
ATOM 2711 N N . THR B 1 167 ? -4.122 61.223 11.200 1.00 66.58 166 THR B N 1
ATOM 2712 C CA . THR B 1 167 ? -4.208 59.779 10.924 1.00 66.21 166 THR B CA 1
ATOM 2713 C C . THR B 1 167 ? -4.518 59.528 9.442 1.00 69.23 166 THR B C 1
ATOM 2714 O O . THR B 1 167 ? -3.871 58.694 8.812 1.00 68.80 166 THR B O 1
ATOM 2718 N N . LEU B 1 168 ? -5.449 60.319 8.869 1.00 64.99 167 LEU B N 1
ATOM 2719 C CA . LEU B 1 168 ? -5.805 60.224 7.456 1.00 63.75 167 LEU B CA 1
ATOM 2720 C C . LEU B 1 168 ? -4.593 60.556 6.548 1.00 65.97 167 LEU B C 1
ATOM 2721 O O . LEU B 1 168 ? -4.337 59.838 5.580 1.00 65.85 167 LEU B O 1
ATOM 2726 N N . ILE B 1 169 ? -3.817 61.615 6.902 1.00 61.09 168 ILE B N 1
ATOM 2727 C CA . ILE B 1 169 ? -2.610 61.987 6.138 1.00 59.75 168 ILE B CA 1
ATOM 2728 C C . ILE B 1 169 ? -1.555 60.881 6.240 1.00 64.76 168 ILE B C 1
ATOM 2729 O O . ILE B 1 169 ? -1.027 60.433 5.217 1.00 64.66 168 ILE B O 1
ATOM 2734 N N . ALA B 1 170 ? -1.256 60.430 7.480 1.00 61.28 169 ALA B N 1
ATOM 2735 C CA . ALA B 1 170 ? -0.248 59.401 7.719 1.00 60.77 169 ALA B CA 1
ATOM 2736 C C . ALA B 1 170 ? -0.600 58.088 7.018 1.00 64.29 169 ALA B C 1
ATOM 2737 O O . ALA B 1 170 ? 0.262 57.488 6.390 1.00 63.85 169 ALA B O 1
ATOM 2739 N N . SER B 1 171 ? -1.893 57.674 7.073 1.00 61.23 170 SER B N 1
ATOM 2740 C CA . SER B 1 171 ? -2.352 56.431 6.424 1.00 61.81 170 SER B CA 1
ATOM 2741 C C . SER B 1 171 ? -1.944 56.392 4.953 1.00 65.32 170 SER B C 1
ATOM 2742 O O . SER B 1 171 ? -1.387 55.395 4.494 1.00 65.64 170 SER B O 1
ATOM 2745 N N . ILE B 1 172 ? -2.187 57.492 4.226 1.00 60.57 171 ILE B N 1
ATOM 2746 C CA . ILE B 1 172 ? -1.867 57.591 2.805 1.00 60.00 171 ILE B CA 1
ATOM 2747 C C . ILE B 1 172 ? -0.350 57.694 2.587 1.00 63.51 171 ILE B C 1
ATOM 2748 O O . ILE B 1 172 ? 0.206 56.962 1.763 1.00 63.09 171 ILE B O 1
ATOM 2753 N N . ALA B 1 173 ? 0.322 58.571 3.359 1.00 60.34 172 ALA B N 1
ATOM 2754 C CA . ALA B 1 173 ? 1.768 58.797 3.232 1.00 59.94 172 ALA B CA 1
ATOM 2755 C C . ALA B 1 173 ? 2.575 57.525 3.523 1.00 64.78 172 ALA B C 1
ATOM 2756 O O . ALA B 1 173 ? 3.557 57.247 2.828 1.00 64.68 172 ALA B O 1
ATOM 2758 N N . VAL B 1 174 ? 2.148 56.740 4.537 1.00 61.95 173 VAL B N 1
ATOM 2759 C CA . VAL B 1 174 ? 2.840 55.506 4.927 1.00 62.35 173 VAL B CA 1
ATOM 2760 C C . VAL B 1 174 ? 2.548 54.358 3.940 1.00 66.47 173 VAL B C 1
ATOM 2761 O O . VAL B 1 174 ? 3.465 53.628 3.564 1.00 66.75 173 VAL B O 1
ATOM 2765 N N . PHE B 1 175 ? 1.273 54.222 3.497 1.00 63.15 174 PHE B N 1
ATOM 2766 C CA . PHE B 1 175 ? 0.875 53.151 2.554 1.00 63.88 174 PHE B CA 1
ATOM 2767 C C . PHE B 1 175 ? 1.709 53.192 1.271 1.00 67.35 174 PHE B C 1
ATOM 2768 O O . PHE B 1 175 ? 2.073 52.145 0.745 1.00 68.04 174 PHE B O 1
ATOM 2776 N N . ARG B 1 176 ? 2.031 54.416 0.780 1.00 62.87 175 ARG B N 1
ATOM 2777 C CA . ARG B 1 176 ? 2.866 54.606 -0.413 1.00 63.15 175 ARG B CA 1
ATOM 2778 C C . ARG B 1 176 ? 4.210 53.877 -0.266 1.00 68.50 175 ARG B C 1
ATOM 2779 O O . ARG B 1 176 ? 4.629 53.162 -1.179 1.00 69.72 175 ARG B O 1
ATOM 2787 N N . ILE B 1 177 ? 4.871 54.048 0.888 1.00 64.79 176 ILE B N 1
ATOM 2788 C CA . ILE B 1 177 ? 6.180 53.451 1.149 1.00 65.39 176 ILE B CA 1
ATOM 2789 C C . ILE B 1 177 ? 6.052 51.984 1.565 1.00 71.53 176 ILE B C 1
ATOM 2790 O O . ILE B 1 177 ? 6.770 51.130 1.035 1.00 72.76 176 ILE B O 1
ATOM 2795 N N . ASN B 1 178 ? 5.136 51.688 2.520 1.00 68.59 177 ASN B N 1
ATOM 2796 C CA . ASN B 1 178 ? 4.971 50.338 3.068 1.00 70.27 177 ASN B CA 1
ATOM 2797 C C . ASN B 1 178 ? 4.493 49.342 2.046 1.00 77.08 177 ASN B C 1
ATOM 2798 O O . ASN B 1 178 ? 5.234 48.439 1.688 1.00 79.13 177 ASN B O 1
ATOM 2803 N N . SER B 1 179 ? 3.251 49.487 1.578 1.00 73.51 178 SER B N 1
ATOM 2804 C CA . SER B 1 179 ? 2.648 48.518 0.667 1.00 75.36 178 SER B CA 1
ATOM 2805 C C . SER B 1 179 ? 3.069 48.743 -0.816 1.00 79.25 178 SER B C 1
ATOM 2806 O O . SER B 1 179 ? 2.313 48.401 -1.723 1.00 80.59 178 SER B O 1
ATOM 2809 N N . ARG B 1 180 ? 4.305 49.240 -1.048 1.00 74.44 179 ARG B N 1
ATOM 2810 C CA . ARG B 1 180 ? 4.793 49.510 -2.409 1.00 74.73 179 ARG B CA 1
ATOM 2811 C C . ARG B 1 180 ? 4.997 48.213 -3.214 1.00 80.54 179 ARG B C 1
ATOM 2812 O O . ARG B 1 180 ? 4.578 48.138 -4.368 1.00 81.79 179 ARG B O 1
ATOM 2820 N N . SER B 1 181 ? 5.650 47.200 -2.604 1.00 77.26 180 SER B N 1
ATOM 2821 C CA . SER B 1 181 ? 6.014 45.958 -3.304 1.00 79.28 180 SER B CA 1
ATOM 2822 C C . SER B 1 181 ? 4.797 45.104 -3.695 1.00 84.19 180 SER B C 1
ATOM 2823 O O . SER B 1 181 ? 4.738 44.606 -4.825 1.00 86.47 180 SER B O 1
ATOM 2826 N N . THR B 1 182 ? 3.836 44.913 -2.760 1.00 78.95 181 THR B N 1
ATOM 2827 C CA . THR B 1 182 ? 2.628 44.114 -3.041 1.00 80.24 181 THR B CA 1
ATOM 2828 C C . THR B 1 182 ? 1.721 44.808 -4.070 1.00 83.93 181 THR B C 1
ATOM 2829 O O . THR B 1 182 ? 1.153 44.141 -4.938 1.00 85.63 181 THR B O 1
ATOM 2833 N N . THR B 1 183 ? 1.609 46.162 -3.988 1.00 77.99 182 THR B N 1
ATOM 2834 C CA . THR B 1 183 ? 0.811 46.951 -4.942 1.00 77.91 182 THR B CA 1
ATOM 2835 C C . THR B 1 183 ? 1.399 46.839 -6.350 1.00 83.81 182 THR B C 1
ATOM 2836 O O . THR B 1 183 ? 0.655 46.656 -7.318 1.00 86.24 182 THR B O 1
ATOM 2840 N N . LEU B 1 184 ? 2.743 46.901 -6.458 1.00 79.03 183 LEU B N 1
ATOM 2841 C CA . LEU B 1 184 ? 3.442 46.783 -7.737 1.00 80.52 183 LEU B CA 1
ATOM 2842 C C . LEU B 1 184 ? 3.259 45.380 -8.333 1.00 88.01 183 LEU B C 1
ATOM 2843 O O . LEU B 1 184 ? 3.180 45.235 -9.551 1.00 90.14 183 LEU B O 1
ATOM 2848 N N . ASN B 1 185 ? 3.144 44.358 -7.472 1.00 85.35 184 ASN B N 1
ATOM 2849 C CA . ASN B 1 185 ? 2.962 42.977 -7.921 1.00 89.00 184 ASN B CA 1
ATOM 2850 C C . ASN B 1 185 ? 1.514 42.702 -8.346 1.00 94.58 184 ASN B C 1
ATOM 2851 O O . ASN B 1 185 ? 1.286 42.035 -9.358 1.00 97.23 184 ASN B O 1
ATOM 2856 N N . LEU B 1 186 ? 0.541 43.163 -7.542 1.00 89.67 185 LEU B N 1
ATOM 2857 C CA . LEU B 1 186 ? -0.871 42.865 -7.775 1.00 91.52 185 LEU B CA 1
ATOM 2858 C C . LEU B 1 186 ? -1.503 43.773 -8.823 1.00 97.29 185 LEU B C 1
ATOM 2859 O O . LEU B 1 186 ? -2.414 43.343 -9.532 1.00 100.02 185 LEU B O 1
ATOM 2864 N N . TYR B 1 187 ? -1.072 45.050 -8.887 1.00 91.97 186 TYR B N 1
ATOM 2865 C CA . TYR B 1 187 ? -1.737 46.035 -9.746 1.00 92.31 186 TYR B CA 1
ATOM 2866 C C . TYR B 1 187 ? -0.795 46.697 -10.771 1.00 96.34 186 TYR B C 1
ATOM 2867 O O . TYR B 1 187 ? -1.258 47.430 -11.646 1.00 96.99 186 TYR B O 1
ATOM 2876 N N . GLY B 1 188 ? 0.503 46.419 -10.664 1.00 92.23 187 GLY B N 1
ATOM 2877 C CA . GLY B 1 188 ? 1.502 46.989 -11.568 1.00 92.44 187 GLY B CA 1
ATOM 2878 C C . GLY B 1 188 ? 1.650 48.490 -11.419 1.00 93.21 187 GLY B C 1
ATOM 2879 O O . GLY B 1 188 ? 1.867 49.198 -12.407 1.00 94.23 187 GLY B O 1
ATOM 2880 N N . ILE B 1 189 ? 1.499 48.997 -10.174 1.00 85.45 188 ILE B N 1
ATOM 2881 C CA . ILE B 1 189 ? 1.594 50.428 -9.886 1.00 81.90 188 ILE B CA 1
ATOM 2882 C C . ILE B 1 189 ? 2.697 50.698 -8.867 1.00 82.78 188 ILE B C 1
ATOM 2883 O O . ILE B 1 189 ? 2.609 50.238 -7.721 1.00 82.08 188 ILE B O 1
ATOM 2888 N N . ASP B 1 190 ? 3.735 51.449 -9.273 1.00 77.09 189 ASP B N 1
ATOM 2889 C CA . ASP B 1 190 ? 4.802 51.840 -8.356 1.00 73.52 189 ASP B CA 1
ATOM 2890 C C . ASP B 1 190 ? 4.439 53.165 -7.679 1.00 72.20 189 ASP B C 1
ATOM 2891 O O . ASP B 1 190 ? 4.626 54.231 -8.267 1.00 72.31 189 ASP B O 1
ATOM 2912 N N . ASN B 1 193 ? 7.153 56.097 -7.538 1.00 62.13 192 ASN B N 1
ATOM 2913 C CA . ASN B 1 193 ? 7.691 56.808 -8.698 1.00 64.45 192 ASN B CA 1
ATOM 2914 C C . ASN B 1 193 ? 7.196 58.268 -8.707 1.00 70.00 192 ASN B C 1
ATOM 2915 O O . ASN B 1 193 ? 6.327 58.629 -7.914 1.00 68.13 192 ASN B O 1
ATOM 2920 N N . GLY B 1 194 ? 7.768 59.085 -9.586 1.00 69.38 193 GLY B N 1
ATOM 2921 C CA . GLY B 1 194 ? 7.441 60.507 -9.672 1.00 69.10 193 GLY B CA 1
ATOM 2922 C C . GLY B 1 194 ? 5.955 60.804 -9.784 1.00 73.31 193 GLY B C 1
ATOM 2923 O O . GLY B 1 194 ? 5.395 61.506 -8.935 1.00 71.61 193 GLY B O 1
ATOM 2924 N N . ASP B 1 195 ? 5.300 60.281 -10.850 1.00 71.70 194 ASP B N 1
ATOM 2925 C CA . ASP B 1 195 ? 3.874 60.538 -11.110 1.00 71.49 194 ASP B CA 1
ATOM 2926 C C . ASP B 1 195 ? 2.987 60.103 -9.942 1.00 73.12 194 ASP B C 1
ATOM 2927 O O . ASP B 1 195 ? 2.083 60.844 -9.548 1.00 71.34 194 ASP B O 1
ATOM 2932 N N . ASN B 1 196 ? 3.242 58.903 -9.386 1.00 69.48 195 ASN B N 1
ATOM 2933 C CA . ASN B 1 196 ? 2.414 58.361 -8.308 1.00 67.74 195 ASN B CA 1
ATOM 2934 C C . ASN B 1 196 ? 2.678 59.026 -6.957 1.00 68.52 195 ASN B C 1
ATOM 2935 O O . ASN B 1 196 ? 1.760 59.152 -6.159 1.00 66.41 195 ASN B O 1
ATOM 2940 N N . THR B 1 197 ? 3.917 59.521 -6.728 1.00 64.71 196 THR B N 1
ATOM 2941 C CA . THR B 1 197 ? 4.226 60.287 -5.507 1.00 62.47 196 THR B CA 1
ATOM 2942 C C . THR B 1 197 ? 3.441 61.625 -5.507 1.00 66.19 196 THR B C 1
ATOM 2943 O O . THR B 1 197 ? 2.955 62.057 -4.459 1.00 64.52 196 THR B O 1
ATOM 2947 N N . ASP B 1 198 ? 3.252 62.225 -6.703 1.00 64.07 197 ASP B N 1
ATOM 2948 C CA . ASP B 1 198 ? 2.448 63.436 -6.852 1.00 64.05 197 ASP B CA 1
ATOM 2949 C C . ASP B 1 198 ? 0.951 63.111 -6.684 1.00 68.46 197 ASP B C 1
ATOM 2950 O O . ASP B 1 198 ? 0.227 63.853 -6.019 1.00 67.68 197 ASP B O 1
ATOM 2955 N N . GLY B 1 199 ? 0.520 61.982 -7.261 1.00 65.93 198 GLY B N 1
ATOM 2956 C CA . GLY B 1 199 ? -0.863 61.521 -7.159 1.00 65.72 198 GLY B CA 1
ATOM 2957 C C . GLY B 1 199 ? -1.272 61.180 -5.737 1.00 67.41 198 GLY B C 1
ATOM 2958 O O . GLY B 1 199 ? -2.395 61.487 -5.319 1.00 66.74 198 GLY B O 1
ATOM 2967 N N . ARG B 1 201 ? 0.090 62.546 -3.085 1.00 60.58 200 ARG B N 1
ATOM 2968 C CA . ARG B 1 201 ? 0.021 63.844 -2.418 1.00 59.64 200 ARG B CA 1
ATOM 2969 C C . ARG B 1 201 ? -1.318 64.500 -2.722 1.00 64.81 200 ARG B C 1
ATOM 2970 O O . ARG B 1 201 ? -1.991 64.981 -1.809 1.00 63.90 200 ARG B O 1
ATOM 2978 N N . ARG B 1 202 ? -1.729 64.489 -4.022 1.00 62.89 201 ARG B N 1
ATOM 2979 C CA . ARG B 1 202 ? -3.031 65.008 -4.446 1.00 63.46 201 ARG B CA 1
ATOM 2980 C C . ARG B 1 202 ? -4.153 64.296 -3.706 1.00 66.55 201 ARG B C 1
ATOM 2981 O O . ARG B 1 202 ? -5.082 64.945 -3.225 1.00 66.98 201 ARG B O 1
ATOM 2997 N N . ALA B 1 204 ? -3.961 62.782 -0.763 1.00 60.70 203 ALA B N 1
ATOM 2998 C CA . ALA B 1 204 ? -3.914 63.210 0.641 1.00 59.76 203 ALA B CA 1
ATOM 2999 C C . ALA B 1 204 ? -4.577 64.590 0.824 1.00 64.00 203 ALA B C 1
ATOM 3000 O O . ALA B 1 204 ? -5.403 64.758 1.717 1.00 63.57 203 ALA B O 1
ATOM 3002 N N . VAL B 1 205 ? -4.259 65.552 -0.068 1.00 60.81 204 VAL B N 1
ATOM 3003 C CA . VAL B 1 205 ? -4.830 66.903 -0.009 1.00 60.73 204 VAL B CA 1
ATOM 3004 C C . VAL B 1 205 ? -6.340 66.884 -0.312 1.00 66.59 204 VAL B C 1
ATOM 3005 O O . VAL B 1 205 ? -7.136 67.353 0.505 1.00 67.22 204 VAL B O 1
ATOM 3009 N N . ASP B 1 206 ? -6.730 66.335 -1.487 1.00 63.44 205 ASP B N 1
ATOM 3010 C CA . ASP B 1 206 ? -8.132 66.314 -1.919 1.00 64.51 2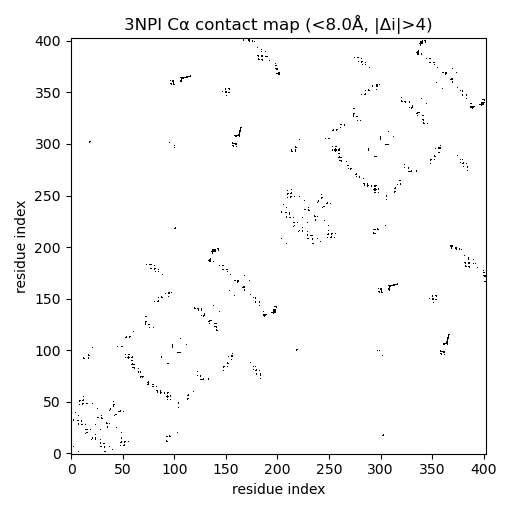05 ASP B CA 1
ATOM 3011 C C . ASP B 1 206 ? -9.022 65.492 -0.975 1.00 68.62 205 ASP B C 1
ATOM 3012 O O . ASP B 1 206 ? -10.155 65.887 -0.708 1.00 69.69 205 ASP B O 1
ATOM 3017 N N . THR B 1 207 ? -8.494 64.373 -0.439 1.00 64.05 206 THR B N 1
ATOM 3018 C CA . THR B 1 207 ? -9.237 63.524 0.506 1.00 63.88 206 THR B CA 1
ATOM 3019 C C . THR B 1 207 ? -9.534 64.275 1.823 1.00 67.58 206 THR B C 1
ATOM 3020 O O . THR B 1 207 ? -10.675 64.272 2.287 1.00 68.32 206 THR B O 1
ATOM 3024 N N . VAL B 1 208 ? -8.502 64.928 2.413 1.00 62.50 207 VAL B N 1
ATOM 3025 C CA . VAL B 1 208 ? -8.656 65.679 3.665 1.00 62.05 207 VAL B CA 1
ATOM 3026 C C . VAL B 1 208 ? -9.635 66.859 3.494 1.00 67.91 207 VAL B C 1
ATOM 3027 O O . VAL B 1 208 ? -10.563 67.006 4.292 1.00 68.86 207 VAL B O 1
ATOM 3031 N N . LEU B 1 209 ? -9.450 67.673 2.427 1.00 64.59 208 LEU B N 1
ATOM 3032 C CA . LEU B 1 209 ? -10.302 68.848 2.191 1.00 65.85 208 LEU B CA 1
ATOM 3033 C C . LEU B 1 209 ? -11.757 68.462 1.919 1.00 71.86 208 LEU B C 1
ATOM 3034 O O . LEU B 1 209 ? -12.667 69.121 2.420 1.00 73.40 208 LEU B O 1
ATOM 3039 N N . ALA B 1 210 ? -11.980 67.367 1.157 1.00 68.08 209 ALA B N 1
ATOM 3040 C CA . ALA B 1 210 ? -13.336 66.877 0.877 1.00 69.18 209 ALA B CA 1
ATOM 3041 C C . ALA B 1 210 ? -13.987 66.353 2.149 1.00 73.88 209 ALA B C 1
ATOM 3042 O O . ALA B 1 210 ? -15.168 66.601 2.389 1.00 76.04 209 ALA B O 1
ATOM 3044 N N . PHE B 1 211 ? -13.199 65.659 2.987 1.00 68.57 210 PHE B N 1
ATOM 3045 C CA . PHE B 1 211 ? -13.662 65.099 4.255 1.00 68.69 210 PHE B CA 1
ATOM 3046 C C . PHE B 1 211 ? -14.118 66.214 5.218 1.00 73.20 210 PHE B C 1
ATOM 3047 O O . PHE B 1 211 ? -15.170 66.089 5.851 1.00 74.06 210 PHE B O 1
ATOM 3055 N N . LEU B 1 212 ? -13.364 67.342 5.259 1.00 68.88 211 LEU B N 1
ATOM 3056 C CA . LEU B 1 212 ? -13.672 68.474 6.145 1.00 69.33 211 LEU B CA 1
ATOM 3057 C C . LEU B 1 212 ? -14.834 69.316 5.624 1.00 75.29 211 LEU B C 1
ATOM 3058 O O . LEU B 1 212 ? -15.553 69.919 6.416 1.00 76.02 211 LEU B O 1
ATOM 3063 N N . THR B 1 213 ? -14.980 69.412 4.293 1.00 73.13 212 THR B N 1
ATOM 3064 C CA . THR B 1 213 ? -16.013 70.266 3.682 1.00 75.36 212 THR B CA 1
ATOM 3065 C C . THR B 1 213 ? -17.204 69.438 3.135 1.00 83.53 212 THR B C 1
ATOM 3066 O O . THR B 1 213 ? -17.939 69.915 2.268 1.00 84.70 212 THR B O 1
ATOM 3070 N N . SER B 1 214 ? -17.414 68.224 3.680 1.00 82.33 213 SER B N 1
ATOM 3071 C CA . SER B 1 214 ? -18.490 67.337 3.224 1.00 84.79 213 SER B CA 1
ATOM 3072 C C . SER B 1 214 ? -19.864 67.800 3.722 1.00 93.30 213 SER B C 1
ATOM 3073 O O . SER B 1 214 ? -20.001 68.207 4.876 1.00 92.89 213 SER B O 1
ATOM 3076 N N . ASN B 1 215 ? -20.890 67.694 2.861 1.00 94.34 214 ASN B N 1
ATOM 3077 C CA . ASN B 1 215 ? -22.269 68.034 3.228 1.00 98.02 214 ASN B CA 1
ATOM 3078 C C . ASN B 1 215 ? -23.053 66.780 3.609 1.00 105.63 214 ASN B C 1
ATOM 3079 O O . ASN B 1 215 ? -24.230 66.871 3.977 1.00 107.81 214 ASN B O 1
ATOM 3084 N N . LEU B 1 216 ? -22.398 65.600 3.527 1.00 102.56 215 LEU B N 1
ATOM 3085 C CA . LEU B 1 216 ? -23.038 64.312 3.829 1.00 104.93 215 LEU B CA 1
ATOM 3086 C C . LEU B 1 216 ? -23.329 64.158 5.321 1.00 111.24 215 LEU B C 1
ATOM 3087 O O . LEU B 1 216 ? -22.601 64.709 6.157 1.00 108.96 215 LEU B O 1
ATOM 3092 N N . LYS B 1 217 ? -24.402 63.402 5.658 1.00 112.08 216 LYS B N 1
ATOM 3093 C CA . LYS B 1 217 ? -24.800 63.162 7.046 1.00 114.08 216 LYS B CA 1
ATOM 3094 C C . LYS B 1 217 ? -23.788 62.268 7.762 1.00 117.47 216 LYS B C 1
ATOM 3095 O O . LYS B 1 217 ? -23.425 61.204 7.247 1.00 116.53 216 LYS B O 1
ATOM 3097 N N . SER B 1 218 ? -23.313 62.707 8.936 1.00 114.07 217 SER B N 1
ATOM 3098 C CA . SER B 1 218 ? -22.329 61.953 9.715 1.00 112.64 217 SER B CA 1
ATOM 3099 C C . SER B 1 218 ? -22.870 61.621 11.113 1.00 118.95 217 SER B C 1
ATOM 3100 O O . SER B 1 218 ? -23.916 62.145 11.511 1.00 121.52 217 SER B O 1
ATOM 3102 N N . ALA B 1 219 ? -22.151 60.753 11.865 1.00 114.38 218 ALA B N 1
ATOM 3103 C CA . ALA B 1 219 ? -22.572 60.341 13.214 1.00 116.71 218 ALA B CA 1
ATOM 3104 C C . ALA B 1 219 ? -22.560 61.521 14.203 1.00 120.98 218 ALA B C 1
ATOM 3105 O O . ALA B 1 219 ? -21.839 62.501 13.991 1.00 117.91 218 ALA B O 1
ATOM 3107 N N . ASP B 1 220 ? -23.350 61.413 15.299 1.00 121.17 219 ASP B N 1
ATOM 3108 C CA . ASP B 1 220 ? -23.441 62.469 16.321 1.00 122.21 219 ASP B CA 1
ATOM 3109 C C . ASP B 1 220 ? -22.145 62.540 17.180 1.00 123.20 219 ASP B C 1
ATOM 3110 O O . ASP B 1 220 ? -22.042 63.385 18.077 1.00 124.41 219 ASP B O 1
ATOM 3115 N N . GLU B 1 221 ? -21.153 61.668 16.878 1.00 115.50 220 GLU B N 1
ATOM 3116 C CA . GLU B 1 221 ? -19.872 61.655 17.593 1.00 113.02 220 GLU B CA 1
ATOM 3117 C C . GLU B 1 221 ? -19.045 62.902 17.261 1.00 112.44 220 GLU B C 1
ATOM 3118 O O . GLU B 1 221 ? -19.049 63.362 16.116 1.00 109.74 220 GLU B O 1
ATOM 3124 N N . ASP B 1 222 ? -18.351 63.458 18.265 1.00 108.35 221 ASP B N 1
ATOM 3125 C CA . ASP B 1 222 ? -17.549 64.674 18.083 1.00 105.75 221 ASP B CA 1
ATOM 3126 C C . ASP B 1 222 ? -16.113 64.366 17.596 1.00 104.15 221 ASP B C 1
ATOM 3127 O O . ASP B 1 222 ? -15.342 65.292 17.322 1.00 101.98 221 ASP B O 1
ATOM 3132 N N . SER B 1 223 ? -15.777 63.066 17.441 1.00 98.16 222 SER B N 1
ATOM 3133 C CA . SER B 1 223 ? -14.456 62.643 16.962 1.00 93.86 222 SER B CA 1
ATOM 3134 C C . SER B 1 223 ? -14.512 61.218 16.405 1.00 95.27 222 SER B C 1
ATOM 3135 O O . SER B 1 223 ? -15.310 60.404 16.877 1.00 98.19 222 SER B O 1
ATOM 3138 N N . TYR B 1 224 ? -13.658 60.908 15.412 1.00 86.40 223 TYR B N 1
ATOM 3139 C CA . TYR B 1 224 ? -13.565 59.550 14.868 1.00 84.69 223 TYR B CA 1
ATOM 3140 C C . TYR B 1 224 ? -12.689 58.674 15.765 1.00 89.81 223 TYR B C 1
ATOM 3141 O O . TYR B 1 224 ? -13.102 57.580 16.148 1.00 91.97 223 TYR B O 1
ATOM 3150 N N . LEU B 1 225 ? -11.511 59.190 16.163 1.00 84.88 224 LEU B N 1
ATOM 3151 C CA . LEU B 1 225 ? -10.620 58.484 17.081 1.00 85.42 224 LEU B CA 1
ATOM 3152 C C . LEU B 1 225 ? -10.717 59.073 18.484 1.00 93.02 224 LEU B C 1
ATOM 3153 O O . LEU B 1 225 ? -10.734 60.295 18.642 1.00 92.26 224 LEU B O 1
ATOM 3158 N N . SER B 1 226 ? -10.788 58.207 19.507 1.00 93.71 225 SER B N 1
ATOM 3159 C CA . SER B 1 226 ? -10.903 58.652 20.898 1.00 97.11 225 SER B CA 1
ATOM 3160 C C . SER B 1 226 ? -9.762 58.105 21.760 1.00 103.44 225 SER B C 1
ATOM 3161 O O . SER B 1 226 ? -9.109 57.126 21.379 1.00 102.10 225 SER B O 1
ATOM 3164 N N . ARG B 1 227 ? -9.513 58.751 22.931 1.00 102.83 226 ARG B N 1
ATOM 3165 C CA . ARG B 1 227 ? -8.472 58.317 23.874 1.00 127.27 226 ARG B CA 1
ATOM 3166 C C . ARG B 1 227 ? -8.959 58.429 25.314 1.00 154.63 226 ARG B C 1
ATOM 3167 O O . ARG B 1 227 ? -9.318 57.427 25.921 1.00 118.26 226 ARG B O 1
#

Organism: Corynebacterium diphtheriae (strain ATCC 700971 / NCTC 13129 / Biotype gravis) (NCBI:txid257309)

Secondary structure (DSSP, 8-state):
----HHHHHHHHHHHHHHHHHHH--HHHHHHHH-----HHHH-SHHHHHHHHHHHHHHHTS--TT---SS--HHHHHHHHHHHHHHHHHH-HHHH-----SS-TT--TTS--SS-THHHHHHHHHH--TTTTTSS-SS--HHHHHHHHHHHHHHHHHTHHHHHHHH----HHHHH----HHHHHHHHT--S---S-S-SS---/--HHHHHHHHHHHHHHHHHHH--HHHHHHHH-----HHHH-SHHHHHHHHHHHHHHHHSPPS----S---HHHHHHHHHHHHHHHHHH-HHHH-----SS-TT--TTS--SS--HHHHHHHHHH--TTTTTSS-SS--HHHHHHHHHHHHHHHHHTHHHHHHHH----HHHHH----HHHHHHHHT--S---S-S-SS--